Protein AF-0000000080271058 (afdb_homodimer)

Foldseek 3Di:
DAKFWDDKDKDDDAAFDKDDLDFDQWKKKKAWQAAWKWKDFPRDIDIDGHQKIFMHHGPTGMMMTAHNVTGTIMMMITMDHDCVVVLCVLLPDDRVRTMGGHDDCLLVVLSVQLVVLVVDDPCSRVSNVVSVVVNSVRSNVVSPPPPPPDPVVLVVLLVQLVVVLLVCLLEPDDCQNSCVVSPHGSVVNQVSNCVVVVHGSVVVSLVSLLVQLLVVLLPVVDDLCRSCNRRHHNDSVVNQVSNCVVVVHGSVVSSVVVD/DAKFWDDKDKDDDAAFDKDDLDFDQWKKKKAWQAAWKWKDFPRDIDIDGHQKIFMHHGPTGMMMTAHNVTGTIMMMITMDHDCVVVLCVLLPDDRVNTMGGHDDCLLVVLSVQLVVLVVDDPCSRVSNVVSVVVNSVRSNVVSPPPCPPDPVVLVVLLVQLVVVLLVCLLEDDDCQNSQVVSPHGSVVNQVSNCVVVVHGSVVVSLVSLLVQLLVVLLDVVDDLCRSCNRRHHNDSVVNQVSNCVVVVHGSVVSSVVVD

Radius of gyration: 26.8 Å; Cα contacts (8 Å, |Δi|>4): 934; chains: 2; bounding box: 59×80×68 Å

Structure (mmCIF, N/CA/C/O backbone):
data_AF-0000000080271058-model_v1
#
loop_
_entity.id
_entity.type
_entity.pdbx_description
1 polymer 'AraC family transcriptional regulator'
#
loop_
_atom_site.group_PDB
_atom_site.id
_atom_site.type_symbol
_atom_site.label_atom_id
_atom_site.label_alt_id
_atom_site.label_comp_id
_atom_site.label_asym_id
_atom_site.label_entity_id
_atom_site.label_seq_id
_atom_site.pdbx_PDB_ins_code
_atom_site.Cartn_x
_atom_site.Cartn_y
_atom_site.Cartn_z
_atom_site.occupancy
_atom_site.B_iso_or_equiv
_atom_site.auth_seq_id
_atom_site.auth_comp_id
_atom_site.auth_asym_id
_atom_site.auth_atom_id
_atom_site.pdbx_PDB_model_num
ATOM 1 N N . MET A 1 1 ? -0.205 -1.246 12.094 1 48.78 1 MET A N 1
ATOM 2 C CA . MET A 1 1 ? -0.514 -0.918 10.703 1 48.78 1 MET A CA 1
ATOM 3 C C . MET A 1 1 ? 0.72 -0.385 9.984 1 48.78 1 MET A C 1
ATOM 5 O O . MET A 1 1 ? 1.485 0.398 10.555 1 48.78 1 MET A O 1
ATOM 9 N N . ASP A 1 2 ? 0.951 -1.015 8.742 1 67.38 2 ASP A N 1
ATOM 10 C CA . ASP A 1 2 ? 2.291 -0.888 8.18 1 67.38 2 ASP A CA 1
ATOM 11 C C . ASP A 1 2 ? 2.582 0.556 7.773 1 67.38 2 ASP A C 1
ATOM 13 O O . ASP A 1 2 ? 3.584 1.135 8.195 1 67.38 2 ASP A O 1
ATOM 17 N N . LEU A 1 3 ? 1.737 1.17 7.082 1 76.12 3 LEU A N 1
ATOM 18 C CA . LEU A 1 3 ? 1.849 2.561 6.656 1 76.12 3 LEU A CA 1
ATOM 19 C C . LEU A 1 3 ? 0.479 3.23 6.625 1 76.12 3 LEU A C 1
ATOM 21 O O . LEU A 1 3 ? -0.427 2.768 5.93 1 76.12 3 LEU A O 1
ATOM 25 N N . ILE A 1 4 ? 0.227 4.156 7.543 1 76.75 4 ILE A N 1
ATOM 26 C CA . ILE A 1 4 ? -1.055 4.844 7.656 1 76.75 4 ILE A CA 1
ATOM 27 C C . ILE A 1 4 ? -0.888 6.316 7.277 1 76.75 4 ILE A C 1
ATOM 29 O O . ILE A 1 4 ? 0.01 6.992 7.781 1 76.75 4 ILE A O 1
ATOM 33 N N . VAL A 1 5 ? -1.712 6.707 6.324 1 81.62 5 VAL A N 1
ATOM 34 C CA . VAL A 1 5 ? -1.692 8.109 5.93 1 81.62 5 VAL A CA 1
ATOM 35 C C . VAL A 1 5 ? -2.59 8.922 6.859 1 81.62 5 VAL A C 1
ATOM 37 O O . VAL A 1 5 ? -3.732 8.539 7.121 1 81.62 5 VAL A O 1
ATOM 40 N N . TYR A 1 6 ? -2.068 9.977 7.34 1 70.5 6 TYR A N 1
ATOM 41 C CA . TYR A 1 6 ? -2.811 10.828 8.266 1 70.5 6 TYR A CA 1
ATOM 42 C C . TYR A 1 6 ? -3.484 11.977 7.523 1 70.5 6 TYR A C 1
ATOM 44 O O . TYR A 1 6 ? -4.668 12.242 7.73 1 70.5 6 TYR A O 1
ATOM 52 N N . HIS A 1 7 ? -2.727 12.641 6.832 1 76.81 7 HIS A N 1
ATOM 53 C CA . HIS A 1 7 ? -3.238 13.812 6.121 1 76.81 7 HIS A CA 1
ATOM 54 C C . HIS A 1 7 ? -2.346 14.164 4.938 1 76.81 7 HIS A C 1
ATOM 56 O O . HIS A 1 7 ? -1.248 13.625 4.797 1 76.81 7 HIS A O 1
ATOM 62 N N . TYR A 1 8 ? -2.986 14.922 4.082 1 85.06 8 TYR A N 1
ATOM 63 C CA . TYR A 1 8 ? -2.293 15.438 2.908 1 85.06 8 TYR A CA 1
ATOM 64 C C . TYR A 1 8 ? -2.812 16.828 2.537 1 85.06 8 TYR A C 1
ATOM 66 O O . TYR A 1 8 ? -3.865 17.25 3.018 1 85.06 8 TYR A O 1
ATOM 74 N N . GLY A 1 9 ? -2.014 17.547 1.807 1 84 9 GLY A N 1
ATOM 75 C CA . GLY A 1 9 ? -2.482 18.859 1.394 1 84 9 GLY A CA 1
ATOM 76 C C . GLY A 1 9 ? -1.543 19.547 0.421 1 84 9 GLY A C 1
ATOM 77 O O . GLY A 1 9 ? -0.592 18.938 -0.07 1 84 9 GLY A O 1
ATOM 78 N N . MET A 1 10 ? -1.97 20.688 0.083 1 86.88 10 MET A N 1
ATOM 79 C CA . MET A 1 10 ? -1.212 21.578 -0.787 1 86.88 10 MET A CA 1
ATOM 80 C C . MET A 1 10 ? -1.368 23.031 -0.342 1 86.88 10 MET A C 1
ATOM 82 O O . MET A 1 10 ? -2.439 23.438 0.12 1 86.88 10 MET A O 1
ATOM 86 N N . GLU A 1 11 ? -0.308 23.75 -0.387 1 88.12 11 GLU A N 1
ATOM 87 C CA . GLU A 1 11 ? -0.371 25.141 0.025 1 88.12 11 GLU A CA 1
ATOM 88 C C . GLU A 1 11 ? 0.293 26.062 -1.005 1 88.12 11 GLU A C 1
ATOM 90 O O . GLU A 1 11 ? 1.425 25.812 -1.425 1 88.12 11 GLU A O 1
ATOM 95 N N . ASN A 1 12 ? -0.474 26.891 -1.494 1 91.44 12 ASN A N 1
ATOM 96 C CA . ASN A 1 12 ? 0.067 28.016 -2.264 1 91.44 12 ASN A CA 1
ATOM 97 C C . ASN A 1 12 ? 0.474 29.172 -1.36 1 91.44 12 ASN A C 1
ATOM 99 O O . ASN A 1 12 ? -0.333 30.062 -1.083 1 91.44 12 ASN A O 1
ATOM 103 N N . CYS A 1 13 ? 1.727 29.266 -1.029 1 90.25 13 CYS A N 1
ATOM 104 C CA . CYS A 1 13 ? 2.176 30.125 0.056 1 90.25 13 CYS A CA 1
ATOM 105 C C . CYS A 1 13 ? 2.293 31.578 -0.41 1 90.25 13 CYS A C 1
ATOM 107 O O . CYS A 1 13 ? 2.738 31.844 -1.528 1 90.25 13 CYS A O 1
ATOM 109 N N . LYS A 1 14 ? 1.861 32.5 0.436 1 89.06 14 LYS A N 1
ATOM 110 C CA . LYS A 1 14 ? 2.166 33.906 0.25 1 89.06 14 LYS A CA 1
ATOM 111 C C . LYS A 1 14 ? 3.639 34.188 0.53 1 89.06 14 LYS A C 1
ATOM 113 O O . LYS A 1 14 ? 4.324 33.375 1.16 1 89.06 14 LYS A O 1
ATOM 118 N N . PRO A 1 15 ? 4.086 35.312 -0.052 1 94.38 15 PRO A N 1
ATOM 119 C CA . PRO A 1 15 ? 5.48 35.656 0.233 1 94.38 15 PRO A CA 1
ATOM 120 C C . PRO A 1 15 ? 5.793 35.656 1.728 1 94.38 15 PRO A C 1
ATOM 122 O O . PRO A 1 15 ? 5.051 36.25 2.518 1 94.38 15 PRO A O 1
ATOM 125 N N . SER A 1 16 ? 6.773 34.906 2.123 1 93.62 16 SER A N 1
ATOM 126 C CA . SER A 1 16 ? 7.336 34.875 3.469 1 93.62 16 SER A CA 1
ATOM 127 C C . SER A 1 16 ? 6.414 34.156 4.438 1 93.62 16 SER A C 1
ATOM 129 O O . SER A 1 16 ? 6.582 34.25 5.656 1 93.62 16 SER A O 1
ATOM 131 N N . HIS A 1 17 ? 5.48 33.469 3.877 1 91.19 17 HIS A N 1
ATOM 132 C CA . HIS A 1 17 ? 4.68 32.594 4.73 1 91.19 17 HIS A CA 1
ATOM 133 C C . HIS A 1 17 ? 5.543 31.547 5.41 1 91.19 17 HIS A C 1
ATOM 135 O O . HIS A 1 17 ? 6.43 30.969 4.781 1 91.19 17 HIS A O 1
ATOM 141 N N . SER A 1 18 ? 5.352 31.391 6.723 1 90.31 18 SER A N 1
ATOM 142 C CA . SER A 1 18 ? 6.23 30.484 7.453 1 90.31 18 SER A CA 1
ATOM 143 C C . SER A 1 18 ? 5.438 29.578 8.383 1 90.31 18 SER A C 1
ATOM 145 O O . SER A 1 18 ? 4.277 29.859 8.695 1 90.31 18 SER A O 1
ATOM 147 N N . TYR A 1 19 ? 6.004 28.469 8.656 1 86.25 19 TYR A N 1
ATOM 148 C CA . TYR A 1 19 ? 5.48 27.516 9.641 1 86.25 19 TYR A CA 1
ATOM 149 C C . TYR A 1 19 ? 6.57 27.094 10.617 1 86.25 19 TYR A C 1
ATOM 151 O O . TYR A 1 19 ? 7.684 26.75 10.211 1 86.25 19 TYR A O 1
ATOM 159 N N . GLY A 1 20 ? 6.074 27.156 11.961 1 84.81 20 GLY A N 1
ATOM 160 C CA . GLY A 1 20 ? 6.996 26.719 13 1 84.81 20 GLY A CA 1
ATOM 161 C C . GLY A 1 20 ? 7.676 27.875 13.703 1 84.81 20 GLY A C 1
ATOM 162 O O . GLY A 1 20 ? 7.277 29.031 13.547 1 84.81 20 GLY A O 1
ATOM 163 N N . PRO A 1 21 ? 8.594 27.609 14.414 1 86.06 21 PRO A N 1
ATOM 164 C CA . PRO A 1 21 ? 9.094 26.297 14.875 1 86.06 21 PRO A CA 1
ATOM 165 C C . PRO A 1 21 ? 8.008 25.453 15.539 1 86.06 21 PRO A C 1
ATOM 167 O O . PRO A 1 21 ? 7.285 25.938 16.406 1 86.06 21 PRO A O 1
ATOM 170 N N . ALA A 1 22 ? 7.836 24.312 15.008 1 82 22 ALA A N 1
ATOM 171 C CA . ALA A 1 22 ? 6.797 23.422 15.531 1 82 22 ALA A CA 1
ATOM 172 C C . ALA A 1 22 ? 7.207 21.953 15.398 1 82 22 ALA A C 1
ATOM 174 O O . ALA A 1 22 ? 8.039 21.609 14.555 1 82 22 ALA A O 1
ATOM 175 N N . LEU A 1 23 ? 6.652 21.156 16.328 1 82.19 23 LEU A N 1
ATOM 176 C CA . LEU A 1 23 ? 6.863 19.719 16.312 1 82.19 23 LEU A CA 1
ATOM 177 C C . LEU A 1 23 ? 5.672 19 15.68 1 82.19 23 LEU A C 1
ATOM 179 O O . LEU A 1 23 ? 4.531 19.438 15.828 1 82.19 23 LEU A O 1
ATOM 183 N N . ARG A 1 24 ? 6.043 17.953 14.945 1 78.31 24 ARG A N 1
ATOM 184 C CA . ARG A 1 24 ? 5.004 17.062 14.445 1 78.31 24 ARG A CA 1
ATOM 185 C C . ARG A 1 24 ? 5.137 15.672 15.055 1 78.31 24 ARG A C 1
ATOM 187 O O . ARG A 1 24 ? 6.23 15.266 15.453 1 78.31 24 ARG A O 1
ATOM 194 N N . ASP A 1 25 ? 4.012 14.93 15.156 1 76.31 25 ASP A N 1
ATOM 195 C CA . ASP A 1 25 ? 4.039 13.609 15.766 1 76.31 25 ASP A CA 1
ATOM 196 C C . ASP A 1 25 ? 4.016 12.508 14.711 1 76.31 25 ASP A C 1
ATOM 198 O O . ASP A 1 25 ? 3.762 11.344 15.016 1 76.31 25 ASP A O 1
ATOM 202 N N . HIS A 1 26 ? 4.129 12.828 13.555 1 83.06 26 HIS A N 1
ATOM 203 C CA . HIS A 1 26 ? 4.156 11.906 12.422 1 83.06 26 HIS A CA 1
ATOM 204 C C . HIS A 1 26 ? 5.121 12.391 11.344 1 83.06 26 HIS A C 1
ATOM 206 O O . HIS A 1 26 ? 5.629 13.516 11.422 1 83.06 26 HIS A O 1
ATOM 212 N N . PHE A 1 27 ? 5.43 11.555 10.422 1 91.12 27 PHE A N 1
ATOM 213 C CA . PHE A 1 27 ? 6.27 11.945 9.297 1 91.12 27 PHE A CA 1
ATOM 214 C C . PHE A 1 27 ? 5.508 12.852 8.336 1 91.12 27 PHE A C 1
ATOM 216 O O . PHE A 1 27 ? 4.316 12.648 8.094 1 91.12 27 PHE A O 1
ATOM 223 N N . LEU A 1 28 ? 6.184 13.836 7.879 1 92.12 28 LEU A N 1
ATOM 224 C CA . LEU A 1 28 ? 5.645 14.688 6.828 1 92.12 28 LEU A CA 1
ATOM 225 C C . LEU A 1 28 ? 6.609 14.781 5.652 1 92.12 28 LEU A C 1
ATOM 227 O O . LEU A 1 28 ? 7.77 15.164 5.82 1 92.12 28 LEU A O 1
ATOM 231 N N . LEU A 1 29 ? 6.133 14.336 4.516 1 95.12 29 LEU A N 1
ATOM 232 C CA . LEU A 1 29 ? 6.914 14.461 3.291 1 95.12 29 LEU A CA 1
ATOM 233 C C . LEU A 1 29 ? 6.398 15.609 2.426 1 95.12 29 LEU A C 1
ATOM 235 O O . LEU A 1 29 ? 5.258 15.57 1.963 1 95.12 29 LEU A O 1
ATOM 239 N N . HIS A 1 30 ? 7.227 16.625 2.27 1 96.12 30 HIS A N 1
ATOM 240 C CA . HIS A 1 30 ? 6.863 17.781 1.458 1 96.12 30 HIS A CA 1
ATOM 241 C C . HIS A 1 30 ? 7.516 17.719 0.081 1 96.12 30 HIS A C 1
ATOM 243 O O . HIS A 1 30 ? 8.672 17.297 -0.045 1 96.12 30 HIS A O 1
ATOM 249 N N . TYR A 1 31 ? 6.809 18.047 -0.898 1 96.75 31 TYR A N 1
ATOM 250 C CA . TYR A 1 31 ? 7.277 18.172 -2.271 1 96.75 31 TYR A CA 1
ATOM 251 C C . TYR A 1 31 ? 7 19.578 -2.805 1 96.75 31 TYR A C 1
ATOM 253 O O . TYR A 1 31 ? 5.863 20.062 -2.752 1 96.75 31 TYR A O 1
ATOM 261 N N . ILE A 1 32 ? 8.078 20.234 -3.363 1 97.69 32 ILE A N 1
ATOM 262 C CA . ILE A 1 32 ? 7.945 21.594 -3.848 1 97.69 32 ILE A CA 1
ATOM 263 C C . ILE A 1 32 ? 7.598 21.594 -5.332 1 97.69 32 ILE A C 1
ATOM 265 O O . ILE A 1 32 ? 8.422 21.219 -6.168 1 97.69 32 ILE A O 1
ATOM 269 N N . ILE A 1 33 ? 6.43 22.047 -5.633 1 96 33 ILE A N 1
ATOM 270 C CA . ILE A 1 33 ? 5.918 22.047 -7 1 96 33 ILE A CA 1
ATOM 271 C C . ILE A 1 33 ? 6.547 23.203 -7.781 1 96 33 ILE A C 1
ATOM 273 O O . ILE A 1 33 ? 6.984 23.016 -8.922 1 96 33 ILE A O 1
ATOM 277 N N . SER A 1 34 ? 6.594 24.312 -7.199 1 97 34 SER A N 1
ATOM 278 C CA . SER A 1 34 ? 7.188 25.516 -7.781 1 97 34 SER A CA 1
ATOM 279 C C . SER A 1 34 ? 7.688 26.469 -6.699 1 97 34 SER A C 1
ATOM 281 O O . SER A 1 34 ? 7.328 26.328 -5.527 1 97 34 SER A O 1
ATOM 283 N N . GLY A 1 35 ? 8.562 27.391 -7.141 1 97.75 35 GLY A N 1
ATOM 284 C CA . GLY A 1 35 ? 9.07 28.391 -6.219 1 97.75 35 GLY A CA 1
ATOM 285 C C . GLY A 1 35 ? 10.211 27.891 -5.355 1 97.75 35 GLY A C 1
ATOM 286 O O . GLY A 1 35 ? 10.93 26.969 -5.738 1 97.75 35 GLY A O 1
ATOM 287 N N . SER A 1 36 ? 10.445 28.688 -4.289 1 98.12 36 SER A N 1
ATOM 288 C CA . SER A 1 36 ? 11.555 28.344 -3.404 1 98.12 36 SER A CA 1
ATOM 289 C C . SER A 1 36 ? 11.25 28.734 -1.962 1 98.12 36 SER A C 1
ATOM 291 O O . SER A 1 36 ? 10.312 29.5 -1.703 1 98.12 36 SER A O 1
ATOM 293 N N . GLY A 1 37 ? 12.055 28.156 -1.062 1 97.88 37 GLY A N 1
ATOM 294 C CA . GLY A 1 37 ? 11.906 28.453 0.353 1 97.88 37 GLY A CA 1
ATOM 295 C C . GLY A 1 37 ? 13.047 27.922 1.197 1 97.88 37 GLY A C 1
ATOM 296 O O . GLY A 1 37 ? 14.039 27.422 0.664 1 97.88 37 GLY A O 1
ATOM 297 N N . LEU A 1 38 ? 12.828 28.188 2.467 1 97.69 38 LEU A N 1
ATOM 298 C CA . LEU A 1 38 ? 13.836 27.797 3.443 1 97.69 38 LEU A CA 1
ATOM 299 C C . LEU A 1 38 ? 13.281 26.75 4.406 1 97.69 38 LEU A C 1
ATOM 301 O O . LEU A 1 38 ? 12.156 26.875 4.883 1 97.69 38 LEU A O 1
ATOM 305 N N . PHE A 1 39 ? 14.062 25.734 4.656 1 97.44 39 PHE A N 1
ATOM 306 C CA . PHE A 1 39 ? 13.758 24.703 5.637 1 97.44 39 PHE A CA 1
ATOM 307 C C . PHE A 1 39 ? 14.859 24.609 6.684 1 97.44 39 PHE A C 1
ATOM 309 O O . PHE A 1 39 ? 16.047 24.516 6.344 1 97.44 39 PHE A O 1
ATOM 316 N N . GLU A 1 40 ? 14.492 24.672 7.91 1 96.5 40 GLU A N 1
ATOM 317 C CA . GLU A 1 40 ? 15.477 24.656 8.984 1 96.5 40 GLU A CA 1
ATOM 318 C C . GLU A 1 40 ? 15.188 23.547 9.992 1 96.5 40 GLU A C 1
ATOM 320 O O . GLU A 1 40 ? 14.039 23.359 10.398 1 96.5 40 GLU A O 1
ATOM 325 N N . LEU A 1 41 ? 16.203 22.844 10.344 1 93.19 41 LEU A N 1
ATOM 326 C CA . LEU A 1 41 ? 16.125 21.828 11.391 1 93.19 41 LEU A CA 1
ATOM 327 C C . LEU A 1 41 ? 17.484 21.641 12.047 1 93.19 41 LEU A C 1
ATOM 329 O O . LEU A 1 41 ? 18.516 21.578 11.359 1 93.19 41 LEU A O 1
ATOM 333 N N . ASP A 1 42 ? 17.453 21.547 13.383 1 90.06 42 ASP A N 1
ATOM 334 C CA . ASP A 1 42 ? 18.656 21.297 14.172 1 90.06 42 ASP A CA 1
ATOM 335 C C . ASP A 1 42 ? 19.781 22.266 13.797 1 90.06 42 ASP A C 1
ATOM 337 O O . ASP A 1 42 ? 20.906 21.844 13.562 1 90.06 42 ASP A O 1
ATOM 341 N N . GLY A 1 43 ? 19.438 23.453 13.648 1 89.31 43 GLY A N 1
ATOM 342 C CA . GLY A 1 43 ? 20.406 24.5 13.383 1 89.31 43 GLY A CA 1
ATOM 343 C C . GLY A 1 43 ? 20.875 24.516 11.938 1 89.31 43 GLY A C 1
ATOM 344 O O . GLY A 1 43 ? 21.656 25.391 11.547 1 89.31 43 GLY A O 1
ATOM 345 N N . LYS A 1 44 ? 20.516 23.609 11.133 1 94.81 44 LYS A N 1
ATOM 346 C CA . LYS A 1 44 ? 20.859 23.562 9.719 1 94.81 44 LYS A CA 1
ATOM 347 C C . LYS A 1 44 ? 19.766 24.188 8.867 1 94.81 44 LYS A C 1
ATOM 349 O O . LYS A 1 44 ? 18.578 24.016 9.148 1 94.81 44 LYS A O 1
ATOM 354 N N . SER A 1 45 ? 20.25 24.938 7.875 1 96.69 45 SER A N 1
ATOM 355 C CA . SER A 1 45 ? 19.328 25.609 6.973 1 96.69 45 SER A CA 1
ATOM 356 C C . SER A 1 45 ? 19.484 25.109 5.539 1 96.69 45 SER A C 1
ATOM 358 O O . SER A 1 45 ? 20.609 25 5.043 1 96.69 45 SER A O 1
ATOM 360 N N . TYR A 1 46 ? 18.344 24.828 4.855 1 97.44 46 TYR A N 1
ATOM 361 C CA . TYR A 1 46 ? 18.328 24.359 3.477 1 97.44 46 TYR A CA 1
ATOM 362 C C . TYR A 1 46 ? 17.484 25.266 2.598 1 97.44 46 TYR A C 1
ATOM 364 O O . TYR A 1 46 ? 16.297 25.5 2.885 1 97.44 46 TYR A O 1
ATOM 372 N N . THR A 1 47 ? 18.109 25.781 1.621 1 97.75 47 THR A N 1
ATOM 373 C CA . THR A 1 47 ? 17.328 26.469 0.599 1 97.75 47 THR A CA 1
ATOM 374 C C . THR A 1 47 ? 16.859 25.484 -0.475 1 97.75 47 THR A C 1
ATOM 376 O O . THR A 1 47 ? 17.688 24.812 -1.105 1 97.75 47 THR A O 1
ATOM 379 N N . LEU A 1 48 ? 15.57 25.422 -0.662 1 97.94 48 LEU A N 1
ATOM 380 C CA . LEU A 1 48 ? 15.031 24.406 -1.557 1 97.94 48 LEU A CA 1
ATOM 381 C C . LEU A 1 48 ? 14.25 25.031 -2.697 1 97.94 48 LEU A C 1
ATOM 383 O O . LEU A 1 48 ? 13.742 26.156 -2.559 1 97.94 48 LEU A O 1
ATOM 387 N N . TYR A 1 49 ? 14.141 24.281 -3.805 1 97.5 49 TYR A N 1
ATOM 388 C CA . TYR A 1 49 ? 13.523 24.75 -5.039 1 97.5 49 TYR A CA 1
ATOM 389 C C . TYR A 1 49 ? 12.594 23.703 -5.621 1 97.5 49 TYR A C 1
ATOM 391 O O . TYR A 1 49 ? 12.477 22.594 -5.078 1 97.5 49 TYR A O 1
ATOM 399 N N . ALA A 1 50 ? 11.914 24.094 -6.734 1 96.75 50 ALA A N 1
ATOM 400 C CA . ALA A 1 50 ? 11.016 23.188 -7.438 1 96.75 50 ALA A CA 1
ATOM 401 C C . ALA A 1 50 ? 11.695 21.859 -7.719 1 96.75 50 ALA A C 1
ATOM 403 O O . ALA A 1 50 ? 12.875 21.812 -8.07 1 96.75 50 ALA A O 1
ATOM 404 N N . ASN A 1 51 ? 10.938 20.781 -7.551 1 95.62 51 ASN A N 1
ATOM 405 C CA . ASN A 1 51 ? 11.359 19.406 -7.816 1 95.62 51 ASN A CA 1
ATOM 406 C C . ASN A 1 51 ? 12.281 18.875 -6.719 1 95.62 51 ASN A C 1
ATOM 408 O O . ASN A 1 51 ? 12.961 17.875 -6.902 1 95.62 51 ASN A O 1
ATOM 412 N N . GLN A 1 52 ? 12.297 19.609 -5.641 1 96.19 52 GLN A N 1
ATOM 413 C CA . GLN A 1 52 ? 12.922 19.109 -4.418 1 96.19 52 GLN A CA 1
ATOM 414 C C . GLN A 1 52 ? 11.875 18.891 -3.322 1 96.19 52 GLN A C 1
ATOM 416 O O . GLN A 1 52 ? 10.711 19.25 -3.49 1 96.19 52 GLN A O 1
ATOM 421 N N . GLY A 1 53 ? 12.305 18.234 -2.234 1 96.69 53 GLY A N 1
ATOM 422 C CA . GLY A 1 53 ? 11.43 18.016 -1.095 1 96.69 53 GLY A CA 1
ATOM 423 C C . GLY A 1 53 ? 12.188 17.844 0.21 1 96.69 53 GLY A C 1
ATOM 424 O O . GLY A 1 53 ? 13.414 17.859 0.228 1 96.69 53 GLY A O 1
ATOM 425 N N . PHE A 1 54 ? 11.477 17.812 1.229 1 97.19 54 PHE A N 1
ATOM 426 C CA . PHE A 1 54 ? 12.086 17.609 2.535 1 97.19 54 PHE A CA 1
ATOM 427 C C . PHE A 1 54 ? 11.172 16.797 3.439 1 97.19 54 PHE A C 1
ATOM 429 O O . PHE A 1 54 ? 9.953 16.781 3.256 1 97.19 54 PHE A O 1
ATOM 436 N N . LEU A 1 55 ? 11.805 16.094 4.34 1 96.31 55 LEU A N 1
ATOM 437 C CA . LEU A 1 55 ? 11.125 15.227 5.297 1 96.31 55 LEU A CA 1
ATOM 438 C C . LEU A 1 55 ? 11.148 15.844 6.691 1 96.31 55 LEU A C 1
ATOM 440 O O . LEU A 1 55 ? 12.188 16.312 7.16 1 96.31 55 LEU A O 1
ATOM 444 N N . ILE A 1 56 ? 10.008 15.93 7.309 1 94.06 56 ILE A N 1
ATOM 445 C CA . ILE A 1 56 ? 9.906 16.25 8.727 1 94.06 56 ILE A CA 1
ATOM 446 C C . ILE A 1 56 ? 9.664 14.969 9.523 1 94.06 56 ILE A C 1
ATOM 448 O O . ILE A 1 56 ? 8.695 14.25 9.289 1 94.06 56 ILE A O 1
ATOM 452 N N . CYS A 1 57 ? 10.531 14.656 10.445 1 92.19 57 CYS A N 1
ATOM 453 C CA . CYS A 1 57 ? 10.422 13.469 11.289 1 92.19 57 CYS A CA 1
ATOM 454 C C . CYS A 1 57 ? 9.648 13.781 12.562 1 92.19 57 CYS A C 1
ATOM 456 O O . CYS A 1 57 ? 9.602 14.93 13 1 92.19 57 CYS A O 1
ATOM 458 N N . PRO A 1 58 ? 8.984 12.734 13.07 1 86.5 58 PRO A N 1
ATOM 459 C CA . PRO A 1 58 ? 8.258 12.953 14.32 1 86.5 58 PRO A CA 1
ATOM 460 C C . PRO A 1 58 ? 9.164 13.422 15.453 1 86.5 58 PRO A C 1
ATOM 462 O O . PRO A 1 58 ? 10.312 12.977 15.562 1 86.5 58 PRO A O 1
ATOM 465 N N . ASP A 1 59 ? 8.594 14.398 16.156 1 80.75 59 ASP A N 1
ATOM 466 C CA . ASP A 1 59 ? 9.18 14.859 17.406 1 80.75 59 ASP A CA 1
ATOM 467 C C . ASP A 1 59 ? 10.461 15.648 17.156 1 80.75 59 ASP A C 1
ATOM 469 O O . ASP A 1 59 ? 11.398 15.602 17.969 1 80.75 59 ASP A O 1
ATOM 473 N N . VAL A 1 60 ? 10.625 16.203 16.016 1 86.56 60 VAL A N 1
ATOM 474 C CA . VAL A 1 60 ? 11.719 17.094 15.664 1 86.56 60 VAL A CA 1
ATOM 475 C C . VAL A 1 60 ? 11.164 18.5 15.383 1 86.56 60 VAL A C 1
ATOM 477 O O . VAL A 1 60 ? 10.172 18.641 14.664 1 86.56 60 VAL A O 1
ATOM 480 N N . ILE A 1 61 ? 11.75 19.469 16.016 1 87.88 61 ILE A N 1
ATOM 481 C CA . ILE A 1 61 ? 11.32 20.844 15.789 1 87.88 61 ILE A CA 1
ATOM 482 C C . ILE A 1 61 ? 11.836 21.328 14.43 1 87.88 61 ILE A C 1
ATOM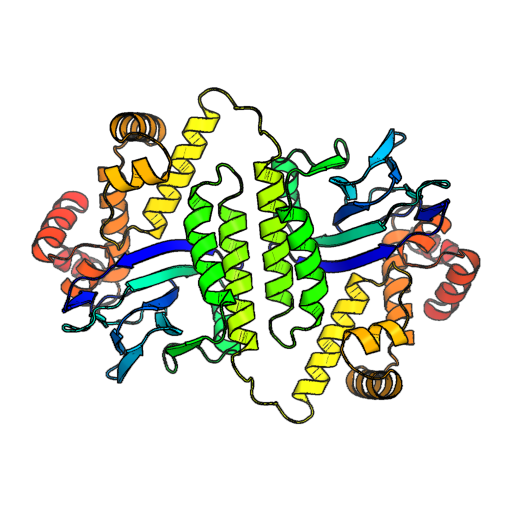 484 O O . ILE A 1 61 ? 13.031 21.25 14.148 1 87.88 61 ILE A O 1
ATOM 488 N N . THR A 1 62 ? 10.984 21.828 13.633 1 92 62 THR A N 1
ATOM 489 C CA . THR A 1 62 ? 11.352 22.312 12.305 1 92 62 THR A CA 1
ATOM 490 C C . THR A 1 62 ? 10.719 23.672 12.023 1 92 62 THR A C 1
ATOM 492 O O . THR A 1 62 ? 9.789 24.078 12.727 1 92 62 THR A O 1
ATOM 495 N N . TYR A 1 63 ? 11.344 24.328 11.156 1 93.5 63 TYR A N 1
ATOM 496 C CA . TYR A 1 63 ? 10.867 25.625 10.656 1 93.5 63 TYR A CA 1
ATOM 497 C C . TYR A 1 63 ? 11.039 25.719 9.148 1 93.5 63 TYR A C 1
ATOM 499 O O . TYR A 1 63 ? 12.055 25.297 8.602 1 93.5 63 TYR A O 1
ATOM 507 N N . TYR A 1 64 ? 10 26.219 8.453 1 94.94 64 TYR A N 1
ATOM 508 C CA . TYR A 1 64 ? 10.172 26.469 7.023 1 94.94 64 TYR A CA 1
ATOM 509 C C . TYR A 1 64 ? 9.375 27.688 6.582 1 94.94 64 TYR A C 1
ATOM 511 O O . TYR A 1 64 ? 8.367 28.031 7.203 1 94.94 64 TYR A O 1
ATOM 519 N N . GLU A 1 65 ? 9.891 28.312 5.594 1 96.62 65 GLU A N 1
ATOM 520 C CA . GLU A 1 65 ? 9.391 29.625 5.176 1 96.62 65 GLU A CA 1
ATOM 521 C C . GLU A 1 65 ? 9.492 29.797 3.662 1 96.62 65 GLU A C 1
ATOM 523 O O . GLU A 1 65 ? 10.523 29.469 3.062 1 96.62 65 GLU A O 1
ATOM 528 N N . ALA A 1 66 ? 8.422 30.391 3.092 1 97 66 ALA A N 1
ATOM 529 C CA . ALA A 1 66 ? 8.406 30.672 1.656 1 97 66 ALA A CA 1
ATOM 530 C C . ALA A 1 66 ? 9.297 31.859 1.314 1 97 66 ALA A C 1
ATOM 532 O O . ALA A 1 66 ? 9.391 32.812 2.088 1 97 66 ALA A O 1
ATOM 533 N N . SER A 1 67 ? 9.898 31.781 0.146 1 97.12 67 SER A N 1
ATOM 534 C CA . SER A 1 67 ? 10.672 32.906 -0.357 1 97.12 67 SER A CA 1
ATOM 535 C C . SER A 1 67 ? 9.812 34.156 -0.471 1 97.12 67 SER A C 1
ATOM 537 O O . SER A 1 67 ? 8.641 34.094 -0.833 1 97.12 67 SER A O 1
ATOM 539 N N . SER A 1 68 ? 10.391 35.281 -0.143 1 96.62 68 SER A N 1
ATOM 540 C CA . SER A 1 68 ? 9.672 36.562 -0.273 1 96.62 68 SER A CA 1
ATOM 541 C C . SER A 1 68 ? 9.484 36.938 -1.738 1 96.62 68 SER A C 1
ATOM 543 O O . SER A 1 68 ? 8.516 37.594 -2.09 1 96.62 68 SER A O 1
ATOM 545 N N . LYS A 1 69 ? 10.32 36.531 -2.6 1 96.5 69 LYS A N 1
ATOM 546 C CA . LYS A 1 69 ? 10.312 36.938 -4.008 1 96.5 69 LYS A CA 1
ATOM 547 C C . LYS A 1 69 ? 9.609 35.875 -4.859 1 96.5 69 LYS A C 1
ATOM 549 O O . LYS A 1 69 ? 8.898 36.219 -5.805 1 96.5 69 LYS A O 1
ATOM 554 N N . ASP A 1 70 ? 9.859 34.656 -4.582 1 97.62 70 ASP A N 1
ATOM 555 C CA . ASP A 1 70 ? 9.297 33.531 -5.336 1 97.62 70 ASP A CA 1
ATOM 556 C C . ASP A 1 70 ? 8.766 32.438 -4.395 1 97.62 70 ASP A C 1
ATOM 558 O O . ASP A 1 70 ? 9.328 31.344 -4.316 1 97.62 70 ASP A O 1
ATOM 562 N N . PRO A 1 71 ? 7.695 32.75 -3.764 1 97.5 71 PRO A N 1
ATOM 563 C CA . PRO A 1 71 ? 7.156 31.828 -2.762 1 97.5 71 PRO A CA 1
ATOM 564 C C . PRO A 1 71 ? 6.785 30.469 -3.352 1 97.5 71 PRO A C 1
ATOM 566 O O . PRO A 1 71 ? 6.266 30.391 -4.469 1 97.5 71 PRO A O 1
ATOM 569 N N . TRP A 1 72 ? 7.023 29.422 -2.553 1 96.75 72 TRP A N 1
ATOM 570 C CA . TRP A 1 72 ? 6.801 28.078 -3.07 1 96.75 72 TRP A CA 1
ATOM 571 C C . TRP A 1 72 ? 5.328 27.688 -2.967 1 96.75 72 TRP A C 1
ATOM 573 O O . TRP A 1 72 ? 4.598 28.219 -2.127 1 96.75 72 TRP A O 1
ATOM 583 N N . ILE A 1 73 ? 4.934 26.891 -3.92 1 96 73 ILE A N 1
ATOM 584 C CA . ILE A 1 73 ? 3.775 26.016 -3.805 1 96 73 ILE A CA 1
ATOM 585 C C . ILE A 1 73 ? 4.234 24.594 -3.48 1 96 73 ILE A C 1
ATOM 587 O O . ILE A 1 73 ? 5.035 24.016 -4.219 1 96 73 ILE A O 1
ATOM 591 N N . TYR A 1 74 ? 3.854 24.109 -2.316 1 95.44 74 TYR A N 1
ATOM 592 C CA . TYR A 1 74 ? 4.266 22.75 -1.971 1 95.44 74 TYR A CA 1
ATOM 593 C C . TYR A 1 74 ? 3.062 21.891 -1.607 1 95.44 74 TYR A C 1
ATOM 595 O O . TYR A 1 74 ? 1.974 22.422 -1.35 1 95.44 74 TYR A O 1
ATOM 603 N N . THR A 1 75 ? 3.191 20.656 -1.775 1 93.62 75 THR A N 1
ATOM 604 C CA . THR A 1 75 ? 2.248 19.641 -1.328 1 93.62 75 THR A CA 1
ATOM 605 C C . THR A 1 75 ? 2.916 18.672 -0.353 1 93.62 75 THR A C 1
ATOM 607 O O . THR A 1 75 ? 4.145 18.594 -0.296 1 93.62 75 THR A O 1
ATOM 610 N N . TRP A 1 76 ? 2.096 18.094 0.545 1 92.94 76 TRP A N 1
ATOM 611 C CA . TRP A 1 76 ? 2.695 17.219 1.546 1 92.94 76 TRP A CA 1
ATOM 612 C C . TRP A 1 76 ? 1.793 16.031 1.834 1 92.94 76 TRP A C 1
ATOM 614 O O . TRP A 1 76 ? 0.62 16.031 1.454 1 92.94 76 TRP A O 1
ATOM 624 N N . ILE A 1 77 ? 2.359 15.008 2.354 1 91.56 77 ILE A N 1
ATOM 625 C CA . ILE A 1 77 ? 1.642 13.844 2.875 1 91.56 77 ILE A CA 1
ATOM 626 C C . ILE A 1 77 ? 2.197 13.469 4.246 1 91.56 77 ILE A C 1
ATOM 628 O O . ILE A 1 77 ? 3.414 13.359 4.418 1 91.56 77 ILE A O 1
ATOM 632 N N . GLY A 1 78 ? 1.33 13.383 5.219 1 90.5 78 GLY A N 1
ATOM 633 C CA . GLY A 1 78 ? 1.672 12.93 6.559 1 90.5 78 GLY A CA 1
ATOM 634 C C . GLY A 1 78 ? 1.336 11.469 6.797 1 90.5 78 GLY A C 1
ATOM 635 O O . GLY A 1 78 ? 0.275 10.992 6.387 1 90.5 78 GLY A O 1
ATOM 636 N N . PHE A 1 79 ? 2.225 10.758 7.395 1 89.12 79 PHE A N 1
ATOM 637 C CA . PHE A 1 79 ? 2.002 9.328 7.578 1 89.12 79 PHE A CA 1
ATOM 638 C C . PHE A 1 79 ? 2.764 8.812 8.797 1 89.12 79 PHE A C 1
ATOM 640 O O . PHE A 1 79 ? 3.598 9.523 9.359 1 89.12 79 PHE A O 1
ATOM 647 N N . ARG A 1 80 ? 2.312 7.602 9.188 1 80.75 80 ARG A N 1
ATOM 648 C CA . ARG A 1 80 ? 2.975 6.887 10.281 1 80.75 80 ARG A CA 1
ATOM 649 C C . ARG A 1 80 ? 2.996 5.387 10.016 1 80.75 80 ARG A C 1
ATOM 651 O O . ARG A 1 80 ? 2.357 4.906 9.078 1 80.75 80 ARG A O 1
ATOM 658 N N . GLY A 1 81 ? 3.791 4.77 10.852 1 76.75 81 GLY A N 1
ATOM 659 C CA . GLY A 1 81 ? 3.844 3.316 10.789 1 76.75 81 GLY A CA 1
ATOM 660 C C . GLY A 1 81 ? 5.23 2.758 11.039 1 76.75 81 GLY A C 1
ATOM 661 O O . GLY A 1 81 ? 6.234 3.439 10.812 1 76.75 81 GLY A O 1
ATOM 662 N N . ILE A 1 82 ? 5.215 1.569 11.391 1 70.19 82 ILE A N 1
ATOM 663 C CA . ILE A 1 82 ? 6.465 0.916 11.758 1 70.19 82 ILE A CA 1
ATOM 664 C C . ILE A 1 82 ? 7.363 0.786 10.531 1 70.19 82 ILE A C 1
ATOM 666 O O . ILE A 1 82 ? 8.578 0.958 10.617 1 70.19 82 ILE A O 1
ATOM 670 N N . LYS A 1 83 ? 6.863 0.598 9.406 1 73.88 83 LYS A N 1
ATOM 671 C CA . LYS A 1 83 ? 7.633 0.381 8.18 1 73.88 83 LYS A CA 1
ATOM 672 C C . LYS A 1 83 ? 8.102 1.705 7.586 1 73.88 83 LYS A C 1
ATOM 674 O O . LYS A 1 83 ? 9.031 1.73 6.773 1 73.88 83 LYS A O 1
ATOM 679 N N . ALA A 1 84 ? 7.477 2.748 8.062 1 78.62 84 ALA A N 1
ATOM 680 C CA . ALA A 1 84 ? 7.828 4.059 7.52 1 78.62 84 ALA A CA 1
ATOM 681 C C . ALA A 1 84 ? 9.297 4.375 7.766 1 78.62 84 ALA A C 1
ATOM 683 O O . ALA A 1 84 ? 10.008 4.805 6.852 1 78.62 84 ALA A O 1
ATOM 684 N N . GLU A 1 85 ? 9.711 4.109 8.945 1 77.5 85 GLU A N 1
ATOM 685 C CA . GLU A 1 85 ? 11.094 4.422 9.297 1 77.5 85 GLU A CA 1
ATOM 686 C C . GLU A 1 85 ? 12.07 3.572 8.492 1 77.5 85 GLU A C 1
ATOM 688 O O . GLU A 1 85 ? 13.109 4.062 8.055 1 77.5 85 GLU A O 1
ATOM 693 N N . THR A 1 86 ? 11.711 2.369 8.352 1 74.5 86 THR A N 1
ATOM 694 C CA . THR A 1 86 ? 12.562 1.438 7.625 1 74.5 86 THR A CA 1
ATOM 695 C C . THR A 1 86 ? 12.742 1.887 6.176 1 74.5 86 THR A C 1
ATOM 697 O O . THR A 1 86 ? 13.859 1.913 5.66 1 74.5 86 THR A O 1
ATOM 700 N N . PHE A 1 87 ? 11.742 2.281 5.59 1 77 87 PHE A N 1
ATOM 701 C CA . PHE A 1 87 ? 11.805 2.674 4.188 1 77 87 PHE A CA 1
ATOM 702 C C . PHE A 1 87 ? 12.562 3.986 4.023 1 77 87 PHE A C 1
ATOM 704 O O . PHE A 1 87 ? 13.352 4.141 3.092 1 77 87 PHE A O 1
ATOM 711 N N . LEU A 1 88 ? 12.312 4.836 4.918 1 86.12 88 LEU A N 1
ATOM 712 C CA . LEU A 1 88 ? 12.977 6.133 4.863 1 86.12 88 LEU A CA 1
ATOM 713 C C . LEU A 1 88 ? 14.484 5.984 5.09 1 86.12 88 LEU A C 1
ATOM 715 O O . LEU A 1 88 ? 15.281 6.66 4.438 1 86.12 88 LEU A O 1
ATOM 719 N N . LYS A 1 89 ? 14.773 5.086 5.949 1 79.38 89 LYS A N 1
ATOM 720 C CA . LYS A 1 89 ? 16.188 4.812 6.203 1 79.38 89 LYS A CA 1
ATOM 721 C C . LYS A 1 89 ? 16.859 4.23 4.969 1 79.38 89 LYS A C 1
ATOM 723 O O . LYS A 1 89 ? 18.016 4.543 4.688 1 79.38 89 LYS A O 1
ATOM 728 N N . ASN A 1 90 ? 16.172 3.438 4.297 1 74.69 90 ASN A N 1
ATOM 729 C CA . ASN A 1 90 ? 16.719 2.801 3.104 1 74.69 90 ASN A CA 1
ATOM 730 C C . ASN A 1 90 ? 17.078 3.828 2.033 1 74.69 90 ASN A C 1
ATOM 732 O O . ASN A 1 90 ? 17.984 3.605 1.232 1 74.69 90 ASN A O 1
ATOM 736 N N . ILE A 1 91 ? 16.422 4.922 2.09 1 79.25 91 ILE A N 1
ATOM 737 C CA . ILE A 1 91 ? 16.703 5.926 1.072 1 79.25 91 ILE A CA 1
ATOM 738 C C . ILE A 1 91 ? 17.516 7.07 1.69 1 79.25 91 ILE A C 1
ATOM 740 O O . ILE A 1 91 ? 17.609 8.148 1.104 1 79.25 91 ILE A O 1
ATOM 744 N N . LYS A 1 92 ? 17.953 6.855 2.926 1 83.31 92 LYS A N 1
ATOM 745 C CA . LYS A 1 92 ? 18.812 7.789 3.641 1 83.31 92 LYS A CA 1
ATOM 746 C C . LYS A 1 92 ? 18.109 9.125 3.879 1 83.31 92 LYS A C 1
ATOM 748 O O . LYS A 1 92 ? 18.719 10.188 3.76 1 83.31 92 LYS A O 1
ATOM 753 N N . LEU A 1 93 ? 16.859 9.031 4.035 1 91 93 LEU A N 1
ATOM 754 C CA . LEU A 1 93 ? 16.062 10.203 4.391 1 91 93 LEU A CA 1
ATOM 755 C C . LEU A 1 93 ? 15.688 10.18 5.871 1 91 93 LEU A C 1
ATOM 757 O O . LEU A 1 93 ? 14.961 9.289 6.312 1 91 93 LEU A O 1
ATOM 761 N N . ASP A 1 94 ? 16.25 11.023 6.535 1 90.88 94 ASP A N 1
ATOM 762 C CA . ASP A 1 94 ? 16.016 11.117 7.973 1 90.88 94 ASP A CA 1
ATOM 763 C C . ASP A 1 94 ? 16.297 12.531 8.484 1 90.88 94 ASP A C 1
ATOM 765 O O . ASP A 1 94 ? 16.391 13.469 7.695 1 90.88 94 ASP A O 1
ATOM 769 N N . LYS A 1 95 ? 16.328 12.711 9.805 1 90.75 95 LYS A N 1
ATOM 770 C CA . LYS A 1 95 ? 16.484 14.031 10.406 1 90.75 95 LYS A CA 1
ATOM 771 C C . LYS A 1 95 ? 17.828 14.656 10.047 1 90.75 95 LYS A C 1
ATOM 773 O O . LYS A 1 95 ? 17.953 15.875 9.992 1 90.75 95 LYS A O 1
ATOM 778 N N . ASP A 1 96 ? 18.812 13.773 9.75 1 91.5 96 ASP A N 1
ATOM 779 C CA . ASP A 1 96 ? 20.156 14.266 9.422 1 91.5 96 ASP A CA 1
ATOM 780 C C . ASP A 1 96 ? 20.281 14.57 7.934 1 91.5 96 ASP A C 1
ATOM 782 O O . ASP A 1 96 ? 21.109 15.391 7.531 1 91.5 96 ASP A O 1
ATOM 786 N N . ASN A 1 97 ? 19.547 13.922 7.141 1 92.94 97 ASN A N 1
ATOM 787 C CA . ASN A 1 97 ? 19.469 14.109 5.695 1 92.94 97 ASN A CA 1
ATOM 788 C C . ASN A 1 97 ? 18.016 14.266 5.227 1 92.94 97 ASN A C 1
ATOM 790 O O . ASN A 1 97 ? 17.484 13.391 4.535 1 92.94 97 ASN A O 1
ATOM 794 N N . PRO A 1 98 ? 17.469 15.43 5.473 1 95.56 98 PRO A N 1
ATOM 795 C CA . PRO A 1 98 ? 16.016 15.547 5.324 1 95.56 98 PRO A CA 1
ATOM 796 C C . PRO A 1 98 ? 15.594 15.977 3.918 1 95.56 98 PRO A C 1
ATOM 798 O O . PRO A 1 98 ? 14.398 15.992 3.604 1 95.56 98 PRO A O 1
ATOM 801 N N . VAL A 1 99 ? 16.562 16.344 3.072 1 96.06 99 VAL A N 1
ATOM 802 C CA . VAL A 1 99 ? 16.203 16.922 1.78 1 96.06 99 VAL A CA 1
ATOM 803 C C . VAL A 1 99 ? 16.438 15.898 0.675 1 96.06 99 VAL A C 1
ATOM 805 O O . VAL A 1 99 ? 17.328 15.047 0.782 1 96.06 99 VAL A O 1
ATOM 808 N N . PHE A 1 100 ? 15.594 15.922 -0.331 1 93.25 100 PHE A N 1
ATOM 809 C CA . PHE A 1 100 ? 15.734 15.023 -1.466 1 93.25 100 PHE A CA 1
ATOM 810 C C . PHE A 1 100 ? 15.414 15.734 -2.771 1 93.25 100 PHE A C 1
ATOM 812 O O . PHE A 1 100 ? 14.781 16.797 -2.766 1 93.25 100 PHE A O 1
ATOM 819 N N . LYS A 1 101 ? 15.914 15.211 -3.801 1 92 101 LYS A N 1
ATOM 820 C CA . LYS A 1 101 ? 15.633 15.703 -5.145 1 92 101 LYS A CA 1
ATOM 821 C C . LYS A 1 101 ? 14.805 14.695 -5.938 1 92 101 LYS A C 1
ATOM 823 O O . LYS A 1 101 ? 14.984 13.484 -5.797 1 92 101 LYS A O 1
ATOM 828 N N . CYS A 1 102 ? 13.922 15.211 -6.672 1 89.56 102 CYS A N 1
ATOM 829 C CA . CYS A 1 102 ? 13.047 14.352 -7.453 1 89.56 102 CYS A CA 1
ATOM 830 C C . CYS A 1 102 ? 13.352 14.477 -8.945 1 89.56 102 CYS A C 1
ATOM 832 O O . CYS A 1 102 ? 13.547 15.578 -9.453 1 89.56 102 CYS A O 1
ATOM 834 N N . LYS A 1 103 ? 13.469 13.328 -9.469 1 87.5 103 LYS A N 1
ATOM 835 C CA . LYS A 1 103 ? 13.625 13.266 -10.922 1 87.5 103 LYS A CA 1
ATOM 836 C C . LYS A 1 103 ? 12.359 12.734 -11.586 1 87.5 103 LYS A C 1
ATOM 838 O O . LYS A 1 103 ? 11.711 11.82 -11.062 1 87.5 103 LYS A O 1
ATOM 843 N N . GLY A 1 104 ? 11.945 13.375 -12.656 1 83.69 104 GLY A N 1
ATOM 844 C CA . GLY A 1 104 ? 10.797 12.883 -13.398 1 83.69 104 GLY A CA 1
ATOM 845 C C . GLY A 1 104 ? 9.477 13.375 -12.836 1 83.69 104 GLY A C 1
ATOM 846 O O . GLY A 1 104 ? 9.453 14.219 -11.945 1 83.69 104 GLY A O 1
ATOM 847 N N . ASP A 1 105 ? 8.352 12.773 -13.352 1 90.81 105 ASP A N 1
ATOM 848 C CA . ASP A 1 105 ? 7.035 13.32 -13.039 1 90.81 105 ASP A CA 1
ATOM 849 C C . ASP A 1 105 ? 6.25 12.375 -12.125 1 90.81 105 ASP A C 1
ATOM 851 O O . ASP A 1 105 ? 5.125 12.68 -11.727 1 90.81 105 ASP A O 1
ATOM 855 N N . ILE A 1 106 ? 6.867 11.32 -11.82 1 89.56 106 ILE A N 1
ATOM 856 C CA . ILE A 1 106 ? 6.117 10.297 -11.109 1 89.56 106 ILE A CA 1
ATOM 857 C C . ILE A 1 106 ? 5.754 10.797 -9.711 1 89.56 106 ILE A C 1
ATOM 859 O O . ILE A 1 106 ? 4.625 10.609 -9.25 1 89.56 106 ILE A O 1
ATOM 863 N N . ILE A 1 107 ? 6.699 11.453 -9.062 1 92.06 107 ILE A N 1
ATOM 864 C CA . ILE A 1 107 ? 6.457 11.961 -7.719 1 92.06 107 ILE A CA 1
ATOM 865 C C . ILE A 1 107 ? 5.363 13.023 -7.762 1 92.06 107 ILE A C 1
ATOM 867 O O . ILE A 1 107 ? 4.422 12.992 -6.961 1 92.06 107 ILE A O 1
ATOM 871 N N . LYS A 1 108 ? 5.52 13.875 -8.703 1 92.56 108 LYS A N 1
ATOM 872 C CA . LYS A 1 108 ? 4.5 14.898 -8.898 1 92.56 108 LYS A CA 1
ATOM 873 C C . LYS A 1 108 ? 3.129 14.273 -9.141 1 92.56 108 LYS A C 1
ATOM 875 O O . LYS A 1 108 ? 2.131 14.711 -8.57 1 92.56 108 LYS A O 1
ATOM 880 N N . LYS A 1 109 ? 3.049 13.312 -9.906 1 93.38 109 LYS A N 1
ATOM 881 C CA . LYS A 1 109 ? 1.803 12.625 -10.234 1 93.38 109 LYS A CA 1
ATOM 882 C C . LYS A 1 109 ? 1.216 11.93 -9.008 1 93.38 109 LYS A C 1
ATOM 884 O O . LYS A 1 109 ? -0.003 11.906 -8.82 1 93.38 109 LYS A O 1
ATOM 889 N N . CYS A 1 110 ? 2.062 11.344 -8.25 1 94.5 110 CYS A N 1
ATOM 890 C CA . CYS A 1 110 ? 1.602 10.695 -7.027 1 94.5 110 CYS A CA 1
ATOM 891 C C . CYS A 1 110 ? 0.89 11.688 -6.113 1 94.5 110 CYS A C 1
ATOM 893 O O . CYS A 1 110 ? -0.206 11.406 -5.625 1 94.5 110 CYS A O 1
ATOM 895 N N . PHE A 1 111 ? 1.456 12.82 -5.949 1 93.12 111 PHE A N 1
ATOM 896 C CA . PHE A 1 111 ? 0.843 13.82 -5.078 1 93.12 111 PHE A CA 1
ATOM 897 C C . PHE A 1 111 ? -0.468 14.32 -5.668 1 93.12 111 PHE A C 1
ATOM 899 O O . PHE A 1 111 ? -1.407 14.633 -4.934 1 93.12 111 PHE A O 1
ATOM 906 N N . GLU A 1 112 ? -0.521 14.445 -6.957 1 92.06 112 GLU A N 1
ATOM 907 C CA . GLU A 1 112 ? -1.767 14.836 -7.613 1 92.06 112 GLU A CA 1
ATOM 908 C C . GLU A 1 112 ? -2.869 13.812 -7.348 1 92.06 112 GLU A C 1
ATOM 910 O O . GLU A 1 112 ? -4.004 14.18 -7.035 1 92.06 112 GLU A O 1
ATOM 915 N N . GLU A 1 113 ? -2.508 12.609 -7.465 1 92.62 113 GLU A N 1
ATOM 916 C CA . GLU A 1 113 ? -3.486 11.547 -7.246 1 92.62 113 GLU A CA 1
ATOM 917 C C . GLU A 1 113 ? -3.902 11.477 -5.777 1 92.62 113 GLU A C 1
ATOM 919 O O . GLU A 1 113 ? -5.051 11.156 -5.469 1 92.62 113 GLU A O 1
ATOM 924 N N . ILE A 1 114 ? -2.949 11.695 -4.922 1 90.62 114 ILE A N 1
ATOM 925 C CA . ILE A 1 114 ? -3.26 11.742 -3.5 1 90.62 114 ILE A CA 1
ATOM 926 C C . ILE A 1 114 ? -4.32 12.805 -3.236 1 90.62 114 ILE A C 1
ATOM 928 O O . ILE A 1 114 ? -5.32 12.547 -2.559 1 90.62 114 ILE A O 1
ATOM 932 N N . ARG A 1 115 ? -4.125 13.922 -3.83 1 82.75 115 ARG A N 1
ATOM 933 C CA . ARG A 1 115 ? -5.074 15.008 -3.637 1 82.75 115 ARG A CA 1
ATOM 934 C C . ARG A 1 115 ? -6.434 14.664 -4.234 1 82.75 115 ARG A C 1
ATOM 936 O O . ARG A 1 115 ? -7.469 15.109 -3.734 1 82.75 115 ARG A O 1
ATOM 943 N N . HIS A 1 116 ? -6.461 13.852 -5.203 1 84.19 116 HIS A N 1
ATOM 944 C CA . HIS A 1 116 ? -7.695 13.461 -5.875 1 84.19 116 HIS A CA 1
ATOM 945 C C . HIS A 1 116 ? -8.398 12.328 -5.137 1 84.19 116 HIS A C 1
ATOM 947 O O . HIS A 1 116 ? -9.57 12.047 -5.387 1 84.19 116 HIS A O 1
ATOM 953 N N . SER A 1 117 ? -7.688 11.711 -4.242 1 81.25 117 SER A N 1
ATOM 954 C CA . SER A 1 117 ? -8.242 10.555 -3.541 1 81.25 117 SER A CA 1
ATOM 955 C C . SER A 1 117 ? -9.453 10.938 -2.703 1 81.25 117 SER A C 1
ATOM 957 O O . SER A 1 117 ? -10.312 10.102 -2.418 1 81.25 117 SER A O 1
ATOM 959 N N . SER A 1 118 ? -9.516 12.219 -2.326 1 68.31 118 SER A N 1
ATOM 960 C CA . SER A 1 118 ? -10.617 12.703 -1.504 1 68.31 118 SER A CA 1
ATOM 961 C C . SER A 1 118 ? -11.953 12.562 -2.227 1 68.31 118 SER A C 1
ATOM 963 O O . SER A 1 118 ? -13.016 12.594 -1.596 1 68.31 118 SER A O 1
ATOM 965 N N . THR A 1 119 ? -11.906 12.359 -3.516 1 69.19 119 THR A N 1
ATOM 966 C CA . THR A 1 119 ? -13.133 12.242 -4.305 1 69.19 119 THR A CA 1
ATOM 967 C C . THR A 1 119 ? -13.688 10.828 -4.23 1 69.19 119 THR A C 1
ATOM 969 O O . THR A 1 119 ? -14.836 10.586 -4.602 1 69.19 119 THR A O 1
ATOM 972 N N . TYR A 1 120 ? -12.883 9.898 -3.729 1 72.69 120 TYR A N 1
ATOM 973 C CA . TYR A 1 120 ? -13.328 8.508 -3.609 1 72.69 120 TYR A CA 1
ATOM 974 C C . TYR A 1 120 ? -14.141 8.305 -2.336 1 72.69 120 TYR A C 1
ATOM 976 O O . TYR A 1 120 ? -13.805 8.852 -1.283 1 72.69 120 TYR A O 1
ATOM 984 N N . LYS A 1 121 ? -15.211 7.625 -2.369 1 67.06 121 LYS A N 1
ATOM 985 C CA . LYS A 1 121 ? -16.141 7.441 -1.254 1 67.06 121 LYS A CA 1
ATOM 986 C C . LYS A 1 121 ? -15.711 6.277 -0.367 1 67.06 121 LYS A C 1
ATOM 988 O O . LYS A 1 121 ? -15.664 6.41 0.858 1 67.06 121 LYS A O 1
ATOM 993 N N . LEU A 1 122 ? -15.375 5.105 -0.825 1 65.44 122 LEU A N 1
ATOM 994 C CA . LEU A 1 122 ? -15.148 3.922 -0.002 1 65.44 122 LEU A CA 1
ATOM 995 C C . LEU A 1 122 ? -13.688 3.477 -0.079 1 65.44 122 LEU A C 1
ATOM 997 O O . LEU A 1 122 ? -13.117 3.025 0.917 1 65.44 122 LEU A O 1
ATOM 1001 N N . GLY A 1 123 ? -12.945 3.652 -1.129 1 75.62 123 GLY A N 1
ATOM 1002 C CA . GLY A 1 123 ? -11.602 3.137 -1.318 1 75.62 123 GLY A CA 1
ATOM 1003 C C . GLY A 1 123 ? -10.523 4.199 -1.168 1 75.62 123 GLY A C 1
ATOM 1004 O O . GLY A 1 123 ? -9.391 4.008 -1.608 1 75.62 123 GLY A O 1
ATOM 1005 N N . TYR A 1 124 ? -10.883 5.223 -0.449 1 79.88 124 TYR A N 1
ATOM 1006 C CA . TYR A 1 124 ? -9.953 6.348 -0.422 1 79.88 124 TYR A CA 1
ATOM 1007 C C . TYR A 1 124 ? -8.742 6.027 0.441 1 79.88 124 TYR A C 1
ATOM 1009 O O . TYR A 1 124 ? -7.617 6.418 0.112 1 79.88 124 TYR A O 1
ATOM 1017 N N . GLU A 1 125 ? -8.898 5.305 1.534 1 80.5 125 GLU A N 1
ATOM 1018 C CA . GLU A 1 125 ? -7.777 4.969 2.402 1 80.5 125 GLU A CA 1
ATOM 1019 C C . GLU A 1 125 ? -6.762 4.09 1.676 1 80.5 125 GLU A C 1
ATOM 1021 O O . GLU A 1 125 ? -5.555 4.312 1.778 1 80.5 125 GLU A O 1
ATOM 1026 N N . LEU A 1 126 ? -7.281 3.15 0.982 1 85 126 LEU A N 1
ATOM 1027 C CA . LEU A 1 126 ? -6.418 2.27 0.2 1 85 126 LEU A CA 1
ATOM 1028 C C . LEU A 1 126 ? -5.664 3.055 -0.868 1 85 126 LEU A C 1
ATOM 1030 O O . LEU A 1 126 ? -4.48 2.803 -1.109 1 85 126 LEU A O 1
ATOM 1034 N N . ARG A 1 127 ? -6.406 3.939 -1.425 1 88.56 127 ARG A N 1
ATOM 1035 C CA . ARG A 1 127 ? -5.812 4.742 -2.488 1 88.56 127 ARG A CA 1
ATOM 1036 C C . ARG A 1 127 ? -4.676 5.605 -1.952 1 88.56 127 ARG A C 1
ATOM 1038 O O . ARG A 1 127 ? -3.6 5.668 -2.553 1 88.56 127 ARG A O 1
ATOM 1045 N N . LEU A 1 128 ? -4.914 6.191 -0.84 1 89.19 128 LEU A N 1
ATOM 1046 C CA . LEU A 1 128 ? -3.896 7.023 -0.207 1 89.19 128 LEU A CA 1
ATOM 1047 C C . LEU A 1 128 ? -2.672 6.195 0.167 1 89.19 128 LEU A C 1
ATOM 1049 O O . LEU A 1 128 ? -1.538 6.605 -0.096 1 89.19 128 LEU A O 1
ATOM 1053 N N . GLN A 1 129 ? -2.93 5.113 0.728 1 88.62 129 GLN A N 1
ATOM 1054 C CA . GLN A 1 129 ? -1.834 4.223 1.093 1 88.62 129 GLN A CA 1
ATOM 1055 C C . GLN A 1 129 ? -1.077 3.748 -0.145 1 88.62 129 GLN A C 1
ATOM 1057 O O . GLN A 1 129 ? 0.148 3.611 -0.115 1 88.62 129 GLN A O 1
ATOM 1062 N N . GLY A 1 130 ? -1.851 3.445 -1.139 1 92.62 130 GLY A N 1
ATOM 1063 C CA . GLY A 1 130 ? -1.234 3.018 -2.385 1 92.62 130 GLY A CA 1
ATOM 1064 C C . GLY A 1 130 ? -0.273 4.043 -2.957 1 92.62 130 GLY A C 1
ATOM 1065 O O . GLY A 1 130 ? 0.876 3.721 -3.266 1 92.62 130 GLY A O 1
ATOM 1066 N N . TYR A 1 131 ? -0.697 5.203 -3.031 1 94 131 TYR A N 1
ATOM 1067 C CA . TYR A 1 131 ? 0.138 6.234 -3.637 1 94 131 TYR A CA 1
ATOM 1068 C C . TYR A 1 131 ? 1.3 6.602 -2.723 1 94 131 TYR A C 1
ATOM 1070 O O . TYR A 1 131 ? 2.387 6.941 -3.195 1 94 131 TYR A O 1
ATOM 1078 N N . LEU A 1 132 ? 1.108 6.516 -1.438 1 93 132 LEU A N 1
ATOM 1079 C CA . LEU A 1 132 ? 2.242 6.684 -0.536 1 93 132 LEU A CA 1
ATOM 1080 C C . LEU A 1 132 ? 3.309 5.629 -0.801 1 93 132 LEU A C 1
ATOM 1082 O O . LEU A 1 132 ? 4.5 5.941 -0.852 1 93 132 LEU A O 1
ATOM 1086 N N . ASN A 1 133 ? 2.906 4.406 -0.93 1 91.69 133 ASN A N 1
ATOM 1087 C CA . ASN A 1 133 ? 3.846 3.332 -1.229 1 91.69 133 ASN A CA 1
ATOM 1088 C C . ASN A 1 133 ? 4.59 3.584 -2.539 1 91.69 133 ASN A C 1
ATOM 1090 O O . ASN A 1 133 ? 5.801 3.383 -2.619 1 91.69 133 ASN A O 1
ATOM 1094 N N . ILE A 1 134 ? 3.885 3.979 -3.533 1 93.06 134 ILE A N 1
ATOM 1095 C CA . ILE A 1 134 ? 4.492 4.238 -4.836 1 93.06 134 ILE A CA 1
ATOM 1096 C C . ILE A 1 134 ? 5.473 5.398 -4.723 1 93.06 134 ILE A C 1
ATOM 1098 O O . ILE A 1 134 ? 6.562 5.359 -5.301 1 93.06 134 ILE A O 1
ATOM 1102 N N . LEU A 1 135 ? 5.074 6.375 -4 1 93.19 135 LEU A N 1
ATOM 1103 C CA . LEU A 1 135 ? 5.93 7.535 -3.768 1 93.19 135 LEU A CA 1
ATOM 1104 C C . LEU A 1 135 ? 7.242 7.117 -3.115 1 93.19 135 LEU A C 1
ATOM 1106 O O . LEU A 1 135 ? 8.32 7.484 -3.588 1 93.19 135 LEU A O 1
ATOM 1110 N N . LEU A 1 136 ? 7.168 6.371 -2.049 1 90.75 136 LEU A N 1
ATOM 1111 C CA . LEU A 1 136 ? 8.352 5.918 -1.327 1 90.75 136 LEU A CA 1
ATOM 1112 C C . LEU A 1 136 ? 9.195 4.98 -2.191 1 90.75 136 LEU A C 1
ATOM 1114 O O . LEU A 1 136 ? 10.422 4.996 -2.115 1 90.75 136 LEU A O 1
ATOM 1118 N N . SER A 1 137 ? 8.508 4.199 -2.982 1 89.31 137 SER A N 1
ATOM 1119 C CA . SER A 1 137 ? 9.203 3.334 -3.928 1 89.31 137 SER A CA 1
ATOM 1120 C C . SER A 1 137 ? 10.039 4.145 -4.91 1 89.31 137 SER A C 1
ATOM 1122 O O . SER A 1 137 ? 11.195 3.816 -5.172 1 89.31 137 SER A O 1
ATOM 1124 N N . GLU A 1 138 ? 9.461 5.152 -5.445 1 90.38 138 GLU A N 1
ATOM 1125 C CA . GLU A 1 138 ? 10.133 5.996 -6.426 1 90.38 138 GLU A CA 1
ATOM 1126 C C . GLU A 1 138 ? 11.328 6.719 -5.809 1 90.38 138 GLU A C 1
ATOM 1128 O O . GLU A 1 138 ? 12.383 6.828 -6.43 1 90.38 138 GLU A O 1
ATOM 1133 N N . LEU A 1 139 ? 11.164 7.207 -4.621 1 90.38 139 LEU A N 1
ATOM 1134 C CA . LEU A 1 139 ? 12.258 7.875 -3.926 1 90.38 139 LEU A CA 1
ATOM 1135 C C . LEU A 1 139 ? 13.406 6.902 -3.66 1 90.38 139 LEU A C 1
ATOM 1137 O O . LEU A 1 139 ? 14.578 7.266 -3.793 1 90.38 139 LEU A O 1
ATOM 1141 N N . THR A 1 140 ? 13.016 5.75 -3.299 1 85.62 140 THR A N 1
ATOM 1142 C CA . THR A 1 140 ? 14.023 4.715 -3.066 1 85.62 140 THR A CA 1
ATOM 1143 C C . THR A 1 140 ? 14.805 4.422 -4.344 1 85.62 140 THR A C 1
ATOM 1145 O O . THR A 1 140 ? 16.031 4.32 -4.316 1 85.62 140 THR A O 1
ATOM 1148 N N . GLU A 1 141 ? 14.078 4.34 -5.359 1 82.94 141 GLU A N 1
ATOM 1149 C CA . GLU A 1 141 ? 14.703 4.023 -6.641 1 82.94 141 GLU A CA 1
ATOM 1150 C C . GLU A 1 141 ? 15.648 5.137 -7.082 1 82.94 141 GLU A C 1
ATOM 1152 O O . GLU A 1 141 ? 16.688 4.875 -7.691 1 82.94 141 GLU A O 1
ATOM 1157 N N . GLN A 1 142 ? 15.297 6.293 -6.801 1 84.38 142 GLN A N 1
ATOM 1158 C CA . GLN A 1 142 ? 16.078 7.445 -7.23 1 84.38 142 GLN A CA 1
ATOM 1159 C C . GLN A 1 142 ? 17.281 7.676 -6.305 1 84.38 142 GLN A C 1
ATOM 1161 O O . GLN A 1 142 ? 18.219 8.367 -6.668 1 84.38 142 GLN A O 1
ATOM 1166 N N . SER A 1 143 ? 17.094 7.324 -5.004 1 78.19 143 SER A N 1
ATOM 1167 C CA . SER A 1 143 ? 18.156 7.539 -4.027 1 78.19 143 SER A CA 1
ATOM 1168 C C . SER A 1 143 ? 19.359 6.645 -4.312 1 78.19 143 SER A C 1
ATOM 1170 O O . SER A 1 143 ? 20.453 6.883 -3.793 1 78.19 143 SER A O 1
ATOM 1172 N N . GLU A 1 144 ? 20.016 6.605 -5.422 1 62.16 144 GLU A N 1
ATOM 1173 C CA . GLU A 1 144 ? 21.203 5.859 -5.793 1 62.16 144 GLU A CA 1
ATOM 1174 C C . GLU A 1 144 ? 21.766 5.078 -4.602 1 62.16 144 GLU A C 1
ATOM 1176 O O . GLU A 1 144 ? 22.453 5.645 -3.748 1 62.16 144 GLU A O 1
ATOM 1181 N N . ALA A 1 145 ? 21.062 4.211 -4.066 1 51.69 145 ALA A N 1
ATOM 1182 C CA . ALA A 1 145 ? 21.828 3.477 -3.061 1 51.69 145 ALA A CA 1
ATOM 1183 C C . ALA A 1 145 ? 23.234 3.166 -3.562 1 51.69 145 ALA A C 1
ATOM 1185 O O . ALA A 1 145 ? 23.422 2.828 -4.734 1 51.69 145 ALA A O 1
ATOM 1186 N N . PRO A 1 146 ? 24.141 3.719 -2.908 1 45.19 146 PRO A N 1
ATOM 1187 C CA . PRO A 1 146 ? 25.484 3.322 -3.336 1 45.19 146 PRO A CA 1
ATOM 1188 C C . PRO A 1 146 ? 25.547 1.87 -3.805 1 45.19 146 PRO A C 1
ATOM 1190 O O . PRO A 1 146 ? 24.844 1.01 -3.262 1 45.19 146 PRO A O 1
ATOM 1193 N N . LYS A 1 147 ? 25.719 1.719 -5.141 1 47.47 147 LYS A N 1
ATOM 1194 C CA . LYS A 1 147 ? 26.172 0.41 -5.613 1 47.47 147 LYS A CA 1
ATOM 1195 C C . LYS A 1 147 ? 26.797 -0.395 -4.48 1 47.47 147 LYS A C 1
ATOM 1197 O O . LYS A 1 147 ? 27.906 -0.098 -4.047 1 47.47 147 LYS A O 1
ATOM 1202 N N . THR A 1 148 ? 26.156 -0.514 -3.402 1 45.78 148 THR A N 1
ATOM 1203 C CA . THR A 1 148 ? 26.984 -1.43 -2.625 1 45.78 148 THR A CA 1
ATOM 1204 C C . THR A 1 148 ? 27.719 -2.398 -3.541 1 45.78 148 THR A C 1
ATOM 1206 O O . THR A 1 148 ? 27.094 -3.176 -4.266 1 45.78 148 THR A O 1
ATOM 1209 N N . LYS A 1 149 ? 28.672 -2.129 -4.008 1 44.47 149 LYS A N 1
ATOM 1210 C CA . LYS A 1 149 ? 29.625 -2.984 -4.711 1 44.47 149 LYS A CA 1
ATOM 1211 C C . LYS A 1 149 ? 29.766 -4.332 -4.016 1 44.47 149 LYS A C 1
ATOM 1213 O O . LYS A 1 149 ? 29.969 -4.391 -2.799 1 44.47 149 LYS A O 1
ATOM 1218 N N . GLY A 1 150 ? 29.344 -5.492 -4.582 1 57.34 150 GLY A N 1
ATOM 1219 C CA . GLY A 1 150 ? 29.688 -6.887 -4.359 1 57.34 150 GLY A CA 1
ATOM 1220 C C . GLY A 1 150 ? 28.547 -7.691 -3.764 1 57.34 150 GLY A C 1
ATOM 1221 O O . GLY A 1 150 ? 27.531 -7.934 -4.43 1 57.34 150 GLY A O 1
ATOM 1222 N N . ASP A 1 151 ? 28.641 -7.848 -2.35 1 60.75 151 ASP A N 1
ATOM 1223 C CA . ASP A 1 151 ? 27.859 -8.828 -1.603 1 60.75 151 ASP A CA 1
ATOM 1224 C C . ASP A 1 151 ? 26.438 -8.336 -1.385 1 60.75 151 ASP A C 1
ATOM 1226 O O . ASP A 1 151 ? 25.484 -9.125 -1.387 1 60.75 151 ASP A O 1
ATOM 1230 N N . GLY A 1 152 ? 26.344 -7.016 -1.365 1 63.06 152 GLY A N 1
ATOM 1231 C CA . GLY A 1 152 ? 25.016 -6.465 -1.114 1 63.06 152 GLY A CA 1
ATOM 1232 C C . GLY A 1 152 ? 24.078 -6.594 -2.301 1 63.06 152 GLY A C 1
ATOM 1233 O O . GLY A 1 152 ? 22.906 -6.93 -2.137 1 63.06 152 GLY A O 1
ATOM 1234 N N . GLN A 1 153 ? 24.625 -6.387 -3.385 1 71.31 153 GLN A N 1
ATOM 1235 C CA . GLN A 1 153 ? 23.859 -6.52 -4.613 1 71.31 153 GLN A CA 1
ATOM 1236 C C . GLN A 1 153 ? 23.438 -7.969 -4.852 1 71.31 153 GLN A C 1
ATOM 1238 O O . GLN A 1 153 ? 22.312 -8.242 -5.254 1 71.31 153 GLN A O 1
ATOM 1243 N N . LYS A 1 154 ? 24.469 -8.859 -4.605 1 76.44 154 LYS A N 1
ATOM 1244 C CA . LYS A 1 154 ? 24.172 -10.281 -4.734 1 76.44 154 LYS A CA 1
ATOM 1245 C C . LYS A 1 154 ? 23.031 -10.695 -3.801 1 76.44 154 LYS A C 1
ATOM 1247 O O . LYS A 1 154 ? 22.125 -11.422 -4.207 1 76.44 154 LYS A O 1
ATOM 1252 N N . LYS A 1 155 ? 23.156 -10.172 -2.66 1 76.31 155 LYS A N 1
ATOM 1253 C CA . LYS A 1 155 ? 22.141 -10.508 -1.667 1 76.31 155 LYS A CA 1
ATOM 1254 C C . LYS A 1 155 ? 20.766 -9.992 -2.088 1 76.31 155 LYS A C 1
ATOM 1256 O O . LYS A 1 155 ? 19.75 -10.656 -1.867 1 76.31 155 LYS A O 1
ATOM 1261 N N . ASN A 1 156 ? 20.797 -8.867 -2.688 1 72.94 156 ASN A N 1
ATOM 1262 C CA . ASN A 1 156 ? 19.531 -8.289 -3.16 1 72.94 156 ASN A CA 1
ATOM 1263 C C . ASN A 1 156 ? 18.922 -9.125 -4.281 1 72.94 156 ASN A C 1
ATOM 1265 O O . ASN A 1 156 ? 17.719 -9.344 -4.312 1 72.94 156 ASN A O 1
ATOM 1269 N N . TYR A 1 157 ? 19.75 -9.609 -5.125 1 77.69 157 TYR A N 1
ATOM 1270 C CA . TYR A 1 157 ? 19.281 -10.469 -6.207 1 77.69 157 TYR A CA 1
ATOM 1271 C C . TYR A 1 157 ? 18.656 -11.742 -5.652 1 77.69 157 TYR A C 1
ATOM 1273 O O . TYR A 1 157 ? 17.594 -12.18 -6.117 1 77.69 157 TYR A O 1
ATOM 1281 N N . ILE A 1 158 ? 19.266 -12.219 -4.664 1 82.69 158 ILE A N 1
ATOM 1282 C CA . ILE A 1 158 ? 18.812 -13.492 -4.121 1 82.69 158 ILE A CA 1
ATOM 1283 C C . ILE A 1 158 ? 17.516 -13.289 -3.357 1 82.69 158 ILE A C 1
ATOM 1285 O O . ILE A 1 158 ? 16.594 -14.109 -3.461 1 82.69 158 ILE A O 1
ATOM 1289 N N . LYS A 1 159 ? 17.5 -12.219 -2.643 1 75.44 159 LYS A N 1
ATOM 1290 C CA . LYS A 1 159 ? 16.25 -11.906 -1.94 1 75.44 159 LYS A CA 1
ATOM 1291 C C . LYS A 1 159 ? 15.078 -11.797 -2.916 1 75.44 159 LYS A C 1
ATOM 1293 O O . LYS A 1 159 ? 14.016 -12.367 -2.676 1 75.44 159 LYS A O 1
ATOM 1298 N N . LYS A 1 160 ? 15.328 -11.172 -3.936 1 74.25 160 LYS A N 1
ATOM 1299 C CA . LYS A 1 160 ? 14.312 -11.016 -4.973 1 74.25 160 LYS A CA 1
ATOM 1300 C C . LYS A 1 160 ? 13.945 -12.367 -5.586 1 74.25 160 LYS A C 1
ATOM 1302 O O . LYS A 1 160 ? 12.773 -12.617 -5.875 1 74.25 160 LYS A O 1
ATOM 1307 N N . SER A 1 161 ? 14.93 -13.148 -5.766 1 83.44 161 SER A N 1
ATOM 1308 C CA . SER A 1 161 ? 14.711 -14.453 -6.383 1 83.44 161 SER A CA 1
ATOM 1309 C C . SER A 1 161 ? 13.883 -15.359 -5.48 1 83.44 161 SER A C 1
ATOM 1311 O O . SER A 1 161 ? 12.984 -16.062 -5.957 1 83.44 161 SER A O 1
ATOM 1313 N N . ILE A 1 162 ? 14.234 -15.312 -4.227 1 82 162 ILE A N 1
ATOM 1314 C CA . ILE A 1 162 ? 13.508 -16.141 -3.264 1 82 162 ILE A CA 1
ATOM 1315 C C . ILE A 1 162 ? 12.047 -15.688 -3.209 1 82 162 ILE A C 1
ATOM 1317 O O . ILE A 1 162 ? 11.141 -16.516 -3.258 1 82 162 ILE A O 1
ATOM 1321 N N . GLN A 1 163 ? 11.922 -14.445 -3.156 1 72.75 163 GLN A N 1
ATOM 1322 C CA . GLN A 1 163 ? 10.57 -13.906 -3.154 1 72.75 163 GLN A CA 1
ATOM 1323 C C . GLN A 1 163 ? 9.805 -14.328 -4.406 1 72.75 163 GLN A C 1
ATOM 1325 O O . GLN A 1 163 ? 8.625 -14.664 -4.336 1 72.75 163 GLN A O 1
ATOM 1330 N N . PHE A 1 164 ? 10.484 -14.273 -5.457 1 75.75 164 PHE A N 1
ATOM 1331 C CA . PHE A 1 164 ? 9.867 -14.656 -6.723 1 75.75 164 PHE A CA 1
ATOM 1332 C C . PHE A 1 164 ? 9.461 -16.125 -6.703 1 75.75 164 PHE A C 1
ATOM 1334 O O . PHE A 1 164 ? 8.359 -16.469 -7.125 1 75.75 164 PHE A O 1
ATOM 1341 N N . ILE A 1 165 ? 10.328 -16.922 -6.266 1 82.56 165 ILE A N 1
ATOM 1342 C CA . ILE A 1 165 ? 10.047 -18.359 -6.199 1 82.56 165 ILE A CA 1
ATOM 1343 C C . ILE A 1 165 ? 8.852 -18.609 -5.281 1 82.56 165 ILE A C 1
ATOM 1345 O O . ILE A 1 165 ? 7.934 -19.344 -5.637 1 82.56 165 ILE A O 1
ATOM 1349 N N . GLU A 1 166 ? 8.867 -17.969 -4.191 1 76 166 GLU A N 1
ATOM 1350 C CA . GLU A 1 166 ? 7.848 -18.203 -3.176 1 76 166 GLU A CA 1
ATOM 1351 C C . GLU A 1 166 ? 6.477 -17.719 -3.648 1 76 166 GLU A C 1
ATOM 1353 O O . GLU A 1 166 ? 5.445 -18.234 -3.215 1 76 166 GLU A O 1
ATOM 1358 N N . THR A 1 167 ? 6.578 -16.828 -4.566 1 67.94 167 THR A N 1
ATOM 1359 C CA . THR A 1 167 ? 5.32 -16.234 -5.004 1 67.94 167 THR A CA 1
ATOM 1360 C C . THR A 1 167 ? 4.859 -16.844 -6.32 1 67.94 167 THR A C 1
ATOM 1362 O O . THR A 1 167 ? 3.686 -16.75 -6.68 1 67.94 167 THR A O 1
ATOM 1365 N N . ASN A 1 168 ? 5.703 -17.578 -7.027 1 72.5 168 ASN A N 1
ATOM 1366 C CA . ASN A 1 168 ? 5.363 -18.062 -8.367 1 72.5 168 ASN A CA 1
ATOM 1367 C C . ASN A 1 168 ? 5.578 -19.578 -8.484 1 72.5 168 ASN A C 1
ATOM 1369 O O . ASN A 1 168 ? 5.488 -20.125 -9.578 1 72.5 168 ASN A O 1
ATOM 1373 N N . TYR A 1 169 ? 5.77 -20.172 -7.43 1 81.38 169 TYR A N 1
ATOM 1374 C CA . TYR A 1 169 ? 6.207 -21.562 -7.441 1 81.38 169 TYR A CA 1
ATOM 1375 C C . TYR A 1 169 ? 5.164 -22.469 -8.094 1 81.38 169 TYR A C 1
ATOM 1377 O O . TYR A 1 169 ? 5.492 -23.531 -8.602 1 81.38 169 TYR A O 1
ATOM 1385 N N . SER A 1 170 ? 3.896 -22.047 -8.016 1 80.19 170 SER A N 1
ATOM 1386 C CA . SER A 1 170 ? 2.826 -22.906 -8.5 1 80.19 170 SER A CA 1
ATOM 1387 C C . SER A 1 170 ? 2.646 -22.781 -10.008 1 80.19 170 SER A C 1
ATOM 1389 O O . SER A 1 170 ? 1.896 -23.547 -10.625 1 80.19 170 SER A O 1
ATOM 1391 N N . GLY A 1 171 ? 3.275 -21.859 -10.594 1 73.62 171 GLY A N 1
ATOM 1392 C CA . GLY A 1 171 ? 3.189 -21.656 -12.031 1 73.62 171 GLY A CA 1
ATOM 1393 C C . GLY A 1 171 ? 4.316 -22.312 -12.797 1 73.62 171 GLY A C 1
ATOM 1394 O O . GLY A 1 171 ? 5.102 -23.078 -12.227 1 73.62 171 GLY A O 1
ATOM 1395 N N . SER A 1 172 ? 4.273 -22.156 -14.219 1 72 172 SER A N 1
ATOM 1396 C CA . SER A 1 172 ? 5.297 -22.734 -15.086 1 72 172 SER A CA 1
ATOM 1397 C C . SER A 1 172 ? 6.566 -21.875 -15.07 1 72 172 SER A C 1
ATOM 1399 O O . SER A 1 172 ? 6.668 -20.891 -15.805 1 72 172 SER A O 1
ATOM 1401 N N . MET A 1 173 ? 7.293 -21.875 -13.992 1 74 173 MET A N 1
ATOM 1402 C CA . MET A 1 173 ? 8.477 -21.016 -13.938 1 74 173 MET A CA 1
ATOM 1403 C C . MET A 1 173 ? 9.742 -21.812 -14.234 1 74 173 MET A C 1
ATOM 1405 O O . MET A 1 173 ? 9.867 -22.969 -13.82 1 74 173 MET A O 1
ATOM 1409 N N . SER A 1 174 ? 10.594 -21.172 -15.109 1 82.31 174 SER A N 1
ATOM 1410 C CA . SER A 1 174 ? 11.938 -21.719 -15.32 1 82.31 174 SER A CA 1
ATOM 1411 C C . SER A 1 174 ? 12.992 -20.844 -14.648 1 82.31 174 SER A C 1
ATOM 1413 O O . SER A 1 174 ? 12.75 -19.656 -14.391 1 82.31 174 SER A O 1
ATOM 1415 N N . ILE A 1 175 ? 14.055 -21.531 -14.273 1 88.38 175 ILE A N 1
ATOM 1416 C CA . ILE A 1 175 ? 15.148 -20.797 -13.648 1 88.38 175 ILE A CA 1
ATOM 1417 C C . ILE A 1 175 ? 15.656 -19.719 -14.602 1 88.38 175 ILE A C 1
ATOM 1419 O O . ILE A 1 175 ? 16.047 -18.625 -14.172 1 88.38 175 ILE A O 1
ATOM 1423 N N . GLU A 1 176 ? 15.516 -20.062 -15.906 1 86.88 176 GLU A N 1
ATOM 1424 C CA . GLU A 1 176 ? 15.914 -19.094 -16.922 1 86.88 176 GLU A CA 1
ATOM 1425 C C . GLU A 1 176 ? 15.023 -17.859 -16.891 1 86.88 176 GLU A C 1
ATOM 1427 O O . GLU A 1 176 ? 15.508 -16.734 -16.953 1 86.88 176 GLU A O 1
ATOM 1432 N N . SER A 1 177 ? 13.789 -18.125 -16.844 1 82.06 177 SER A N 1
ATOM 1433 C CA . SER A 1 177 ? 12.836 -17.016 -16.797 1 82.06 177 SER A CA 1
ATOM 1434 C C . SER A 1 177 ? 12.992 -16.203 -15.523 1 82.06 177 SER A C 1
ATOM 1436 O O . SER A 1 177 ? 12.883 -14.977 -15.539 1 82.06 177 SER A O 1
ATOM 1438 N N . LEU A 1 178 ? 13.258 -16.891 -14.453 1 83.81 178 LEU A N 1
ATOM 1439 C CA . LEU A 1 178 ? 13.492 -16.234 -13.172 1 83.81 178 LEU A CA 1
ATOM 1440 C C . LEU A 1 178 ? 14.742 -15.352 -13.227 1 83.81 178 LEU A C 1
ATOM 1442 O O . LEU A 1 178 ? 14.719 -14.203 -12.773 1 83.81 178 LEU A O 1
ATOM 1446 N N . ALA A 1 179 ? 15.797 -15.898 -13.75 1 86.31 179 ALA A N 1
ATOM 1447 C CA . ALA A 1 179 ? 17.047 -15.148 -13.867 1 86.31 179 ALA A CA 1
ATOM 1448 C C . ALA A 1 179 ? 16.844 -13.883 -14.695 1 86.31 179 ALA A C 1
ATOM 1450 O O . ALA A 1 179 ? 17.312 -12.805 -14.312 1 86.31 179 ALA A O 1
ATOM 1451 N N . SER A 1 180 ? 16.141 -14.062 -15.797 1 81.25 180 SER A N 1
ATOM 1452 C CA . SER A 1 180 ? 15.867 -12.93 -16.672 1 81.25 180 SER A CA 1
ATOM 1453 C C . SER A 1 180 ? 15.031 -11.875 -15.961 1 81.25 180 SER A C 1
ATOM 1455 O O . SER A 1 180 ? 15.258 -10.672 -16.141 1 81.25 180 SER A O 1
ATOM 1457 N N . TYR A 1 181 ? 14.195 -12.336 -15.234 1 71.25 181 TYR A N 1
ATOM 1458 C CA . TYR A 1 181 ? 13.305 -11.453 -14.492 1 71.25 181 TYR A CA 1
ATOM 1459 C C . TYR A 1 181 ? 14.086 -10.555 -13.539 1 71.25 181 TYR A C 1
ATOM 1461 O O . TYR A 1 181 ? 13.75 -9.383 -13.359 1 71.25 181 TYR A O 1
ATOM 1469 N N . ILE A 1 182 ? 15.078 -11.078 -12.922 1 74.75 182 ILE A N 1
ATOM 1470 C CA . ILE A 1 182 ? 15.812 -10.289 -11.938 1 74.75 182 ILE A CA 1
ATOM 1471 C C . ILE A 1 182 ? 17.016 -9.617 -12.609 1 74.75 182 ILE A C 1
ATOM 1473 O O . ILE A 1 182 ? 17.891 -9.07 -11.938 1 74.75 182 ILE A O 1
ATOM 1477 N N . GLY A 1 183 ? 17.125 -9.82 -13.93 1 76 183 GLY A N 1
ATOM 1478 C CA . GLY A 1 183 ? 18.094 -9.102 -14.727 1 76 183 GLY A CA 1
ATOM 1479 C C . GLY A 1 183 ? 19.453 -9.781 -14.758 1 76 183 GLY A C 1
ATOM 1480 O O . GLY A 1 183 ? 20.484 -9.109 -14.891 1 76 183 GLY A O 1
ATOM 1481 N N . LEU A 1 184 ? 19.469 -11.07 -14.547 1 82.38 184 LEU A N 1
ATOM 1482 C CA . LEU A 1 184 ? 20.719 -11.812 -14.555 1 82.38 184 LEU A CA 1
ATOM 1483 C C . LEU A 1 184 ? 20.688 -12.93 -15.586 1 82.38 184 LEU A C 1
ATOM 1485 O O . LEU A 1 184 ? 19.609 -13.328 -16.031 1 82.38 184 LEU A O 1
ATOM 1489 N N . ASN A 1 185 ? 21.828 -13.25 -16.016 1 87.12 185 ASN A N 1
ATOM 1490 C CA . ASN A 1 185 ? 21.875 -14.477 -16.797 1 87.12 185 ASN A CA 1
ATOM 1491 C C . ASN A 1 185 ? 21.781 -15.711 -15.914 1 87.12 185 ASN A C 1
ATOM 1493 O O . ASN A 1 185 ? 22.141 -15.672 -14.734 1 87.12 185 ASN A O 1
ATOM 1497 N N . LYS A 1 186 ? 21.297 -16.75 -16.547 1 90.44 186 LYS A N 1
ATOM 1498 C CA . LYS A 1 186 ? 20.984 -17.969 -15.812 1 90.44 186 LYS A CA 1
ATOM 1499 C C . LYS A 1 186 ? 22.219 -18.5 -15.086 1 90.44 186 LYS A C 1
ATOM 1501 O O . LYS A 1 186 ? 22.125 -18.922 -13.922 1 90.44 186 LYS A O 1
ATOM 1506 N N . ASN A 1 187 ? 23.328 -18.453 -15.742 1 90.62 187 ASN A N 1
ATOM 1507 C CA . ASN A 1 187 ? 24.547 -19.016 -15.172 1 90.62 187 ASN A CA 1
ATOM 1508 C C . ASN A 1 187 ? 25.031 -18.219 -13.953 1 90.62 187 ASN A C 1
ATOM 1510 O O . ASN A 1 187 ? 25.328 -18.812 -12.906 1 90.62 187 ASN A O 1
ATOM 1514 N N . TYR A 1 188 ? 25.109 -16.969 -14.133 1 89.56 188 TYR A N 1
ATOM 1515 C CA . TYR A 1 188 ? 25.531 -16.109 -13.023 1 89.56 188 TYR A CA 1
ATOM 1516 C C . TYR A 1 188 ? 24.547 -16.203 -11.859 1 89.56 188 TYR A C 1
ATOM 1518 O O . TYR A 1 188 ? 24.953 -16.312 -10.703 1 89.56 188 TYR A O 1
ATOM 1526 N N . PHE A 1 189 ? 23.312 -16.203 -12.172 1 92.19 189 PHE A N 1
ATOM 1527 C CA . PHE A 1 189 ? 22.281 -16.328 -11.148 1 92.19 189 PHE A CA 1
ATOM 1528 C C . PHE A 1 189 ? 22.453 -17.625 -10.359 1 92.19 189 PHE A C 1
ATOM 1530 O O . PHE A 1 189 ? 22.438 -17.609 -9.125 1 92.19 189 PHE A O 1
ATOM 1537 N N . SER A 1 190 ? 22.594 -18.703 -11.086 1 92.94 190 SER A N 1
ATOM 1538 C CA . SER A 1 190 ? 22.75 -20 -10.438 1 92.94 190 SER A CA 1
ATOM 1539 C C . SER A 1 190 ? 23.969 -20.031 -9.531 1 92.94 190 SER A C 1
ATOM 1541 O O . SER A 1 190 ? 23.938 -20.594 -8.445 1 92.94 190 SER A O 1
ATOM 1543 N N . THR A 1 191 ? 24.938 -19.344 -9.992 1 91.94 191 THR A N 1
ATOM 1544 C CA . THR A 1 191 ? 26.188 -19.312 -9.242 1 91.94 191 THR A CA 1
ATOM 1545 C C . THR A 1 191 ? 26.016 -18.562 -7.934 1 91.94 191 THR A C 1
ATOM 1547 O O . THR A 1 191 ? 26.344 -19.062 -6.863 1 91.94 191 THR A O 1
ATOM 1550 N N . ILE A 1 192 ? 25.484 -17.422 -8.031 1 90.38 192 ILE A N 1
ATOM 1551 C CA . ILE A 1 192 ? 25.391 -16.594 -6.832 1 90.38 192 ILE A CA 1
ATOM 1552 C C . ILE A 1 192 ? 24.328 -17.172 -5.891 1 90.38 192 ILE A C 1
ATOM 1554 O O . ILE A 1 192 ? 24.453 -17.062 -4.668 1 90.38 192 ILE A O 1
ATOM 1558 N N . PHE A 1 193 ? 23.328 -17.703 -6.402 1 93.06 193 PHE A N 1
ATOM 1559 C CA . PHE A 1 193 ? 22.297 -18.344 -5.59 1 93.06 193 PHE A CA 1
ATOM 1560 C C . PHE A 1 193 ? 22.875 -19.484 -4.766 1 93.06 193 PHE A C 1
ATOM 1562 O O . PHE A 1 193 ? 22.672 -19.547 -3.555 1 93.06 193 PHE A O 1
ATOM 1569 N N . SER A 1 194 ? 23.625 -20.312 -5.453 1 92.88 194 SER A N 1
ATOM 1570 C CA . SER A 1 194 ? 24.25 -21.453 -4.789 1 92.88 194 SER A CA 1
ATOM 1571 C C . SER A 1 194 ? 25.281 -21 -3.771 1 92.88 194 SER A C 1
ATOM 1573 O O . SER A 1 194 ? 25.422 -21.594 -2.705 1 92.88 194 SER A O 1
ATOM 1575 N N . GLU A 1 195 ? 25.922 -20.031 -4.137 1 90.19 195 GLU A N 1
ATOM 1576 C CA . GLU A 1 195 ? 26.938 -19.484 -3.24 1 90.19 195 GLU A CA 1
ATOM 1577 C C . GLU A 1 195 ? 26.312 -18.969 -1.941 1 90.19 195 GLU A C 1
ATOM 1579 O O . GLU A 1 195 ? 26.844 -19.234 -0.856 1 90.19 195 GLU A O 1
ATOM 1584 N N . LEU A 1 196 ? 25.266 -18.391 -2.066 1 87.44 196 LEU A N 1
ATOM 1585 C CA . LEU A 1 196 ? 24.672 -17.719 -0.917 1 87.44 196 LEU A CA 1
ATOM 1586 C C . LEU A 1 196 ? 23.75 -18.656 -0.145 1 87.44 196 LEU A C 1
ATOM 1588 O O . LEU A 1 196 ? 23.672 -18.578 1.083 1 87.44 196 LEU A O 1
ATOM 1592 N N . LEU A 1 197 ? 23.031 -19.594 -0.889 1 91.44 197 LEU A N 1
ATOM 1593 C CA . LEU A 1 197 ? 22.031 -20.406 -0.22 1 91.44 197 LEU A CA 1
ATOM 1594 C C . LEU A 1 197 ? 22.516 -21.844 -0.056 1 91.44 197 LEU A C 1
ATOM 1596 O O . LEU A 1 197 ? 21.906 -22.641 0.666 1 91.44 197 LEU A O 1
ATOM 1600 N N . GLY A 1 198 ? 23.547 -22.203 -0.772 1 91.31 198 GLY A N 1
ATOM 1601 C CA . GLY A 1 198 ? 24.141 -23.516 -0.626 1 91.31 198 GLY A CA 1
ATOM 1602 C C . GLY A 1 198 ? 23.531 -24.562 -1.546 1 91.31 198 GLY A C 1
ATOM 1603 O O . GLY A 1 198 ? 23.984 -25.703 -1.592 1 91.31 198 GLY A O 1
ATOM 1604 N N . ILE A 1 199 ? 22.484 -24.219 -2.223 1 92.12 199 ILE A N 1
ATOM 1605 C CA . ILE A 1 199 ? 21.859 -25.125 -3.17 1 92.12 199 ILE A CA 1
ATOM 1606 C C . ILE A 1 199 ? 21.5 -24.375 -4.453 1 92.12 199 ILE A C 1
ATOM 1608 O O . ILE A 1 199 ? 21.297 -23.156 -4.43 1 92.12 199 ILE A O 1
ATOM 1612 N N . PRO A 1 200 ? 21.391 -25.094 -5.555 1 93.75 200 PRO A N 1
ATOM 1613 C CA . PRO A 1 200 ? 20.984 -24.438 -6.805 1 93.75 200 PRO A CA 1
ATOM 1614 C C . PRO A 1 200 ? 19.547 -23.938 -6.789 1 93.75 200 PRO A C 1
ATOM 1616 O O . PRO A 1 200 ? 18.719 -24.484 -6.059 1 93.75 200 PRO A O 1
ATOM 1619 N N . PRO A 1 201 ? 19.219 -22.969 -7.613 1 93.62 201 PRO A N 1
ATOM 1620 C CA . PRO A 1 201 ? 17.875 -22.422 -7.641 1 93.62 201 PRO A CA 1
ATOM 1621 C C . PRO A 1 201 ? 16.812 -23.469 -7.984 1 93.62 201 PRO A C 1
ATOM 1623 O O . PRO A 1 201 ? 15.719 -23.453 -7.414 1 93.62 201 PRO A O 1
ATOM 1626 N N . GLN A 1 202 ? 17.188 -24.375 -8.852 1 93.31 202 GLN A N 1
ATOM 1627 C CA . GLN A 1 202 ? 16.234 -25.422 -9.234 1 93.31 202 GLN A CA 1
ATOM 1628 C C . GLN A 1 202 ? 15.898 -26.328 -8.055 1 93.31 202 GLN A C 1
ATOM 1630 O O . GLN A 1 202 ? 14.742 -26.703 -7.867 1 93.31 202 GLN A O 1
ATOM 1635 N N . GLU A 1 203 ? 16.891 -26.656 -7.367 1 93.56 203 GLU A N 1
ATOM 1636 C CA . GLU A 1 203 ? 16.688 -27.484 -6.188 1 93.56 203 GLU A CA 1
ATOM 1637 C C . GLU A 1 203 ? 15.852 -26.75 -5.133 1 93.56 203 GLU A C 1
ATOM 1639 O O . GLU A 1 203 ? 15 -27.359 -4.484 1 93.56 203 GLU A O 1
ATOM 1644 N N . TYR A 1 204 ? 16.141 -25.484 -4.973 1 94.19 204 TYR A N 1
ATOM 1645 C CA . TYR A 1 204 ? 15.367 -24.688 -4.043 1 94.19 204 TYR A CA 1
ATOM 1646 C C . TYR A 1 204 ? 13.891 -24.688 -4.414 1 94.19 204 TYR A C 1
ATOM 1648 O O . TYR A 1 204 ? 13.031 -24.859 -3.551 1 94.19 204 TYR A O 1
ATOM 1656 N N . LEU A 1 205 ? 13.648 -24.516 -5.66 1 92.88 205 LEU A N 1
ATOM 1657 C CA . LEU A 1 205 ? 12.281 -24.484 -6.164 1 92.88 205 LEU A CA 1
ATOM 1658 C C . LEU A 1 205 ? 11.578 -25.812 -5.891 1 92.88 205 LEU A C 1
ATOM 1660 O O . LEU A 1 205 ? 10.445 -25.844 -5.406 1 92.88 205 LEU A O 1
ATOM 1664 N N . ILE A 1 206 ? 12.234 -26.859 -6.168 1 93.94 206 ILE A N 1
ATOM 1665 C CA . ILE A 1 206 ? 11.68 -28.203 -5.988 1 93.94 206 ILE A CA 1
ATOM 1666 C C . ILE A 1 206 ? 11.344 -28.422 -4.516 1 93.94 206 ILE A C 1
ATOM 1668 O O . ILE A 1 206 ? 10.242 -28.875 -4.184 1 93.94 206 ILE A O 1
ATOM 1672 N N . LYS A 1 207 ? 12.266 -28.109 -3.697 1 93.56 207 LYS A N 1
ATOM 1673 C CA . LYS A 1 207 ? 12.062 -28.297 -2.264 1 93.56 207 LYS A CA 1
ATOM 1674 C C . LYS A 1 207 ? 10.891 -27.438 -1.767 1 93.56 207 LYS A C 1
ATOM 1676 O O . LYS A 1 207 ? 10.102 -27.891 -0.936 1 93.56 207 LYS A O 1
ATOM 1681 N N . TYR A 1 208 ? 10.859 -26.234 -2.256 1 91.38 208 TYR A N 1
ATOM 1682 C CA . TYR A 1 208 ? 9.766 -25.344 -1.878 1 91.38 208 TYR A CA 1
ATOM 1683 C C . TYR A 1 208 ? 8.422 -25.938 -2.277 1 91.38 208 TYR A C 1
ATOM 1685 O O . TYR A 1 208 ? 7.488 -25.969 -1.474 1 91.38 208 TYR A O 1
ATOM 1693 N N . ARG A 1 209 ? 8.32 -26.406 -3.465 1 93 209 ARG A N 1
ATOM 1694 C CA . ARG A 1 209 ? 7.09 -27.016 -3.977 1 93 209 ARG A CA 1
ATOM 1695 C C . ARG A 1 209 ? 6.703 -28.234 -3.158 1 93 209 ARG A C 1
ATOM 1697 O O . ARG A 1 209 ? 5.535 -28.406 -2.799 1 93 209 ARG A O 1
ATOM 1704 N N . VAL A 1 210 ? 7.645 -29 -2.891 1 94.25 210 VAL A N 1
ATOM 1705 C CA . VAL A 1 210 ? 7.387 -30.234 -2.143 1 94.25 210 VAL A CA 1
ATOM 1706 C C . VAL A 1 210 ? 6.914 -29.891 -0.732 1 94.25 210 VAL A C 1
ATOM 1708 O O . VAL A 1 210 ? 5.988 -30.516 -0.211 1 94.25 210 VAL A O 1
ATOM 1711 N N . ASN A 1 211 ? 7.535 -28.953 -0.139 1 92.06 211 ASN A N 1
ATOM 1712 C CA . ASN A 1 211 ? 7.117 -28.531 1.192 1 92.06 211 ASN A CA 1
ATOM 1713 C C . ASN A 1 211 ? 5.68 -28.016 1.192 1 92.06 211 ASN A C 1
ATOM 1715 O O . ASN A 1 211 ? 4.922 -28.281 2.125 1 92.06 211 ASN A O 1
ATOM 1719 N N . LYS A 1 212 ? 5.402 -27.297 0.22 1 90.81 212 LYS A N 1
ATOM 1720 C CA . LYS A 1 212 ? 4.031 -26.828 0.079 1 90.81 212 LYS A CA 1
ATOM 1721 C C . LYS A 1 212 ? 3.059 -27.984 -0.1 1 90.81 212 LYS A C 1
ATOM 1723 O O . LYS A 1 212 ? 1.953 -27.969 0.443 1 90.81 212 LYS A O 1
ATOM 1728 N N . ALA A 1 213 ? 3.447 -28.891 -0.846 1 93 213 ALA A N 1
ATOM 1729 C CA . ALA A 1 213 ? 2.631 -30.094 -1.038 1 93 213 ALA A CA 1
ATOM 1730 C C . ALA A 1 213 ? 2.383 -30.797 0.287 1 93 213 ALA A C 1
ATOM 1732 O O . ALA A 1 213 ? 1.271 -31.266 0.554 1 93 213 ALA A O 1
ATOM 1733 N N . CYS A 1 214 ? 3.404 -30.844 1.074 1 91.75 214 CYS A N 1
ATOM 1734 C CA . CYS A 1 214 ? 3.279 -31.484 2.381 1 91.75 214 CYS A CA 1
ATOM 1735 C C . CYS A 1 214 ? 2.176 -30.828 3.203 1 91.75 214 CYS A C 1
ATOM 1737 O O . CYS A 1 214 ? 1.398 -31.516 3.867 1 91.75 214 CYS A O 1
ATOM 1739 N N . LYS A 1 215 ? 2.111 -29.625 3.156 1 87.25 215 LYS A N 1
ATOM 1740 C CA . LYS A 1 215 ? 1.092 -28.891 3.898 1 87.25 215 LYS A CA 1
ATOM 1741 C C . LYS A 1 215 ? -0.306 -29.203 3.375 1 87.25 215 LYS A C 1
ATOM 1743 O O . LYS A 1 215 ? -1.248 -29.359 4.156 1 87.25 215 LYS A O 1
ATOM 1748 N N . LEU A 1 216 ? -0.397 -29.359 2.086 1 88.81 216 LEU A N 1
ATOM 1749 C CA . LEU A 1 216 ? -1.685 -29.625 1.45 1 88.81 216 LEU A CA 1
ATOM 1750 C C . LEU A 1 216 ? -2.137 -31.062 1.705 1 88.81 216 LEU A C 1
ATOM 1752 O O . LEU A 1 216 ? -3.336 -31.344 1.732 1 88.81 216 LEU A O 1
ATOM 1756 N N . LEU A 1 217 ? -1.18 -31.875 1.889 1 91.75 217 LEU A N 1
ATOM 1757 C CA . LEU A 1 217 ? -1.464 -33.281 2.064 1 91.75 217 LEU A CA 1
ATOM 1758 C C . LEU A 1 217 ? -2.189 -33.531 3.383 1 91.75 217 LEU A C 1
ATOM 1760 O O . LEU A 1 217 ? -2.799 -34.594 3.57 1 91.75 217 LEU A O 1
ATOM 1764 N N . SER A 1 218 ? -2.119 -32.562 4.25 1 85.56 218 SER A N 1
ATOM 1765 C CA . SER A 1 218 ? -2.854 -32.688 5.508 1 85.56 218 SER A CA 1
ATOM 1766 C C . SER A 1 218 ? -4.359 -32.594 5.281 1 85.56 218 SER A C 1
ATOM 1768 O O . SER A 1 218 ? -5.148 -33 6.125 1 85.56 218 SER A O 1
ATOM 1770 N N . ASN A 1 219 ? -4.734 -32.031 4.277 1 83.75 219 ASN A N 1
ATOM 1771 C CA . ASN A 1 219 ? -6.137 -31.938 3.891 1 83.75 219 ASN A CA 1
ATOM 1772 C C . ASN A 1 219 ? -6.594 -33.188 3.143 1 83.75 219 ASN A C 1
ATOM 1774 O O . ASN A 1 219 ? -6.277 -33.375 1.966 1 83.75 219 ASN A O 1
ATOM 1778 N N . LYS A 1 220 ? -7.43 -33.906 3.688 1 85.38 220 LYS A N 1
ATOM 1779 C CA . LYS A 1 220 ? -7.824 -35.219 3.168 1 85.38 220 LYS A CA 1
ATOM 1780 C C . LYS A 1 220 ? -8.805 -35.062 2.006 1 85.38 220 LYS A C 1
ATOM 1782 O O . LYS A 1 220 ? -9.031 -36.031 1.258 1 85.38 220 LYS A O 1
ATOM 1787 N N . ASP A 1 221 ? -9.305 -33.969 1.865 1 85.31 221 ASP A N 1
ATOM 1788 C CA . ASP A 1 221 ? -10.305 -33.75 0.822 1 85.31 221 ASP A CA 1
ATOM 1789 C C . ASP A 1 221 ? -9.641 -33.5 -0.529 1 85.31 221 ASP A C 1
ATOM 1791 O O . ASP A 1 221 ? -10.297 -33.531 -1.569 1 85.31 221 ASP A O 1
ATOM 1795 N N . LEU A 1 222 ? -8.359 -33.406 -0.529 1 88.94 222 LEU A N 1
ATOM 1796 C CA . LEU A 1 222 ? -7.652 -33.125 -1.77 1 88.94 222 LEU A CA 1
ATOM 1797 C C . LEU A 1 222 ? -7.059 -34.375 -2.371 1 88.94 222 LEU A C 1
ATOM 1799 O O . LEU A 1 222 ? -6.488 -35.219 -1.655 1 88.94 222 LEU A O 1
ATOM 1803 N N . THR A 1 223 ? -7.234 -34.438 -3.707 1 91.81 223 THR A N 1
ATOM 1804 C CA . THR A 1 223 ? -6.586 -35.562 -4.387 1 91.81 223 THR A CA 1
ATOM 1805 C C . THR A 1 223 ? -5.113 -35.25 -4.645 1 91.81 223 THR A C 1
ATOM 1807 O O . THR A 1 223 ? -4.695 -34.094 -4.602 1 91.81 223 THR A O 1
ATOM 1810 N N . ILE A 1 224 ? -4.355 -36.281 -4.883 1 92.44 224 ILE A N 1
ATOM 1811 C CA . ILE A 1 224 ? -2.938 -36.125 -5.18 1 92.44 224 ILE A CA 1
ATOM 1812 C C . ILE A 1 224 ? -2.773 -35.312 -6.457 1 92.44 224 ILE A C 1
ATOM 1814 O O . ILE A 1 224 ? -1.85 -34.5 -6.566 1 92.44 224 ILE A O 1
ATOM 1818 N N . SER A 1 225 ? -3.703 -35.531 -7.379 1 92.25 225 SER A N 1
ATOM 1819 C CA . SER A 1 225 ? -3.662 -34.781 -8.633 1 92.25 225 SER A CA 1
ATOM 1820 C C . SER A 1 225 ? -3.902 -33.281 -8.391 1 92.25 225 SER A C 1
ATOM 1822 O O . SER A 1 225 ? -3.221 -32.438 -8.977 1 92.25 225 SER A O 1
ATOM 1824 N N . GLU A 1 226 ? -4.805 -33.031 -7.547 1 88.5 226 GLU A N 1
ATOM 1825 C CA . GLU A 1 226 ? -5.094 -31.641 -7.203 1 88.5 226 GLU A CA 1
ATOM 1826 C C . GLU A 1 226 ? -3.908 -30.984 -6.496 1 88.5 226 GLU A C 1
ATOM 1828 O O . GLU A 1 226 ? -3.578 -29.828 -6.762 1 88.5 226 GLU A O 1
ATOM 1833 N N . ILE A 1 227 ? -3.289 -31.703 -5.621 1 91.75 227 ILE A N 1
ATOM 1834 C CA . ILE A 1 227 ? -2.135 -31.203 -4.887 1 91.75 227 ILE A CA 1
ATOM 1835 C C . ILE A 1 227 ? -0.968 -30.969 -5.844 1 91.75 227 ILE A C 1
ATOM 1837 O O . ILE A 1 227 ? -0.31 -29.938 -5.797 1 91.75 227 ILE A O 1
ATOM 1841 N N . SER A 1 228 ? -0.786 -31.938 -6.742 1 92.62 228 SER A N 1
ATOM 1842 C CA . SER A 1 228 ? 0.278 -31.844 -7.738 1 92.62 228 SER A CA 1
ATOM 1843 C C . SER A 1 228 ? 0.151 -30.562 -8.555 1 92.62 228 SER A C 1
ATOM 1845 O O . SER A 1 228 ? 1.106 -29.781 -8.664 1 92.62 228 SER A O 1
ATOM 1847 N N . ARG A 1 229 ? -0.994 -30.25 -9.008 1 87.75 229 ARG A N 1
ATOM 1848 C CA . ARG A 1 229 ? -1.247 -29.078 -9.82 1 87.75 229 ARG A CA 1
ATOM 1849 C C . ARG A 1 229 ? -1.13 -27.797 -8.992 1 87.75 229 ARG A C 1
ATOM 1851 O O . ARG A 1 229 ? -0.67 -26.766 -9.492 1 87.75 229 ARG A O 1
ATOM 1858 N N . SER A 1 230 ? -1.468 -27.906 -7.746 1 87 230 SER A N 1
ATOM 1859 C CA . SER A 1 230 ? -1.474 -26.75 -6.855 1 87 230 SER A CA 1
ATOM 1860 C C . SER A 1 230 ? -0.056 -26.281 -6.555 1 87 230 SER A C 1
ATOM 1862 O O . SER A 1 230 ? 0.154 -25.125 -6.195 1 87 230 SER A O 1
ATOM 1864 N N . VAL A 1 231 ? 0.837 -27.203 -6.695 1 88.94 231 VAL A N 1
ATOM 1865 C CA . VAL A 1 231 ? 2.195 -26.812 -6.328 1 88.94 231 VAL A CA 1
ATOM 1866 C C . VAL A 1 231 ? 3.055 -26.688 -7.582 1 88.94 231 VAL A C 1
ATOM 1868 O O . VAL A 1 231 ? 4.27 -26.5 -7.492 1 88.94 231 VAL A O 1
ATOM 1871 N N . GLY A 1 232 ? 2.434 -26.891 -8.766 1 87.88 232 GLY A N 1
ATOM 1872 C CA . GLY A 1 232 ? 3.127 -26.484 -9.977 1 87.88 232 GLY A CA 1
ATOM 1873 C C . GLY A 1 232 ? 3.508 -27.656 -10.867 1 87.88 232 GLY A C 1
ATOM 1874 O O . GLY A 1 232 ? 4.336 -27.516 -11.773 1 87.88 232 GLY A O 1
ATOM 1875 N N . TYR A 1 233 ? 2.986 -28.859 -10.617 1 89.81 233 TYR A N 1
ATOM 1876 C CA . TYR A 1 233 ? 3.26 -30.031 -11.445 1 89.81 233 TYR A CA 1
ATOM 1877 C C . TYR A 1 233 ? 1.996 -30.5 -12.148 1 89.81 233 TYR A C 1
ATOM 1879 O O . TYR A 1 233 ? 1.064 -31 -11.508 1 89.81 233 TYR A O 1
ATOM 1887 N N . ASP A 1 234 ? 2.082 -30.469 -13.422 1 86.88 234 ASP A N 1
ATOM 1888 C CA . ASP A 1 234 ? 0.919 -30.875 -14.203 1 86.88 234 ASP A CA 1
ATOM 1889 C C . ASP A 1 234 ? 0.767 -32.375 -14.219 1 86.88 234 ASP A C 1
ATOM 1891 O O . ASP A 1 234 ? -0.344 -32.906 -14.359 1 86.88 234 ASP A O 1
ATOM 1895 N N . ASP A 1 235 ? 1.877 -33.031 -14.078 1 90.88 235 ASP A N 1
ATOM 1896 C CA . ASP A 1 235 ? 1.884 -34.5 -14.117 1 90.88 235 ASP A CA 1
ATOM 1897 C C . ASP A 1 235 ? 1.98 -35.094 -12.711 1 90.88 235 ASP A C 1
ATOM 1899 O O . ASP A 1 235 ? 3.041 -35.031 -12.078 1 90.88 235 ASP A O 1
ATOM 1903 N N . PRO A 1 236 ? 0.866 -35.688 -12.242 1 93.19 236 PRO A N 1
ATOM 1904 C CA . PRO A 1 236 ? 0.88 -36.25 -10.883 1 93.19 236 PRO A CA 1
ATOM 1905 C C . PRO A 1 236 ? 1.924 -37.344 -10.703 1 93.19 236 PRO A C 1
ATOM 1907 O O . PRO A 1 236 ? 2.475 -37.5 -9.609 1 93.19 236 PRO A O 1
ATOM 1910 N N . LEU A 1 237 ? 2.117 -38.062 -11.789 1 93.88 237 LEU A N 1
ATOM 1911 C CA . LEU A 1 237 ? 3.115 -39.125 -11.695 1 93.88 237 LEU A CA 1
ATOM 1912 C C . LEU A 1 237 ? 4.512 -38.531 -11.508 1 93.88 237 LEU A C 1
ATOM 1914 O O . LEU A 1 237 ? 5.281 -39 -10.68 1 93.88 237 LEU A O 1
ATOM 1918 N N . GLY A 1 238 ? 4.816 -37.562 -12.375 1 94.88 238 GLY A N 1
ATOM 1919 C CA . GLY A 1 238 ? 6.082 -36.875 -12.195 1 94.88 238 GLY A CA 1
ATOM 1920 C C . GLY A 1 238 ? 6.238 -36.25 -10.828 1 94.88 238 GLY A C 1
ATOM 1921 O O . GLY A 1 238 ? 7.309 -36.344 -10.219 1 94.88 238 GLY A O 1
ATOM 1922 N N . PHE A 1 239 ? 5.207 -35.688 -10.352 1 95.69 239 PHE A N 1
ATOM 1923 C CA . PHE A 1 239 ? 5.188 -35.094 -9.023 1 95.69 239 PHE A CA 1
ATOM 1924 C C . PHE A 1 239 ? 5.48 -36.156 -7.953 1 95.69 239 PHE A C 1
ATOM 1926 O O . PHE A 1 239 ? 6.293 -35.906 -7.055 1 95.69 239 PHE A O 1
ATOM 1933 N N . SER A 1 240 ? 4.84 -37.219 -8.016 1 95.69 240 SER A N 1
ATOM 1934 C CA . SER A 1 240 ? 4.996 -38.281 -7.02 1 95.69 240 SER A CA 1
ATOM 1935 C C . SER A 1 240 ? 6.438 -38.781 -6.957 1 95.69 240 SER A C 1
ATOM 1937 O O . SER A 1 240 ? 6.961 -39.062 -5.875 1 95.69 240 SER A O 1
ATOM 1939 N N . LYS A 1 241 ? 7.027 -38.844 -8.148 1 96.38 241 LYS A N 1
ATOM 1940 C CA . LYS A 1 241 ? 8.422 -39.281 -8.211 1 96.38 241 LYS A CA 1
ATOM 1941 C C . LYS A 1 241 ? 9.336 -38.281 -7.516 1 96.38 241 LYS A C 1
ATOM 1943 O O . LYS A 1 241 ? 10.203 -38.656 -6.73 1 96.38 241 LYS A O 1
ATOM 1948 N N . ILE A 1 242 ? 9.148 -37.094 -7.836 1 95.88 242 ILE A N 1
ATOM 1949 C CA . ILE A 1 242 ? 9.961 -36.031 -7.262 1 95.88 242 ILE A CA 1
ATOM 1950 C C . ILE A 1 242 ? 9.742 -35.969 -5.75 1 95.88 242 ILE A C 1
ATOM 1952 O O . ILE A 1 242 ? 10.703 -35.812 -4.984 1 95.88 242 ILE A O 1
ATOM 1956 N N . PHE A 1 243 ? 8.531 -36.062 -5.34 1 97 243 PHE A N 1
ATOM 1957 C CA . PHE A 1 243 ? 8.172 -36.031 -3.928 1 97 243 PHE A CA 1
ATOM 1958 C C . PHE A 1 243 ? 8.875 -37.125 -3.164 1 97 243 PHE A C 1
ATOM 1960 O O . PHE A 1 243 ? 9.461 -36.906 -2.105 1 97 243 PHE A O 1
ATOM 1967 N N . LYS A 1 244 ? 8.836 -38.25 -3.756 1 96 244 LYS A N 1
ATOM 1968 C CA . LYS A 1 244 ? 9.477 -39.406 -3.131 1 96 244 LYS A CA 1
ATOM 1969 C C . LYS A 1 244 ? 10.984 -39.188 -3.027 1 96 244 LYS A C 1
ATOM 1971 O O . LYS A 1 244 ? 11.609 -39.562 -2.033 1 96 244 LYS A O 1
ATOM 1976 N N . GLN A 1 245 ? 11.539 -38.656 -4.039 1 95.81 245 GLN A N 1
ATOM 1977 C CA . GLN A 1 245 ? 12.977 -38.406 -4.035 1 95.81 245 GLN A CA 1
ATOM 1978 C C . GLN A 1 245 ? 13.352 -37.438 -2.9 1 95.81 245 GLN A C 1
ATOM 1980 O O . GLN A 1 245 ? 14.398 -37.625 -2.271 1 95.81 245 GLN A O 1
ATOM 1985 N N . ILE A 1 246 ? 12.508 -36.562 -2.639 1 94.75 246 ILE A N 1
ATOM 1986 C CA . ILE A 1 246 ? 12.82 -35.5 -1.676 1 94.75 246 ILE A CA 1
ATOM 1987 C C . ILE A 1 246 ? 12.445 -35.969 -0.269 1 94.75 246 ILE A C 1
ATOM 1989 O O . ILE A 1 246 ? 13.195 -35.75 0.684 1 94.75 246 ILE A O 1
ATOM 1993 N N . LYS A 1 247 ? 11.328 -36.656 -0.095 1 94.62 247 LYS A N 1
ATOM 1994 C CA . LYS A 1 247 ? 10.781 -36.938 1.229 1 94.62 247 LYS A CA 1
ATOM 1995 C C . LYS A 1 247 ? 11.047 -38.406 1.621 1 94.62 247 LYS A C 1
ATOM 1997 O O . LYS A 1 247 ? 10.867 -38.781 2.781 1 94.62 247 LYS A O 1
ATOM 2002 N N . GLY A 1 248 ? 11.398 -39.156 0.668 1 94.56 248 GLY A N 1
ATOM 2003 C CA . GLY A 1 248 ? 11.719 -40.562 0.943 1 94.56 248 GLY A CA 1
ATOM 2004 C C . GLY A 1 248 ? 10.516 -41.469 0.852 1 94.56 248 GLY A C 1
ATOM 2005 O O . GLY A 1 248 ? 10.664 -42.688 0.841 1 94.56 248 GLY A O 1
ATOM 2006 N N . VAL A 1 249 ? 9.344 -40.875 0.795 1 94.69 249 VAL A N 1
ATOM 2007 C CA . VAL A 1 249 ? 8.109 -41.656 0.684 1 94.69 249 VAL A CA 1
ATOM 2008 C C . VAL A 1 249 ? 7.188 -41 -0.349 1 94.69 249 VAL A C 1
ATOM 2010 O O . VAL A 1 249 ? 7.371 -39.844 -0.712 1 94.69 249 VAL A O 1
ATOM 2013 N N . SER A 1 250 ? 6.223 -41.781 -0.836 1 95.12 250 SER A N 1
ATOM 2014 C CA . SER A 1 250 ? 5.262 -41.25 -1.794 1 95.12 250 SER A CA 1
ATOM 2015 C C . SER A 1 250 ? 4.305 -40.281 -1.126 1 95.12 250 SER A C 1
ATOM 2017 O O . SER A 1 250 ? 4.148 -40.281 0.097 1 95.12 250 SER A O 1
ATOM 2019 N N . PRO A 1 251 ? 3.701 -39.406 -1.925 1 95.5 251 PRO A N 1
ATOM 2020 C CA . PRO A 1 251 ? 2.707 -38.5 -1.351 1 95.5 251 PRO A CA 1
ATOM 2021 C C . PRO A 1 251 ? 1.6 -39.219 -0.599 1 95.5 251 PRO A C 1
ATOM 2023 O O . PRO A 1 251 ? 1.188 -38.812 0.481 1 95.5 251 PRO A O 1
ATOM 2026 N N . LYS A 1 252 ? 1.09 -40.312 -1.167 1 93.81 252 LYS A N 1
ATOM 2027 C CA . LYS A 1 252 ? 0.039 -41.125 -0.537 1 93.81 252 LYS A CA 1
ATOM 2028 C C . LYS A 1 252 ? 0.484 -41.625 0.827 1 93.81 252 LYS A C 1
ATOM 2030 O O . LYS A 1 252 ? -0.254 -41.531 1.809 1 93.81 252 LYS A O 1
ATOM 2035 N N . SER A 1 253 ? 1.657 -42.188 0.835 1 93.5 253 SER A N 1
ATOM 2036 C CA . SER A 1 253 ? 2.205 -42.719 2.082 1 93.5 253 SER A CA 1
ATOM 2037 C C . SER A 1 253 ? 2.42 -41.625 3.104 1 93.5 253 SER A C 1
ATOM 2039 O O . SER A 1 253 ? 2.184 -41.812 4.297 1 93.5 253 SER A O 1
ATOM 2041 N N . TYR A 1 254 ? 2.949 -40.5 2.613 1 93.81 254 TYR A N 1
ATOM 2042 C CA . TYR A 1 254 ? 3.168 -39.375 3.484 1 93.81 254 TYR A CA 1
ATOM 2043 C C . TYR A 1 254 ? 1.869 -38.938 4.16 1 93.81 254 TYR A C 1
ATOM 2045 O O . TYR A 1 254 ? 1.847 -38.688 5.367 1 93.81 254 TYR A O 1
ATOM 2053 N N . ARG A 1 255 ? 0.842 -38.844 3.369 1 92.44 255 ARG A N 1
ATOM 2054 C CA . ARG A 1 255 ? -0.48 -38.469 3.865 1 92.44 255 ARG A CA 1
ATOM 2055 C C . ARG A 1 255 ? -0.96 -39.469 4.926 1 92.44 255 ARG A C 1
ATOM 2057 O O . ARG A 1 255 ? -1.52 -39.062 5.949 1 92.44 255 ARG A O 1
ATOM 2064 N N . GLN A 1 256 ? -0.768 -40.688 4.672 1 90.12 256 GLN A N 1
ATOM 2065 C CA . GLN A 1 256 ? -1.191 -41.719 5.602 1 90.12 256 GLN A CA 1
ATOM 2066 C C . GLN A 1 256 ? -0.434 -41.625 6.922 1 90.12 256 GLN A C 1
ATOM 2068 O O . GLN A 1 256 ? -0.987 -41.906 7.984 1 90.12 256 GLN A O 1
ATOM 2073 N N . ALA A 1 257 ? 0.774 -41.188 6.812 1 84.12 257 ALA A N 1
ATOM 2074 C CA . ALA A 1 257 ? 1.607 -41.062 8.008 1 84.12 257 ALA A CA 1
ATOM 2075 C C . ALA A 1 257 ? 1.194 -39.875 8.844 1 84.12 257 ALA A C 1
ATOM 2077 O O . ALA A 1 257 ? 1.476 -39.812 10.047 1 84.12 257 ALA A O 1
ATOM 2078 N N . LEU A 1 258 ? 0.769 -38.844 8.18 1 78.19 258 LEU A N 1
ATOM 2079 C CA . LEU A 1 258 ? 0.306 -37.656 8.906 1 78.19 258 LEU A CA 1
ATOM 2080 C C . LEU A 1 258 ? -0.943 -37.969 9.719 1 78.19 258 LEU A C 1
ATOM 2082 O O . LEU A 1 258 ? -1.246 -37.281 10.695 1 78.19 258 LEU A O 1
ATOM 2086 N N . LEU A 1 259 ? -1.684 -38.969 9.258 1 61.16 259 LEU A N 1
ATOM 2087 C CA . LEU A 1 259 ? -2.852 -39.438 9.992 1 61.16 259 LEU A CA 1
ATOM 2088 C C . LEU A 1 259 ? -2.436 -40.25 11.227 1 61.16 259 LEU A C 1
ATOM 2090 O O . LEU A 1 259 ? -1.441 -40.969 11.18 1 61.16 259 LEU A O 1
ATOM 2094 N N . MET B 1 1 ? 1.513 -8.445 8.461 1 48.91 1 MET B N 1
ATOM 2095 C CA . MET B 1 1 ? 1.701 -7.547 7.32 1 48.91 1 MET B CA 1
ATOM 2096 C C . MET B 1 1 ? 0.398 -7.363 6.551 1 48.91 1 MET B C 1
ATOM 2098 O O . MET B 1 1 ? -0.349 -8.32 6.352 1 48.91 1 MET B O 1
ATOM 2102 N N . ASP B 1 2 ? 0.077 -6.004 6.293 1 67.69 2 ASP B N 1
ATOM 2103 C CA . ASP B 1 2 ? -1.312 -5.707 5.961 1 67.69 2 ASP B CA 1
ATOM 2104 C C . ASP B 1 2 ? -1.69 -6.301 4.605 1 67.69 2 ASP B C 1
ATOM 2106 O O . ASP B 1 2 ? -2.662 -7.055 4.5 1 67.69 2 ASP B O 1
ATOM 2110 N N . LEU B 1 3 ? -0.951 -6.094 3.621 1 76.69 3 LEU B N 1
ATOM 2111 C CA . LEU B 1 3 ? -1.158 -6.633 2.283 1 76.69 3 LEU B CA 1
ATOM 2112 C C . LEU B 1 3 ? 0.174 -6.961 1.617 1 76.69 3 LEU B C 1
ATOM 2114 O O . LEU B 1 3 ? 1.025 -6.086 1.455 1 76.69 3 LEU B O 1
ATOM 2118 N N . ILE B 1 4 ? 0.473 -8.258 1.441 1 77.06 4 ILE B N 1
ATOM 2119 C CA . ILE B 1 4 ? 1.729 -8.711 0.856 1 77.06 4 ILE B CA 1
ATOM 2120 C C . ILE B 1 4 ? 1.464 -9.328 -0.518 1 77.06 4 ILE B C 1
ATOM 2122 O O . ILE B 1 4 ? 0.579 -10.172 -0.666 1 77.06 4 ILE B O 1
ATOM 2126 N N . VAL B 1 5 ? 2.191 -8.781 -1.474 1 81.88 5 VAL B N 1
ATOM 2127 C CA . VAL B 1 5 ? 2.074 -9.336 -2.818 1 81.88 5 VAL B CA 1
ATOM 2128 C C . VAL B 1 5 ? 3.014 -10.531 -2.973 1 81.88 5 VAL B C 1
ATOM 2130 O O . VAL B 1 5 ? 4.191 -10.453 -2.613 1 81.88 5 VAL B O 1
ATOM 2133 N N . TYR B 1 6 ? 2.49 -11.57 -3.459 1 71 6 TYR B N 1
ATOM 2134 C CA . TYR B 1 6 ? 3.271 -12.789 -3.637 1 71 6 TYR B CA 1
ATOM 2135 C C . TYR B 1 6 ? 3.828 -12.883 -5.051 1 71 6 TYR B C 1
ATOM 2137 O O . TYR B 1 6 ? 5.016 -13.148 -5.242 1 71 6 TYR B O 1
ATOM 2145 N N . HIS B 1 7 ? 2.996 -12.789 -5.938 1 77.12 7 HIS B N 1
ATOM 2146 C CA . HIS B 1 7 ? 3.391 -12.914 -7.336 1 77.12 7 HIS B CA 1
ATOM 2147 C C . HIS B 1 7 ? 2.375 -12.25 -8.258 1 77.12 7 HIS B C 1
ATOM 2149 O O . HIS B 1 7 ? 1.286 -11.867 -7.816 1 77.12 7 HIS B O 1
ATOM 2155 N N . TYR B 1 8 ? 2.906 -12.016 -9.422 1 85.12 8 TYR B N 1
ATOM 2156 C CA . TYR B 1 8 ? 2.086 -11.438 -10.484 1 85.12 8 TYR B CA 1
ATOM 2157 C C . TYR B 1 8 ? 2.51 -11.969 -11.852 1 85.12 8 TYR B C 1
ATOM 2159 O O . TYR B 1 8 ? 3.588 -12.555 -11.984 1 85.12 8 TYR B O 1
ATOM 2167 N N . GLY B 1 9 ? 1.612 -11.867 -12.797 1 84.12 9 GLY B N 1
ATOM 2168 C CA . GLY B 1 9 ? 1.984 -12.328 -14.125 1 84.12 9 GLY B CA 1
ATOM 2169 C C . GLY B 1 9 ? 0.932 -12.031 -15.172 1 84.12 9 GLY B C 1
ATOM 2170 O O . GLY B 1 9 ? -0.03 -11.305 -14.914 1 84.12 9 GLY B O 1
ATOM 2171 N N . MET B 1 10 ? 1.274 -12.453 -16.312 1 87 10 MET B N 1
ATOM 2172 C CA . MET B 1 10 ? 0.403 -12.359 -17.484 1 87 10 MET B CA 1
ATOM 2173 C C . MET B 1 10 ? 0.54 -13.594 -18.359 1 87 10 MET B C 1
ATOM 2175 O O . MET B 1 10 ? 1.63 -14.148 -18.5 1 87 10 MET B O 1
ATOM 2179 N N . GLU B 1 11 ? -0.549 -14.047 -18.859 1 88.19 11 GLU B N 1
ATOM 2180 C CA . GLU B 1 11 ? -0.508 -15.234 -19.703 1 88.19 11 GLU B CA 1
ATOM 2181 C C . GLU B 1 11 ? -1.302 -15.016 -21 1 88.19 11 GLU B C 1
ATOM 2183 O O . GLU B 1 11 ? -2.455 -14.586 -20.953 1 88.19 11 GLU B O 1
ATOM 2188 N N . ASN B 1 12 ? -0.618 -15.109 -22.031 1 91.25 12 ASN B N 1
ATOM 2189 C CA . ASN B 1 12 ? -1.275 -15.219 -23.328 1 91.25 12 ASN B CA 1
ATOM 2190 C C . ASN B 1 12 ? -1.647 -16.656 -23.656 1 91.25 12 ASN B C 1
ATOM 2192 O O . ASN B 1 12 ? -0.851 -17.391 -24.234 1 91.25 12 ASN B O 1
ATOM 2196 N N . CYS B 1 13 ? -2.875 -17.031 -23.422 1 90.12 13 CYS B N 1
ATOM 2197 C CA . CYS B 1 13 ? -3.262 -18.438 -23.391 1 90.12 13 CYS B CA 1
ATOM 2198 C C . CYS B 1 13 ? -3.482 -18.969 -24.812 1 90.12 13 CYS B C 1
ATOM 2200 O O . CYS B 1 13 ? -4.039 -18.266 -25.656 1 90.12 13 CYS B O 1
ATOM 2202 N N . LYS B 1 14 ? -3.014 -20.156 -25.047 1 89 14 LYS B N 1
ATOM 2203 C CA . LYS B 1 14 ? -3.396 -20.906 -26.25 1 89 14 LYS B CA 1
ATOM 2204 C C . LYS B 1 14 ? -4.848 -21.359 -26.172 1 89 14 LYS B C 1
ATOM 2206 O O . LYS B 1 14 ? -5.434 -21.406 -25.094 1 89 14 LYS B O 1
ATOM 2211 N N . PRO B 1 15 ? -5.391 -21.625 -27.375 1 94.38 15 PRO B N 1
ATOM 2212 C CA . PRO B 1 15 ? -6.766 -22.125 -27.344 1 94.38 15 PRO B CA 1
ATOM 2213 C C . PRO B 1 15 ? -6.941 -23.312 -26.406 1 94.38 15 PRO B C 1
ATOM 2215 O O . PRO B 1 15 ? -6.152 -24.266 -26.453 1 94.38 15 PRO B O 1
ATOM 2218 N N . SER B 1 16 ? -7.848 -23.219 -25.484 1 93.62 16 SER B N 1
ATOM 2219 C CA . SER B 1 16 ? -8.289 -24.281 -24.594 1 93.62 16 SER B CA 1
ATOM 2220 C C . SER B 1 16 ? -7.25 -24.547 -23.5 1 93.62 16 SER B C 1
ATOM 2222 O O . SER B 1 16 ? -7.312 -25.578 -22.812 1 93.62 16 SER B O 1
ATOM 2224 N N . HIS B 1 17 ? -6.34 -23.656 -23.391 1 91.25 17 HIS B N 1
ATOM 2225 C CA . HIS B 1 17 ? -5.426 -23.75 -22.266 1 91.25 17 HIS B CA 1
ATOM 2226 C C . HIS B 1 17 ? -6.18 -23.672 -20.938 1 91.25 17 HIS B C 1
ATOM 2228 O O . HIS B 1 17 ? -7.09 -22.859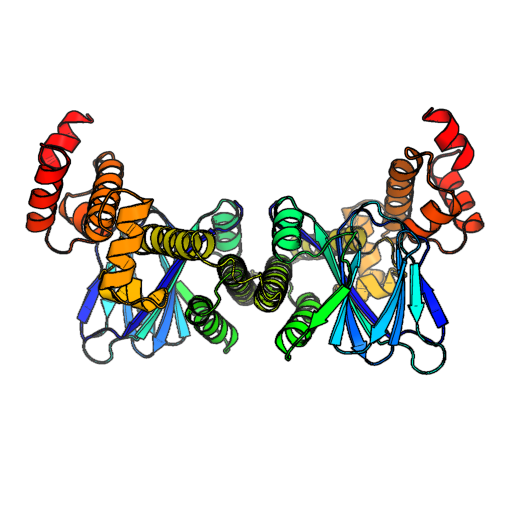 -20.781 1 91.25 17 HIS B O 1
ATOM 2234 N N . SER B 1 18 ? -5.863 -24.609 -20.047 1 90.31 18 SER B N 1
ATOM 2235 C CA . SER B 1 18 ? -6.633 -24.672 -18.797 1 90.31 18 SER B CA 1
ATOM 2236 C C . SER B 1 18 ? -5.715 -24.812 -17.594 1 90.31 18 SER B C 1
ATOM 2238 O O . SER B 1 18 ? -4.543 -25.156 -17.734 1 90.31 18 SER B O 1
ATOM 2240 N N . TYR B 1 19 ? -6.211 -24.375 -16.5 1 86.12 19 TYR B N 1
ATOM 2241 C CA . TYR B 1 19 ? -5.559 -24.531 -15.203 1 86.12 19 TYR B CA 1
ATOM 2242 C C . TYR B 1 19 ? -6.531 -25.094 -14.172 1 86.12 19 TYR B C 1
ATOM 2244 O O . TYR B 1 19 ? -7.656 -24.609 -14.039 1 86.12 19 TYR B O 1
ATOM 2252 N N . GLY B 1 20 ? -5.93 -26.156 -13.438 1 84.62 20 GLY B N 1
ATOM 2253 C CA . GLY B 1 20 ? -6.734 -26.75 -12.383 1 84.62 20 GLY B CA 1
ATOM 2254 C C . GLY B 1 20 ? -7.398 -28.047 -12.797 1 84.62 20 GLY B C 1
ATOM 2255 O O . GLY B 1 20 ? -7.062 -28.625 -13.836 1 84.62 20 GLY B O 1
ATOM 2256 N N . PRO B 1 21 ? -8.234 -28.469 -12.062 1 86 21 PRO B N 1
ATOM 2257 C CA . PRO B 1 21 ? -8.633 -28.047 -10.719 1 86 21 PRO B CA 1
ATOM 2258 C C . PRO B 1 21 ? -7.461 -28 -9.742 1 86 21 PRO B C 1
ATOM 2260 O O . PRO B 1 21 ? -6.688 -28.953 -9.648 1 86 21 PRO B O 1
ATOM 2263 N N . ALA B 1 22 ? -7.281 -26.875 -9.172 1 81.88 22 ALA B N 1
ATOM 2264 C CA . ALA B 1 22 ? -6.164 -26.703 -8.25 1 81.88 22 ALA B CA 1
ATOM 2265 C C . ALA B 1 22 ? -6.52 -25.703 -7.145 1 81.88 22 ALA B C 1
ATOM 2267 O O . ALA B 1 22 ? -7.41 -24.859 -7.32 1 81.88 22 ALA B O 1
ATOM 2268 N N . LEU B 1 23 ? -5.859 -25.922 -6.004 1 81.94 23 LEU B N 1
ATOM 2269 C CA . LEU B 1 23 ? -6.008 -25.031 -4.855 1 81.94 23 LEU B CA 1
ATOM 2270 C C . LEU B 1 23 ? -4.852 -24.031 -4.785 1 81.94 23 LEU B C 1
ATOM 2272 O O . LEU B 1 23 ? -3.719 -24.375 -5.137 1 81.94 23 LEU B O 1
ATOM 2276 N N . ARG B 1 24 ? -5.242 -22.828 -4.387 1 78.19 24 ARG B N 1
ATOM 2277 C CA . ARG B 1 24 ? -4.215 -21.844 -4.082 1 78.19 24 ARG B CA 1
ATOM 2278 C C . ARG B 1 24 ? -4.23 -21.469 -2.602 1 78.19 24 ARG B C 1
ATOM 2280 O O . ARG B 1 24 ? -5.27 -21.578 -1.942 1 78.19 24 ARG B O 1
ATOM 2287 N N . ASP B 1 25 ? -3.08 -21.047 -2.047 1 76.25 25 ASP B N 1
ATOM 2288 C CA . ASP B 1 25 ? -2.996 -20.719 -0.626 1 76.25 25 ASP B CA 1
ATOM 2289 C C . ASP B 1 25 ? -3.021 -19.203 -0.407 1 76.25 25 ASP B C 1
ATOM 2291 O O . ASP B 1 25 ? -2.701 -18.719 0.682 1 76.25 25 ASP B O 1
ATOM 2295 N N . HIS B 1 26 ? -3.238 -18.5 -1.353 1 83.06 26 HIS B N 1
ATOM 2296 C CA . HIS B 1 26 ? -3.33 -17.047 -1.312 1 83.06 26 HIS B CA 1
ATOM 2297 C C . HIS B 1 26 ? -4.402 -16.531 -2.27 1 83.06 26 HIS B C 1
ATOM 2299 O O . HIS B 1 26 ? -4.949 -17.297 -3.064 1 83.06 26 HIS B O 1
ATOM 2305 N N . PHE B 1 27 ? -4.766 -15.305 -2.143 1 91.25 27 PHE B N 1
ATOM 2306 C CA . PHE B 1 27 ? -5.719 -14.695 -3.062 1 91.25 27 PHE B CA 1
ATOM 2307 C C . PHE B 1 27 ? -5.082 -14.461 -4.43 1 91.25 27 PHE B C 1
ATOM 2309 O O . PHE B 1 27 ? -3.91 -14.094 -4.52 1 91.25 27 PHE B O 1
ATOM 2316 N N . LEU B 1 28 ? -5.84 -14.727 -5.426 1 92.19 28 LEU B N 1
ATOM 2317 C CA . LEU B 1 28 ? -5.434 -14.391 -6.785 1 92.19 28 LEU B CA 1
ATOM 2318 C C . LEU B 1 28 ? -6.504 -13.562 -7.488 1 92.19 28 LEU B C 1
ATOM 2320 O O . LEU B 1 28 ? -7.66 -13.984 -7.574 1 92.19 28 LEU B O 1
ATOM 2324 N N . LEU B 1 29 ? -6.113 -12.391 -7.879 1 95.12 29 LEU B N 1
ATOM 2325 C CA . LEU B 1 29 ? -7.008 -11.531 -8.656 1 95.12 29 LEU B CA 1
ATOM 2326 C C . LEU B 1 29 ? -6.617 -11.539 -10.133 1 95.12 29 LEU B C 1
ATOM 2328 O O . LEU B 1 29 ? -5.523 -11.102 -10.492 1 95.12 29 LEU B O 1
ATOM 2332 N N . HIS B 1 30 ? -7.492 -12.094 -10.953 1 96.19 30 HIS B N 1
ATOM 2333 C CA . HIS B 1 30 ? -7.254 -12.148 -12.391 1 96.19 30 HIS B CA 1
ATOM 2334 C C . HIS B 1 30 ? -8.023 -11.055 -13.117 1 96.19 30 HIS B C 1
ATOM 2336 O O . HIS B 1 30 ? -9.172 -10.758 -12.766 1 96.19 30 HIS B O 1
ATOM 2342 N N . TYR B 1 31 ? -7.43 -10.453 -14.031 1 96.81 31 TYR B N 1
ATOM 2343 C CA . TYR B 1 31 ? -8.031 -9.484 -14.938 1 96.81 31 TYR B CA 1
ATOM 2344 C C . TYR B 1 31 ? -7.863 -9.914 -16.391 1 96.81 31 TYR B C 1
ATOM 2346 O O . TYR B 1 31 ? -6.75 -10.203 -16.828 1 96.81 31 TYR B O 1
ATOM 2354 N N . ILE B 1 32 ? -9.016 -9.914 -17.156 1 97.69 32 ILE B N 1
ATOM 2355 C CA . ILE B 1 32 ? -8.984 -10.375 -18.531 1 97.69 32 ILE B CA 1
ATOM 2356 C C . ILE B 1 32 ? -8.773 -9.18 -19.469 1 97.69 32 ILE B C 1
ATOM 2358 O O . ILE B 1 32 ? -9.648 -8.328 -19.609 1 97.69 32 ILE B O 1
ATOM 2362 N N . ILE B 1 33 ? -7.652 -9.172 -20.109 1 96 33 ILE B N 1
ATOM 2363 C CA . ILE B 1 33 ? -7.27 -8.078 -21 1 96 33 ILE B CA 1
ATOM 2364 C C . ILE B 1 33 ? -8.008 -8.203 -22.328 1 96 33 ILE B C 1
ATOM 2366 O O . ILE B 1 33 ? -8.539 -7.215 -22.844 1 96 33 ILE B O 1
ATOM 2370 N N . SER B 1 34 ? -8.062 -9.352 -22.844 1 97 34 SER B N 1
ATOM 2371 C CA . SER B 1 34 ? -8.758 -9.656 -24.094 1 97 34 SER B CA 1
ATOM 2372 C C . SER B 1 34 ? -9.195 -11.117 -24.141 1 97 34 SER B C 1
ATOM 2374 O O . SER B 1 34 ? -8.727 -11.938 -23.344 1 97 34 SER B O 1
ATOM 2376 N N . GLY B 1 35 ? -10.156 -11.367 -25.047 1 97.75 35 GLY B N 1
ATOM 2377 C CA . GLY B 1 35 ? -10.617 -12.734 -25.234 1 97.75 35 GLY B CA 1
ATOM 2378 C C . GLY B 1 35 ? -11.648 -13.156 -24.219 1 97.75 35 GLY B C 1
ATOM 2379 O O . GLY B 1 35 ? -12.367 -12.32 -23.656 1 97.75 35 GLY B O 1
ATOM 2380 N N . SER B 1 36 ? -11.812 -14.508 -24.156 1 98.12 36 SER B N 1
ATOM 2381 C CA . SER B 1 36 ? -12.828 -15.047 -23.266 1 98.12 36 SER B CA 1
ATOM 2382 C C . SER B 1 36 ? -12.406 -16.406 -22.719 1 98.12 36 SER B C 1
ATOM 2384 O O . SER B 1 36 ? -11.484 -17.031 -23.234 1 98.12 36 SER B O 1
ATOM 2386 N N . GLY B 1 37 ? -13.102 -16.797 -21.641 1 97.88 37 GLY B N 1
ATOM 2387 C CA . GLY B 1 37 ? -12.836 -18.078 -21.031 1 97.88 37 GLY B CA 1
ATOM 2388 C C . GLY B 1 37 ? -13.867 -18.469 -19.984 1 97.88 37 GLY B C 1
ATOM 2389 O O . GLY B 1 37 ? -14.875 -17.781 -19.828 1 97.88 37 GLY B O 1
ATOM 2390 N N . LEU B 1 38 ? -13.555 -19.625 -19.453 1 97.69 38 LEU B N 1
ATOM 2391 C CA . LEU B 1 38 ? -14.453 -20.203 -18.453 1 97.69 38 LEU B CA 1
ATOM 2392 C C . LEU B 1 38 ? -13.766 -20.281 -17.094 1 97.69 38 LEU B C 1
ATOM 2394 O O . LEU B 1 38 ? -12.602 -20.672 -17 1 97.69 38 LEU B O 1
ATOM 2398 N N . PHE B 1 39 ? -14.469 -19.906 -16.062 1 97.5 39 PHE B N 1
ATOM 2399 C CA . PHE B 1 39 ? -14.039 -20.016 -14.68 1 97.5 39 PHE B CA 1
ATOM 2400 C C . PHE B 1 39 ? -15.039 -20.828 -13.867 1 97.5 39 PHE B C 1
ATOM 2402 O O . PHE B 1 39 ? -16.234 -20.562 -13.898 1 97.5 39 PHE B O 1
ATOM 2409 N N . GLU B 1 40 ? -14.562 -21.812 -13.203 1 96.56 40 GLU B N 1
ATOM 2410 C CA . GLU B 1 40 ? -15.453 -22.703 -12.445 1 96.56 40 GLU B CA 1
ATOM 2411 C C . GLU B 1 40 ? -15.023 -22.797 -10.984 1 96.56 40 GLU B C 1
ATOM 2413 O O . GLU B 1 40 ? -13.836 -22.953 -10.688 1 96.56 40 GLU B O 1
ATOM 2418 N N . LEU B 1 41 ? -15.961 -22.688 -10.133 1 93.19 41 LEU B N 1
ATOM 2419 C CA . LEU B 1 41 ? -15.75 -22.875 -8.703 1 93.19 41 LEU B CA 1
ATOM 2420 C C . LEU B 1 41 ? -17.031 -23.328 -8.023 1 93.19 41 LEU B C 1
ATOM 2422 O O . LEU B 1 41 ? -18.109 -22.812 -8.305 1 93.19 41 LEU B O 1
ATOM 2426 N N . ASP B 1 42 ? -16.875 -24.328 -7.137 1 90 42 ASP B N 1
ATOM 2427 C CA . ASP B 1 42 ? -17.984 -24.844 -6.348 1 90 42 ASP B CA 1
ATOM 2428 C C . ASP B 1 42 ? -19.172 -25.203 -7.238 1 90 42 ASP B C 1
ATOM 2430 O O . ASP B 1 42 ? -20.297 -24.812 -6.949 1 90 42 ASP B O 1
ATOM 2434 N N . GLY B 1 43 ? -18.891 -25.797 -8.305 1 89.25 43 GLY B N 1
ATOM 2435 C CA . GLY B 1 43 ? -19.938 -26.266 -9.195 1 89.25 43 GLY B CA 1
ATOM 2436 C C . GLY B 1 43 ? -20.531 -25.172 -10.055 1 89.25 43 GLY B C 1
ATOM 2437 O O . GLY B 1 43 ? -21.391 -25.438 -10.906 1 89.25 43 GLY B O 1
ATOM 2438 N N . LYS B 1 44 ? -20.203 -23.969 -9.844 1 94.75 44 LYS B N 1
ATOM 2439 C CA . LYS B 1 44 ? -20.672 -22.828 -10.648 1 94.75 44 LYS B CA 1
ATOM 2440 C C . LYS B 1 44 ? -19.688 -22.5 -11.766 1 94.75 44 LYS B C 1
ATOM 2442 O O . LYS B 1 44 ? -18.469 -22.562 -11.562 1 94.75 44 LYS B O 1
ATOM 2447 N N . SER B 1 45 ? -20.312 -22.219 -12.906 1 96.69 45 SER B N 1
ATOM 2448 C CA . SER B 1 45 ? -19.5 -21.875 -14.07 1 96.69 45 SER B CA 1
ATOM 2449 C C . SER B 1 45 ? -19.766 -20.453 -14.539 1 96.69 45 SER B C 1
ATOM 2451 O O . SER B 1 45 ? -20.922 -20.031 -14.648 1 96.69 45 SER B O 1
ATOM 2453 N N . TYR B 1 46 ? -18.688 -19.688 -14.836 1 97.44 46 TYR B N 1
ATOM 2454 C CA . TYR B 1 46 ? -18.766 -18.312 -15.312 1 97.44 46 TYR B CA 1
ATOM 2455 C C . TYR B 1 46 ? -18.047 -18.141 -16.641 1 97.44 46 TYR B C 1
ATOM 2457 O O . TYR B 1 46 ? -16.875 -18.469 -16.766 1 97.44 46 TYR B O 1
ATOM 2465 N N . THR B 1 47 ? -18.781 -17.719 -17.594 1 97.75 47 THR B N 1
ATOM 2466 C CA . THR B 1 47 ? -18.125 -17.297 -18.812 1 97.75 47 THR B CA 1
ATOM 2467 C C . THR B 1 47 ? -17.719 -15.836 -18.75 1 97.75 47 THR B C 1
ATOM 2469 O O . THR B 1 47 ? -18.578 -14.961 -18.547 1 97.75 47 THR B O 1
ATOM 2472 N N . LEU B 1 48 ? -16.453 -15.594 -18.922 1 97.88 48 LEU B N 1
ATOM 2473 C CA . LEU B 1 48 ? -15.961 -14.234 -18.719 1 97.88 48 LEU B CA 1
ATOM 2474 C C . LEU B 1 48 ? -15.312 -13.695 -19.984 1 97.88 48 LEU B C 1
ATOM 2476 O O . LEU B 1 48 ? -14.828 -14.461 -20.812 1 97.88 48 LEU B O 1
ATOM 2480 N N . TYR B 1 49 ? -15.273 -12.352 -20.078 1 97.5 49 TYR B N 1
ATOM 2481 C CA . TYR B 1 49 ? -14.789 -11.641 -21.25 1 97.5 49 TYR B CA 1
ATOM 2482 C C . TYR B 1 49 ? -13.867 -10.5 -20.859 1 97.5 49 TYR B C 1
ATOM 2484 O O . TYR B 1 49 ? -13.656 -10.234 -19.672 1 97.5 49 TYR B O 1
ATOM 2492 N N . ALA B 1 50 ? -13.297 -9.836 -21.906 1 96.75 50 ALA B N 1
ATOM 2493 C CA . ALA B 1 50 ? -12.422 -8.688 -21.703 1 96.75 50 ALA B CA 1
ATOM 2494 C C . ALA B 1 50 ? -13.07 -7.668 -20.766 1 96.75 50 ALA B C 1
ATOM 2496 O O . ALA B 1 50 ? -14.273 -7.414 -20.844 1 96.75 50 ALA B O 1
ATOM 2497 N N . ASN B 1 51 ? -12.25 -7.098 -19.891 1 95.62 51 ASN B N 1
ATOM 2498 C CA . ASN B 1 51 ? -12.633 -6.062 -18.938 1 95.62 51 ASN B CA 1
ATOM 2499 C C . ASN B 1 51 ? -13.43 -6.645 -17.766 1 95.62 51 ASN B C 1
ATOM 2501 O O . ASN B 1 51 ? -14.094 -5.906 -17.031 1 95.62 51 ASN B O 1
ATOM 2505 N N . GLN B 1 52 ? -13.383 -7.938 -17.688 1 96.19 52 GLN B N 1
ATOM 2506 C CA . GLN B 1 52 ? -13.875 -8.617 -16.484 1 96.19 52 GLN B CA 1
ATOM 2507 C C . GLN B 1 52 ? -12.727 -9.305 -15.742 1 96.19 52 GLN B C 1
ATOM 2509 O O . GLN B 1 52 ? -11.594 -9.336 -16.219 1 96.19 52 GLN B O 1
ATOM 2514 N N . GLY B 1 53 ? -13.031 -9.773 -14.523 1 96.75 53 GLY B N 1
ATOM 2515 C CA . GLY B 1 53 ? -12.047 -10.492 -13.734 1 96.75 53 GLY B CA 1
ATOM 2516 C C . GLY B 1 53 ? -12.672 -11.445 -12.734 1 96.75 53 GLY B C 1
ATOM 2517 O O . GLY B 1 53 ? -13.898 -11.531 -12.625 1 96.75 53 GLY B O 1
ATOM 2518 N N . PHE B 1 54 ? -11.867 -12.195 -12.148 1 97.19 54 PHE B N 1
ATOM 2519 C CA . PHE B 1 54 ? -12.352 -13.133 -11.133 1 97.19 54 PHE B CA 1
ATOM 2520 C C . PHE B 1 54 ? -11.328 -13.297 -10.023 1 97.19 54 PHE B C 1
ATOM 2522 O O . PHE B 1 54 ? -10.133 -13.102 -10.234 1 97.19 54 PHE B O 1
ATOM 2529 N N . LEU B 1 55 ? -11.836 -13.594 -8.875 1 96.38 55 LEU B N 1
ATOM 2530 C CA . LEU B 1 55 ? -11.047 -13.781 -7.664 1 96.38 55 LEU B CA 1
ATOM 2531 C C . LEU B 1 55 ? -10.961 -15.258 -7.297 1 96.38 55 LEU B C 1
ATOM 2533 O O . LEU B 1 55 ? -11.969 -15.961 -7.289 1 96.38 55 LEU B O 1
ATOM 2537 N N . ILE B 1 56 ? -9.781 -15.742 -7.082 1 94.12 56 ILE B N 1
ATOM 2538 C CA . ILE B 1 56 ? -9.562 -17.047 -6.477 1 94.12 56 ILE B CA 1
ATOM 2539 C C . ILE B 1 56 ? -9.203 -16.875 -5 1 94.12 56 ILE B C 1
ATOM 2541 O O . ILE B 1 56 ? -8.227 -16.203 -4.668 1 94.12 56 ILE B O 1
ATOM 2545 N N . CYS B 1 57 ? -9.953 -17.453 -4.117 1 92.31 57 CYS B N 1
ATOM 2546 C CA . CYS B 1 57 ? -9.727 -17.391 -2.678 1 92.31 57 CYS B CA 1
ATOM 2547 C C . CYS B 1 57 ? -8.852 -18.547 -2.213 1 92.31 57 CYS B C 1
ATOM 2549 O O . CYS B 1 57 ? -8.812 -19.594 -2.854 1 92.31 57 CYS B O 1
ATOM 2551 N N . PRO B 1 58 ? -8.094 -18.266 -1.137 1 86.5 58 PRO B N 1
ATOM 2552 C CA . PRO B 1 58 ? -7.27 -19.344 -0.604 1 86.5 58 PRO B CA 1
ATOM 2553 C C . PRO B 1 58 ? -8.094 -20.578 -0.211 1 86.5 58 PRO B C 1
ATOM 2555 O O . PRO B 1 58 ? -9.203 -20.438 0.31 1 86.5 58 PRO B O 1
ATOM 2558 N N . ASP B 1 59 ? -7.504 -21.703 -0.608 1 80.94 59 ASP B N 1
ATOM 2559 C CA . ASP B 1 59 ? -7.996 -23 -0.154 1 80.94 59 ASP B CA 1
ATOM 2560 C C . ASP B 1 59 ? -9.328 -23.344 -0.817 1 80.94 59 ASP B C 1
ATOM 2562 O O . ASP B 1 59 ? -10.18 -23.984 -0.205 1 80.94 59 ASP B O 1
ATOM 2566 N N . VAL B 1 60 ? -9.617 -22.797 -1.932 1 86.69 60 VAL B N 1
ATOM 2567 C CA . VAL B 1 60 ? -10.773 -23.125 -2.76 1 86.69 60 VAL B CA 1
ATOM 2568 C C . VAL B 1 60 ? -10.305 -23.734 -4.078 1 86.69 60 VAL B C 1
ATOM 2570 O O . VAL B 1 60 ? -9.383 -23.219 -4.719 1 86.69 60 VAL B O 1
ATOM 2573 N N . ILE B 1 61 ? -10.875 -24.859 -4.406 1 87.88 61 ILE B N 1
ATOM 2574 C CA . ILE B 1 61 ? -10.531 -25.516 -5.668 1 87.88 61 ILE B CA 1
ATOM 2575 C C . ILE B 1 61 ? -11.18 -24.766 -6.828 1 87.88 61 ILE B C 1
ATOM 2577 O O . ILE B 1 61 ? -12.398 -24.547 -6.828 1 87.88 61 ILE B O 1
ATOM 2581 N N . THR B 1 62 ? -10.445 -24.406 -7.789 1 92.12 62 THR B N 1
ATOM 2582 C CA . THR B 1 62 ? -10.953 -23.672 -8.945 1 92.12 62 THR B CA 1
ATOM 2583 C C . THR B 1 62 ? -10.406 -24.266 -10.242 1 92.12 62 THR B C 1
ATOM 2585 O O . THR B 1 62 ? -9.43 -25.031 -10.219 1 92.12 62 THR B O 1
ATOM 2588 N N . TYR B 1 63 ? -11.117 -24.016 -11.234 1 93.5 63 TYR B N 1
ATOM 2589 C CA . TYR B 1 63 ? -10.75 -24.391 -12.594 1 93.5 63 TYR B CA 1
ATOM 2590 C C . TYR B 1 63 ? -11.062 -23.266 -13.578 1 93.5 63 TYR B C 1
ATOM 2592 O O . TYR B 1 63 ? -12.109 -22.625 -13.477 1 93.5 63 TYR B O 1
ATOM 2600 N N . TYR B 1 64 ? -10.117 -22.984 -14.484 1 94.94 64 TYR B N 1
ATOM 2601 C CA . TYR B 1 64 ? -10.422 -22.031 -15.539 1 94.94 64 TYR B CA 1
ATOM 2602 C C . TYR B 1 64 ? -9.727 -22.391 -16.844 1 94.94 64 TYR B C 1
ATOM 2604 O O . TYR B 1 64 ? -8.68 -23.047 -16.828 1 94.94 64 TYR B O 1
ATOM 2612 N N . GLU B 1 65 ? -10.352 -22.031 -17.906 1 96.62 65 GLU B N 1
ATOM 2613 C CA . GLU B 1 65 ? -9.945 -22.469 -19.234 1 96.62 65 GLU B CA 1
ATOM 2614 C C . GLU B 1 65 ? -10.195 -21.391 -20.281 1 96.62 65 GLU B C 1
ATOM 2616 O O . GLU B 1 65 ? -11.258 -20.766 -20.297 1 96.62 65 GLU B O 1
ATOM 2621 N N . ALA B 1 66 ? -9.211 -21.281 -21.188 1 97 66 ALA B N 1
ATOM 2622 C CA . ALA B 1 66 ? -9.336 -20.312 -22.281 1 97 66 ALA B CA 1
ATOM 2623 C C . ALA B 1 66 ? -10.305 -20.812 -23.344 1 97 66 ALA B C 1
ATOM 2625 O O . ALA B 1 66 ? -10.375 -22.016 -23.609 1 97 66 ALA B O 1
ATOM 2626 N N . SER B 1 67 ? -11 -19.875 -23.953 1 97.06 67 SER B N 1
ATOM 2627 C CA . SER B 1 67 ? -11.867 -20.203 -25.078 1 97.06 67 SER B CA 1
ATOM 2628 C C . SER B 1 67 ? -11.086 -20.844 -26.203 1 97.06 67 SER B C 1
ATOM 2630 O O . SER B 1 67 ? -9.938 -20.469 -26.469 1 97.06 67 SER B O 1
ATOM 2632 N N . SER B 1 68 ? -11.672 -21.828 -26.844 1 96.62 68 SER B N 1
ATOM 2633 C CA . SER B 1 68 ? -11.023 -22.469 -27.984 1 96.62 68 SER B CA 1
ATOM 2634 C C . SER B 1 68 ? -10.977 -21.547 -29.188 1 96.62 68 SER B C 1
ATOM 2636 O O . SER B 1 68 ? -10.078 -21.641 -30.031 1 96.62 68 SER B O 1
ATOM 2638 N N . LYS B 1 69 ? -11.875 -20.656 -29.344 1 96.5 69 LYS B N 1
ATOM 2639 C CA . LYS B 1 69 ? -12.016 -19.781 -30.5 1 96.5 69 LYS B CA 1
ATOM 2640 C C . LYS B 1 69 ? -11.344 -18.438 -30.266 1 96.5 69 LYS B C 1
ATOM 2642 O O . LYS B 1 69 ? -10.719 -17.875 -31.156 1 96.5 69 LYS B O 1
ATOM 2647 N N . ASP B 1 70 ? -11.508 -17.906 -29.109 1 97.62 70 ASP B N 1
ATOM 2648 C CA . ASP B 1 70 ? -10.977 -16.609 -28.734 1 97.62 70 ASP B CA 1
ATOM 2649 C C . ASP B 1 70 ? -10.312 -16.656 -27.359 1 97.62 70 ASP B C 1
ATOM 2651 O O . ASP B 1 70 ? -10.82 -16.078 -26.391 1 97.62 70 ASP B O 1
ATOM 2655 N N . PRO B 1 71 ? -9.211 -17.281 -27.297 1 97.5 71 PRO B N 1
ATOM 2656 C CA . PRO B 1 71 ? -8.547 -17.484 -26 1 97.5 71 PRO B CA 1
ATOM 2657 C C . PRO B 1 71 ? -8.164 -16.172 -25.328 1 97.5 71 PRO B C 1
ATOM 2659 O O . PRO B 1 71 ? -7.75 -15.219 -26 1 97.5 71 PRO B O 1
ATOM 2662 N N . TRP B 1 72 ? -8.281 -16.172 -24 1 96.75 72 TRP B N 1
ATOM 2663 C CA . TRP B 1 72 ? -8.047 -14.922 -23.281 1 96.75 72 TRP B CA 1
ATOM 2664 C C . TRP B 1 72 ? -6.555 -14.695 -23.047 1 96.75 72 TRP B C 1
ATOM 2666 O O . TRP B 1 72 ? -5.777 -15.656 -23.016 1 96.75 72 TRP B O 1
ATOM 2676 N N . ILE B 1 73 ? -6.219 -13.438 -23.031 1 95.94 73 ILE B N 1
ATOM 2677 C CA . ILE B 1 73 ? -5.02 -12.938 -22.359 1 95.94 73 ILE B CA 1
ATOM 2678 C C . ILE B 1 73 ? -5.387 -12.336 -21 1 95.94 73 ILE B C 1
ATOM 2680 O O . ILE B 1 73 ? -6.227 -11.438 -20.922 1 95.94 73 ILE B O 1
ATOM 2684 N N . TYR B 1 74 ? -4.879 -12.938 -19.953 1 95.38 74 TYR B N 1
ATOM 2685 C CA . TYR B 1 74 ? -5.199 -12.398 -18.641 1 95.38 74 TYR B CA 1
ATOM 2686 C C . TYR B 1 74 ? -3.934 -12.102 -17.844 1 95.38 74 TYR B C 1
ATOM 2688 O O . TYR B 1 74 ? -2.848 -12.57 -18.188 1 95.38 74 TYR B O 1
ATOM 2696 N N . THR B 1 75 ? -4.02 -11.219 -16.953 1 93.56 75 THR B N 1
ATOM 2697 C CA . THR B 1 75 ? -2.998 -10.898 -15.969 1 93.56 75 THR B CA 1
ATOM 2698 C C . THR B 1 75 ? -3.531 -11.102 -14.555 1 93.56 75 THR B C 1
ATOM 2700 O O . THR B 1 75 ? -4.746 -11.148 -14.344 1 93.56 75 THR B O 1
ATOM 2703 N N . TRP B 1 76 ? -2.609 -11.414 -13.625 1 92.88 76 TRP B N 1
ATOM 2704 C CA . TRP B 1 76 ? -3.078 -11.688 -12.266 1 92.88 76 TRP B CA 1
ATOM 2705 C C . TRP B 1 76 ? -2.104 -11.133 -11.234 1 92.88 76 TRP B C 1
ATOM 2707 O O . TRP B 1 76 ? -0.97 -10.781 -11.562 1 92.88 76 TRP B O 1
ATOM 2717 N N . ILE B 1 77 ? -2.574 -10.938 -10.062 1 91.5 77 ILE B N 1
ATOM 2718 C CA . ILE B 1 77 ? -1.763 -10.602 -8.898 1 91.5 77 ILE B CA 1
ATOM 2719 C C . ILE B 1 77 ? -2.178 -11.469 -7.711 1 91.5 77 ILE B C 1
ATOM 2721 O O . ILE B 1 77 ? -3.365 -11.586 -7.402 1 91.5 77 ILE B O 1
ATOM 2725 N N . GLY B 1 78 ? -1.226 -12.141 -7.121 1 90.5 78 GLY B N 1
ATOM 2726 C CA . GLY B 1 78 ? -1.425 -12.93 -5.918 1 90.5 78 GLY B CA 1
ATOM 2727 C C . GLY B 1 78 ? -1.006 -12.203 -4.652 1 90.5 78 GLY B C 1
ATOM 2728 O O . GLY B 1 78 ? 0.029 -11.539 -4.629 1 90.5 78 GLY B O 1
ATOM 2729 N N . PHE B 1 79 ? -1.804 -12.289 -3.654 1 89.19 79 PHE B N 1
ATOM 2730 C CA . PHE B 1 79 ? -1.502 -11.539 -2.439 1 89.19 79 PHE B CA 1
ATOM 2731 C C . PHE B 1 79 ? -2.129 -12.211 -1.223 1 89.19 79 PHE B C 1
ATOM 2733 O O . PHE B 1 79 ? -2.936 -13.133 -1.363 1 89.19 79 PHE B O 1
ATOM 2740 N N . ARG B 1 80 ? -1.603 -11.758 -0.07 1 80.75 80 ARG B N 1
ATOM 2741 C CA . ARG B 1 80 ? -2.133 -12.195 1.215 1 80.75 80 ARG B CA 1
ATOM 2742 C C . ARG B 1 80 ? -2.105 -11.07 2.238 1 80.75 80 ARG B C 1
ATOM 2744 O O . ARG B 1 80 ? -1.523 -10.008 1.987 1 80.75 80 ARG B O 1
ATOM 2751 N N . GLY B 1 81 ? -2.791 -11.383 3.316 1 76.88 81 GLY B N 1
ATOM 2752 C CA . GLY B 1 81 ? -2.785 -10.438 4.422 1 76.88 81 GLY B CA 1
ATOM 2753 C C . GLY B 1 81 ? -4.117 -10.359 5.148 1 76.88 81 GLY B C 1
ATOM 2754 O O . GLY B 1 81 ? -5.164 -10.656 4.566 1 76.88 81 GLY B O 1
ATOM 2755 N N . ILE B 1 82 ? -4.016 -9.891 6.293 1 70.88 82 ILE B N 1
ATOM 2756 C CA . ILE B 1 82 ? -5.195 -9.836 7.148 1 70.88 82 ILE B CA 1
ATOM 2757 C C . ILE B 1 82 ? -6.199 -8.836 6.578 1 70.88 82 ILE B C 1
ATOM 2759 O O . ILE B 1 82 ? -7.41 -9.07 6.609 1 70.88 82 ILE B O 1
ATOM 2763 N N . LYS B 1 83 ? -5.805 -7.805 5.984 1 73.88 83 LYS B N 1
ATOM 2764 C CA . LYS B 1 83 ? -6.676 -6.75 5.477 1 73.88 83 LYS B CA 1
ATOM 2765 C C . LYS B 1 83 ? -7.258 -7.121 4.117 1 73.88 83 LYS B C 1
ATOM 2767 O O . LYS B 1 83 ? -8.258 -6.543 3.682 1 73.88 83 LYS B O 1
ATOM 2772 N N . ALA B 1 84 ? -6.637 -8.109 3.531 1 78.81 84 ALA B N 1
ATOM 2773 C CA . ALA B 1 84 ? -7.094 -8.508 2.201 1 78.81 84 ALA B CA 1
ATOM 2774 C C . ALA B 1 84 ? -8.547 -8.961 2.232 1 78.81 84 ALA B C 1
ATOM 2776 O O . ALA B 1 84 ? -9.352 -8.539 1.401 1 78.81 84 ALA B O 1
ATOM 2777 N N . GLU B 1 85 ? -8.836 -9.742 3.199 1 77.75 85 GLU B N 1
ATOM 2778 C CA . GLU B 1 85 ? -10.195 -10.266 3.287 1 77.75 85 GLU B CA 1
ATOM 2779 C C . GLU B 1 85 ? -11.203 -9.156 3.551 1 77.75 85 GLU B C 1
ATOM 2781 O O . GLU B 1 85 ? -12.305 -9.156 2.994 1 77.75 85 GLU B O 1
ATOM 2786 N N . THR B 1 86 ? -10.812 -8.289 4.391 1 74.5 86 THR B N 1
ATOM 2787 C CA . THR B 1 86 ? -11.695 -7.184 4.754 1 74.5 86 THR B CA 1
ATOM 2788 C C . THR B 1 86 ? -12.016 -6.328 3.531 1 74.5 86 THR B C 1
ATOM 2790 O O . THR B 1 86 ? -13.18 -5.988 3.297 1 74.5 86 THR B O 1
ATOM 2793 N N . PHE B 1 87 ? -11.094 -6.07 2.77 1 77.06 87 PHE B N 1
ATOM 2794 C CA . PHE B 1 87 ? -11.297 -5.211 1.608 1 77.06 87 PHE B CA 1
ATOM 2795 C C . PHE B 1 87 ? -12.117 -5.926 0.542 1 77.06 87 PHE B C 1
ATOM 2797 O O . PHE B 1 87 ? -13 -5.32 -0.078 1 77.06 87 PHE B O 1
ATOM 2804 N N . LEU B 1 88 ? -11.836 -7.137 0.398 1 86.25 88 LEU B N 1
ATOM 2805 C CA . LEU B 1 88 ? -12.562 -7.922 -0.595 1 86.25 88 LEU B CA 1
ATOM 2806 C C . LEU B 1 88 ? -14.031 -8.07 -0.204 1 86.25 88 LEU B C 1
ATOM 2808 O O . LEU B 1 88 ? -14.914 -8.016 -1.062 1 86.25 88 LEU B O 1
ATOM 2812 N N . LYS B 1 89 ? -14.195 -8.211 1.055 1 79.62 89 LYS B N 1
ATOM 2813 C CA . LYS B 1 89 ? -15.562 -8.305 1.554 1 79.62 89 LYS B CA 1
ATOM 2814 C C . LYS B 1 89 ? -16.328 -7.004 1.312 1 79.62 89 LYS B C 1
ATOM 2816 O O . LYS B 1 89 ? -17.516 -7.027 0.992 1 79.62 89 LYS B O 1
ATOM 2821 N N . ASN B 1 90 ? -15.672 -5.949 1.46 1 74.81 90 ASN B N 1
ATOM 2822 C CA . ASN B 1 90 ? -16.297 -4.645 1.276 1 74.81 90 ASN B CA 1
ATOM 2823 C C . ASN B 1 90 ? -16.797 -4.457 -0.155 1 74.81 90 ASN B C 1
ATOM 2825 O O . ASN B 1 90 ? -17.766 -3.734 -0.39 1 74.81 90 ASN B O 1
ATOM 2829 N N . ILE B 1 91 ? -16.188 -5.16 -1.038 1 79.31 91 ILE B N 1
ATOM 2830 C CA . ILE B 1 91 ? -16.594 -4.996 -2.426 1 79.31 91 ILE B CA 1
ATOM 2831 C C . ILE B 1 91 ? -17.391 -6.223 -2.875 1 79.31 91 ILE B C 1
ATOM 2833 O O . ILE B 1 91 ? -17.594 -6.434 -4.074 1 79.31 91 ILE B O 1
ATOM 2837 N N . LYS B 1 92 ? -17.703 -7.078 -1.904 1 83.44 92 LYS B N 1
ATOM 2838 C CA . LYS B 1 92 ? -18.531 -8.258 -2.123 1 83.44 92 LYS B CA 1
ATOM 2839 C C . LYS B 1 92 ? -17.875 -9.234 -3.09 1 83.44 92 LYS B C 1
ATOM 2841 O O . LYS B 1 92 ? -18.531 -9.82 -3.943 1 83.44 92 LYS B O 1
ATOM 2846 N N . LEU B 1 93 ? -16.609 -9.242 -3.043 1 91.06 93 LEU B N 1
ATOM 2847 C CA . LEU B 1 93 ? -15.836 -10.211 -3.818 1 91.06 93 LEU B CA 1
ATOM 2848 C C . LEU B 1 93 ? -15.328 -11.336 -2.93 1 91.06 93 LEU B C 1
ATOM 2850 O O . LEU B 1 93 ? -14.523 -11.109 -2.025 1 91.06 93 LEU B O 1
ATOM 2854 N N . ASP B 1 94 ? -15.852 -12.406 -3.137 1 90.94 94 ASP B N 1
ATOM 2855 C CA . ASP B 1 94 ? -15.5 -13.586 -2.348 1 90.94 94 ASP B CA 1
ATOM 2856 C C . ASP B 1 94 ? -15.781 -14.867 -3.127 1 90.94 94 ASP B C 1
ATOM 2858 O O . ASP B 1 94 ? -15.992 -14.836 -4.34 1 90.94 94 ASP B O 1
ATOM 2862 N N . LYS B 1 95 ? -15.703 -16.031 -2.463 1 90.75 95 LYS B N 1
ATOM 2863 C CA . LYS B 1 95 ? -15.852 -17.328 -3.123 1 90.75 95 LYS B CA 1
ATOM 2864 C C . LYS B 1 95 ? -17.25 -17.484 -3.713 1 90.75 95 LYS B C 1
ATOM 2866 O O . LYS B 1 95 ? -17.438 -18.203 -4.699 1 90.75 95 LYS B O 1
ATOM 2871 N N . ASP B 1 96 ? -18.219 -16.75 -3.113 1 91.5 96 ASP B N 1
ATOM 2872 C CA . ASP B 1 96 ? -19.594 -16.844 -3.574 1 91.5 96 ASP B CA 1
ATOM 2873 C C . ASP B 1 96 ? -19.875 -15.875 -4.715 1 91.5 96 ASP B C 1
ATOM 2875 O O . ASP B 1 96 ? -20.766 -16.109 -5.535 1 91.5 96 ASP B O 1
ATOM 2879 N N . ASN B 1 97 ? -19.188 -14.812 -4.75 1 92.94 97 ASN B N 1
ATOM 2880 C CA . ASN B 1 97 ? -19.25 -13.789 -5.785 1 92.94 97 ASN B CA 1
ATOM 2881 C C . ASN B 1 97 ? -17.875 -13.445 -6.324 1 92.94 97 ASN B C 1
ATOM 2883 O O . ASN B 1 97 ? -17.359 -12.344 -6.098 1 92.94 97 ASN B O 1
ATOM 2887 N N . PRO B 1 98 ? -17.344 -14.336 -7.148 1 95.56 98 PRO B N 1
ATOM 2888 C CA . PRO B 1 98 ? -15.914 -14.227 -7.465 1 95.56 98 PRO B CA 1
ATOM 2889 C C . PRO B 1 98 ? -15.648 -13.359 -8.695 1 95.56 98 PRO B C 1
ATOM 2891 O O . PRO B 1 98 ? -14.492 -13.062 -9.008 1 95.56 98 PRO B O 1
ATOM 2894 N N . VAL B 1 99 ? -16.703 -12.977 -9.422 1 96.06 99 VAL B N 1
ATOM 2895 C CA . VAL B 1 99 ? -16.5 -12.297 -10.695 1 96.06 99 VAL B CA 1
ATOM 2896 C C . VAL B 1 99 ? -16.781 -10.805 -10.531 1 96.06 99 VAL B C 1
ATOM 2898 O O . VAL B 1 99 ? -17.609 -10.406 -9.727 1 96.06 99 VAL B O 1
ATOM 2901 N N . PHE B 1 100 ? -16.031 -9.992 -11.234 1 93.31 100 PHE B N 1
ATOM 2902 C CA . PHE B 1 100 ? -16.234 -8.547 -11.203 1 93.31 100 PHE B CA 1
ATOM 2903 C C . PHE B 1 100 ? -16.062 -7.945 -12.594 1 93.31 100 PHE B C 1
ATOM 2905 O O . PHE B 1 100 ? -15.484 -8.57 -13.477 1 93.31 100 PHE B O 1
ATOM 2912 N N . LYS B 1 101 ? -16.641 -6.828 -12.766 1 92.06 101 LYS B N 1
ATOM 2913 C CA . LYS B 1 101 ? -16.5 -6.062 -14.008 1 92.06 101 LYS B CA 1
ATOM 2914 C C . LYS B 1 101 ? -15.703 -4.781 -13.773 1 92.06 101 LYS B C 1
ATOM 2916 O O . LYS B 1 101 ? -15.812 -4.156 -12.719 1 92.06 101 LYS B O 1
ATOM 2921 N N . CYS B 1 102 ? -14.914 -4.492 -14.695 1 89.75 102 CYS B N 1
ATOM 2922 C CA . CYS B 1 102 ? -14.07 -3.307 -14.578 1 89.75 102 CYS B CA 1
ATOM 2923 C C . CYS B 1 102 ? -14.508 -2.225 -15.555 1 89.75 102 CYS B C 1
ATOM 2925 O O . CYS B 1 102 ? -14.789 -2.512 -16.719 1 89.75 102 CYS B O 1
ATOM 2927 N N . LYS B 1 103 ? -14.633 -1.104 -14.969 1 87.69 103 LYS B N 1
ATOM 2928 C CA . LYS B 1 103 ? -14.914 0.068 -15.789 1 87.69 103 LYS B CA 1
ATOM 2929 C C . LYS B 1 103 ? -13.695 0.974 -15.898 1 87.69 103 LYS B C 1
ATOM 2931 O O . LYS B 1 103 ? -12.969 1.164 -14.914 1 87.69 103 LYS B O 1
ATOM 2936 N N . GLY B 1 104 ? -13.406 1.429 -17.094 1 83.69 104 GLY B N 1
ATOM 2937 C CA . GLY B 1 104 ? -12.312 2.363 -17.266 1 83.69 104 GLY B CA 1
ATOM 2938 C C . GLY B 1 104 ? -10.969 1.679 -17.422 1 83.69 104 GLY B C 1
ATOM 2939 O O . GLY B 1 104 ? -10.898 0.452 -17.531 1 8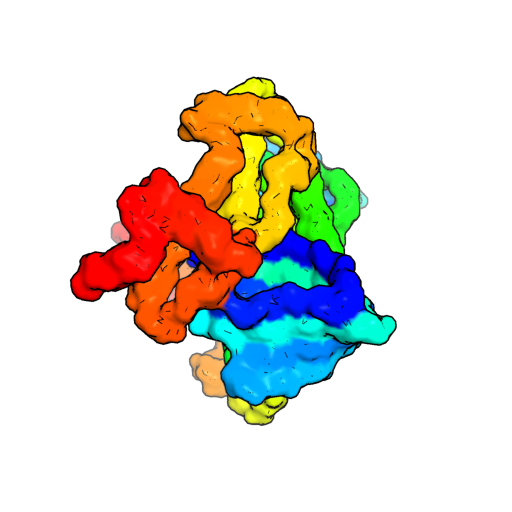3.69 104 GLY B O 1
ATOM 2940 N N . ASP B 1 105 ? -9.867 2.508 -17.359 1 90.81 105 ASP B N 1
ATOM 2941 C CA . ASP B 1 105 ? -8.555 1.979 -17.719 1 90.81 105 ASP B CA 1
ATOM 2942 C C . ASP B 1 105 ? -7.652 1.885 -16.484 1 90.81 105 ASP B C 1
ATOM 2944 O O . ASP B 1 105 ? -6.508 1.43 -16.578 1 90.81 105 ASP B O 1
ATOM 2948 N N . ILE B 1 106 ? -8.195 2.27 -15.422 1 89.62 106 ILE B N 1
ATOM 2949 C CA . ILE B 1 106 ? -7.34 2.377 -14.242 1 89.62 106 ILE B CA 1
ATOM 2950 C C . ILE B 1 106 ? -6.871 0.988 -13.812 1 89.62 106 ILE B C 1
ATOM 2952 O O . ILE B 1 106 ? -5.699 0.796 -13.484 1 89.62 106 ILE B O 1
ATOM 2956 N N . ILE B 1 107 ? -7.781 0.035 -13.852 1 92.19 107 ILE B N 1
ATOM 2957 C CA . ILE B 1 107 ? -7.438 -1.325 -13.445 1 92.19 107 ILE B CA 1
ATOM 2958 C C . ILE B 1 107 ? -6.398 -1.9 -14.406 1 92.19 107 ILE B C 1
ATOM 2960 O O . ILE B 1 107 ? -5.391 -2.465 -13.969 1 92.19 107 ILE B O 1
ATOM 2964 N N . LYS B 1 108 ? -6.68 -1.691 -15.633 1 92.62 108 LYS B N 1
ATOM 2965 C CA . LYS B 1 108 ? -5.723 -2.129 -16.641 1 92.62 108 LYS B CA 1
ATOM 2966 C C . LYS B 1 108 ? -4.355 -1.49 -16.422 1 92.62 108 LYS B C 1
ATOM 2968 O O . LYS B 1 108 ? -3.328 -2.166 -16.516 1 92.62 108 LYS B O 1
ATOM 2973 N N . LYS B 1 109 ? -4.297 -0.285 -16.141 1 93.44 109 LYS B N 1
ATOM 2974 C CA . LYS B 1 109 ? -3.059 0.452 -15.914 1 93.44 109 LYS B CA 1
ATOM 2975 C C . LYS B 1 109 ? -2.334 -0.06 -14.68 1 93.44 109 LYS B C 1
ATOM 2977 O O . LYS B 1 109 ? -1.104 -0.135 -14.656 1 93.44 109 LYS B O 1
ATOM 2982 N N . CYS B 1 110 ? -3.086 -0.332 -13.672 1 94.56 110 CYS B N 1
ATOM 2983 C CA . CYS B 1 110 ? -2.484 -0.865 -12.461 1 94.56 110 CYS B CA 1
ATOM 2984 C C . CYS B 1 110 ? -1.737 -2.162 -12.742 1 94.56 110 CYS B C 1
ATOM 2986 O O . CYS B 1 110 ? -0.59 -2.328 -12.32 1 94.56 110 CYS B O 1
ATOM 2988 N N . PHE B 1 111 ? -2.332 -3.02 -13.492 1 93.12 111 PHE B N 1
ATOM 2989 C CA . PHE B 1 111 ? -1.687 -4.289 -13.797 1 93.12 111 PHE B CA 1
ATOM 299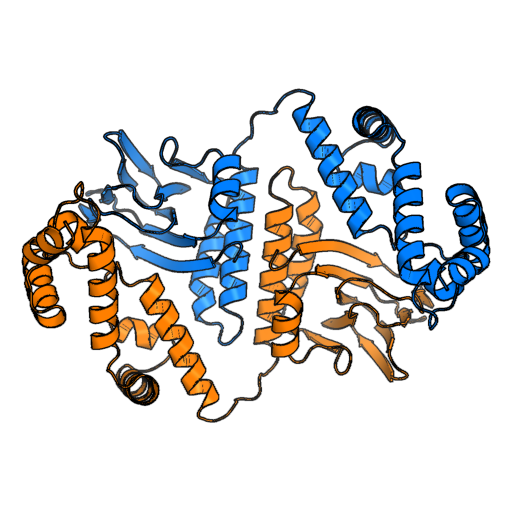0 C C . PHE B 1 111 ? -0.456 -4.074 -14.672 1 93.12 111 PHE B C 1
ATOM 2992 O O . PHE B 1 111 ? 0.532 -4.801 -14.555 1 93.12 111 PHE B O 1
ATOM 2999 N N . GLU B 1 112 ? -0.528 -3.141 -15.562 1 92.06 112 GLU B N 1
ATOM 3000 C CA . GLU B 1 112 ? 0.636 -2.805 -16.375 1 92.06 112 GLU B CA 1
ATOM 3001 C C . GLU B 1 112 ? 1.799 -2.332 -15.508 1 92.06 112 GLU B C 1
ATOM 3003 O O . GLU B 1 112 ? 2.941 -2.75 -15.711 1 92.06 112 GLU B O 1
ATOM 3008 N N . GLU B 1 113 ? 1.477 -1.508 -14.602 1 92.69 113 GLU B N 1
ATOM 3009 C CA . GLU B 1 113 ? 2.516 -0.982 -13.719 1 92.69 113 GLU B CA 1
ATOM 3010 C C . GLU B 1 113 ? 3.068 -2.072 -12.805 1 92.69 113 GLU B C 1
ATOM 3012 O O . GLU B 1 113 ? 4.254 -2.062 -12.469 1 92.69 113 GLU B O 1
ATOM 3017 N N . ILE B 1 114 ? 2.191 -2.932 -12.367 1 90.69 114 ILE B N 1
ATOM 3018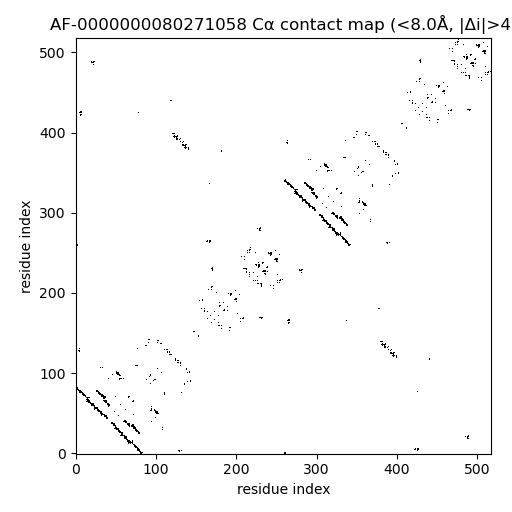 C CA . ILE B 1 114 ? 2.631 -4.062 -11.562 1 90.69 114 ILE B CA 1
ATOM 3019 C C . ILE B 1 114 ? 3.666 -4.879 -12.336 1 90.69 114 ILE B C 1
ATOM 3021 O O . ILE B 1 114 ? 4.73 -5.203 -11.805 1 90.69 114 ILE B O 1
ATOM 3025 N N . ARG B 1 115 ? 3.371 -5.098 -13.555 1 82.69 115 ARG B N 1
ATOM 3026 C CA . ARG B 1 115 ? 4.285 -5.883 -14.383 1 82.69 115 ARG B CA 1
ATOM 3027 C C . ARG B 1 115 ? 5.602 -5.141 -14.602 1 82.69 115 ARG B C 1
ATOM 3029 O O . ARG B 1 115 ? 6.656 -5.762 -14.742 1 82.69 115 ARG B O 1
ATOM 3036 N N . HIS B 1 116 ? 5.57 -3.873 -14.555 1 84.31 116 HIS B N 1
ATOM 3037 C CA . HIS B 1 116 ? 6.758 -3.053 -14.766 1 84.31 116 HIS B CA 1
ATOM 3038 C C . HIS B 1 116 ? 7.566 -2.904 -13.484 1 84.31 116 HIS B C 1
ATOM 3040 O O . HIS B 1 116 ? 8.719 -2.467 -13.516 1 84.31 116 HIS B O 1
ATOM 3046 N N . SER B 1 117 ? 6.969 -3.264 -12.383 1 81.25 117 SER B N 1
ATOM 3047 C CA . SER B 1 117 ? 7.629 -3.082 -11.094 1 81.25 117 SER B CA 1
ATOM 3048 C C . SER B 1 117 ? 8.898 -3.924 -11 1 81.25 117 SER B C 1
ATOM 3050 O O . SER B 1 117 ? 9.812 -3.588 -10.25 1 81.25 117 SER B O 1
ATOM 3052 N N . SER B 1 118 ? 8.945 -4.992 -11.789 1 68.19 118 SER B N 1
ATOM 3053 C CA . SER B 1 118 ? 10.094 -5.887 -11.773 1 68.19 118 SER B CA 1
ATOM 3054 C C . SER B 1 118 ? 11.367 -5.168 -12.219 1 68.19 118 SER B C 1
ATOM 3056 O O . SER B 1 118 ? 12.477 -5.637 -11.961 1 68.19 118 SER B O 1
ATOM 3058 N N . THR B 1 119 ? 11.219 -4.043 -12.844 1 69.5 119 THR B N 1
ATOM 3059 C CA . THR B 1 119 ? 12.367 -3.291 -13.336 1 69.5 119 THR B CA 1
ATOM 3060 C C . THR B 1 119 ? 12.992 -2.457 -12.227 1 69.5 119 THR B C 1
ATOM 3062 O O . THR B 1 119 ? 14.109 -1.964 -12.367 1 69.5 119 THR B O 1
ATOM 3065 N N . TYR B 1 120 ? 12.266 -2.318 -11.117 1 73 120 TYR B N 1
ATOM 3066 C CA . TYR B 1 120 ? 12.781 -1.543 -9.992 1 73 120 TYR B CA 1
ATOM 3067 C C . TYR B 1 120 ? 13.727 -2.383 -9.141 1 73 120 TYR B C 1
ATOM 3069 O O . TYR B 1 120 ? 13.461 -3.562 -8.891 1 73 120 TYR B O 1
ATOM 3077 N N . LYS B 1 121 ? 14.836 -1.891 -8.727 1 66.94 121 LYS B N 1
ATOM 3078 C CA . LYS B 1 121 ? 15.867 -2.607 -7.988 1 66.94 121 LYS B CA 1
ATOM 3079 C C . LYS B 1 121 ? 15.57 -2.613 -6.492 1 66.94 121 LYS B C 1
ATOM 3081 O O . LYS B 1 121 ? 15.648 -3.66 -5.844 1 66.94 121 LYS B O 1
ATOM 3086 N N . LEU B 1 122 ? 15.25 -1.559 -5.785 1 65.12 122 LEU B N 1
ATOM 3087 C CA . LEU B 1 122 ? 15.148 -1.505 -4.332 1 65.12 122 LEU B CA 1
ATOM 3088 C C . LEU B 1 122 ? 13.711 -1.239 -3.896 1 65.12 122 LEU B C 1
ATOM 3090 O O . LEU B 1 122 ? 13.25 -1.776 -2.883 1 65.12 122 LEU B O 1
ATOM 3094 N N . GLY B 1 123 ? 12.82 -0.586 -4.586 1 75.94 123 GLY B N 1
ATOM 3095 C CA . GLY B 1 123 ? 11.484 -0.165 -4.195 1 75.94 123 GLY B CA 1
ATOM 3096 C C . GLY B 1 123 ? 10.391 -0.978 -4.855 1 75.94 123 GLY B C 1
ATOM 3097 O O . GLY B 1 123 ? 9.227 -0.562 -4.875 1 75.94 123 GLY B O 1
ATOM 3098 N N . TYR B 1 124 ? 10.75 -2.135 -5.254 1 80.06 124 TYR B N 1
ATOM 3099 C CA . TYR B 1 124 ? 9.773 -2.883 -6.043 1 80.06 124 TYR B CA 1
ATOM 3100 C C . TYR B 1 124 ? 8.656 -3.422 -5.16 1 80.06 124 TYR B C 1
ATOM 3102 O O . TYR B 1 124 ? 7.492 -3.449 -5.566 1 80.06 124 TYR B O 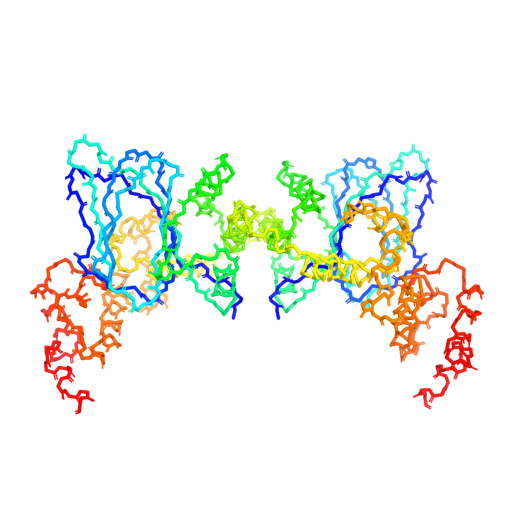1
ATOM 3110 N N . GLU B 1 125 ? 8.953 -3.828 -3.936 1 80.75 125 GLU B N 1
ATOM 3111 C CA . GLU B 1 125 ? 7.922 -4.359 -3.045 1 80.75 125 GLU B CA 1
ATOM 3112 C C . GLU B 1 125 ? 6.887 -3.291 -2.703 1 80.75 125 GLU B C 1
ATOM 3114 O O . GLU B 1 125 ? 5.684 -3.561 -2.711 1 80.75 125 GLU B O 1
ATOM 3119 N N . LEU B 1 126 ? 7.391 -2.145 -2.42 1 85.06 126 LEU B N 1
ATOM 3120 C CA . LEU B 1 126 ? 6.504 -1.024 -2.127 1 85.06 126 LEU B CA 1
ATOM 3121 C C . LEU B 1 126 ? 5.621 -0.698 -3.328 1 85.06 126 LEU B C 1
ATOM 3123 O O . LEU B 1 126 ? 4.434 -0.407 -3.174 1 85.06 126 LEU B O 1
ATOM 3127 N N . ARG B 1 127 ? 6.277 -0.771 -4.434 1 88.75 127 ARG B N 1
ATOM 3128 C CA . ARG B 1 127 ? 5.555 -0.45 -5.66 1 88.75 127 ARG B CA 1
ATOM 3129 C C . ARG B 1 127 ? 4.438 -1.453 -5.914 1 88.75 127 ARG B C 1
ATOM 3131 O O . ARG B 1 127 ? 3.309 -1.066 -6.23 1 88.75 127 ARG B O 1
ATOM 3138 N N . LEU B 1 128 ? 4.75 -2.678 -5.723 1 89.12 128 LEU B N 1
ATOM 3139 C CA . LEU B 1 128 ? 3.76 -3.732 -5.902 1 89.12 128 LEU B CA 1
ATOM 3140 C C . LEU B 1 128 ? 2.609 -3.572 -4.914 1 89.12 128 LEU B C 1
ATOM 3142 O O . LEU B 1 128 ? 1.44 -3.662 -5.297 1 89.12 128 LEU B O 1
ATOM 3146 N N . GLN B 1 129 ? 2.949 -3.348 -3.738 1 88.75 129 GLN B N 1
ATOM 3147 C CA . GLN B 1 129 ? 1.929 -3.137 -2.717 1 88.75 129 GLN B CA 1
ATOM 3148 C C . GLN B 1 129 ? 1.085 -1.904 -3.027 1 88.75 129 GLN B C 1
ATOM 3150 O O . GLN B 1 129 ? -0.124 -1.896 -2.787 1 88.75 129 GLN B O 1
ATOM 3155 N N . GLY B 1 130 ? 1.787 -0.894 -3.457 1 92.69 130 GLY B N 1
ATOM 3156 C CA . GLY B 1 130 ? 1.08 0.322 -3.826 1 92.69 130 GLY B CA 1
ATOM 3157 C C . GLY B 1 130 ? 0.028 0.099 -4.898 1 92.69 130 GLY B C 1
ATOM 3158 O O . GLY B 1 130 ? -1.129 0.49 -4.727 1 92.69 130 GLY B O 1
ATOM 3159 N N . TYR B 1 131 ? 0.399 -0.533 -5.895 1 94.06 131 TYR B N 1
ATOM 3160 C CA . TYR B 1 131 ? -0.532 -0.728 -7 1 94.06 131 TYR B CA 1
ATOM 3161 C C . TYR B 1 131 ? -1.622 -1.725 -6.629 1 94.06 131 TYR B C 1
ATOM 3163 O O . TYR B 1 131 ? -2.762 -1.608 -7.086 1 94.06 131 TYR B O 1
ATOM 3171 N N . LEU B 1 132 ? -1.315 -2.674 -5.797 1 93.06 132 LEU B N 1
ATOM 3172 C CA . LEU B 1 132 ? -2.369 -3.537 -5.277 1 93.06 132 LEU B CA 1
ATOM 3173 C C . LEU B 1 132 ? -3.412 -2.727 -4.512 1 93.06 132 LEU B C 1
ATOM 3175 O O . LEU B 1 132 ? -4.613 -2.934 -4.688 1 93.06 132 LEU B O 1
ATOM 3179 N N . ASN B 1 133 ? -2.973 -1.858 -3.67 1 91.75 133 ASN B N 1
ATOM 3180 C CA . ASN B 1 133 ? -3.887 -1.003 -2.922 1 91.75 133 ASN B CA 1
ATOM 3181 C C . ASN B 1 133 ? -4.754 -0.159 -3.854 1 91.75 133 ASN B C 1
ATOM 3183 O O . ASN B 1 133 ? -5.961 -0.027 -3.637 1 91.75 133 ASN B O 1
ATOM 3187 N N . ILE B 1 134 ? -4.152 0.414 -4.836 1 93 134 ILE B N 1
ATOM 3188 C CA . ILE B 1 134 ? -4.883 1.254 -5.777 1 93 134 ILE B CA 1
ATOM 3189 C C . ILE B 1 134 ? -5.902 0.408 -6.539 1 93 134 ILE B C 1
ATOM 3191 O O . ILE B 1 134 ? -7.035 0.841 -6.762 1 93 134 ILE B O 1
ATOM 3195 N N . LEU B 1 135 ? -5.484 -0.752 -6.902 1 93.25 135 LEU B N 1
ATOM 3196 C CA . LEU B 1 135 ? -6.363 -1.684 -7.598 1 93.25 135 LEU B CA 1
ATOM 3197 C C . LEU B 1 135 ? -7.598 -2 -6.758 1 93.25 135 LEU B C 1
ATOM 3199 O O . LEU B 1 135 ? -8.727 -1.903 -7.238 1 93.25 135 LEU B O 1
ATOM 3203 N N . LEU B 1 136 ? -7.391 -2.377 -5.523 1 90.81 136 LEU B N 1
ATOM 3204 C CA . LEU B 1 136 ? -8.484 -2.719 -4.625 1 90.81 136 LEU B CA 1
ATOM 3205 C C . LEU B 1 136 ? -9.359 -1.5 -4.34 1 90.81 136 LEU B C 1
ATOM 3207 O O . LEU B 1 136 ? -10.578 -1.623 -4.199 1 90.81 136 LEU B O 1
ATOM 3211 N N . SER B 1 137 ? -8.719 -0.363 -4.262 1 89.25 137 SER B N 1
ATOM 3212 C CA . SER B 1 137 ? -9.461 0.883 -4.094 1 89.25 137 SER B CA 1
ATOM 3213 C C . SER B 1 137 ? -10.406 1.123 -5.262 1 89.25 137 SER B C 1
ATOM 3215 O O . SER B 1 137 ? -11.57 1.476 -5.059 1 89.25 137 SER B O 1
ATOM 3217 N N . GLU B 1 138 ? -9.93 0.953 -6.426 1 90.38 138 GLU B N 1
ATOM 3218 C CA . GLU B 1 138 ? -10.719 1.176 -7.633 1 90.38 138 GLU B CA 1
ATOM 3219 C C . GLU B 1 138 ? -11.883 0.191 -7.719 1 90.38 138 GLU B C 1
ATOM 3221 O O . GLU B 1 138 ? -12.992 0.568 -8.094 1 90.38 138 GLU B O 1
ATOM 3226 N N . LEU B 1 139 ? -11.641 -1.039 -7.402 1 90.31 139 LEU B N 1
ATOM 3227 C CA . LEU B 1 139 ? -12.695 -2.045 -7.406 1 90.31 139 LEU B CA 1
ATOM 3228 C C . LEU B 1 139 ? -13.773 -1.705 -6.379 1 90.31 139 LEU B C 1
ATOM 3230 O O . LEU B 1 139 ? -14.969 -1.873 -6.645 1 90.31 139 LEU B O 1
ATOM 3234 N N . THR B 1 140 ? -13.305 -1.265 -5.277 1 85.5 140 THR B N 1
ATOM 3235 C CA . THR B 1 140 ? -14.234 -0.854 -4.234 1 85.5 140 THR B CA 1
ATOM 3236 C C . THR B 1 140 ? -15.109 0.299 -4.711 1 85.5 140 THR B C 1
ATOM 3238 O O . THR B 1 140 ? -16.328 0.287 -4.508 1 85.5 140 THR B O 1
ATOM 3241 N N . GLU B 1 141 ? -14.477 1.184 -5.324 1 83 141 GLU B N 1
ATOM 3242 C CA . GLU B 1 141 ? -15.195 2.361 -5.801 1 83 141 GLU B CA 1
ATOM 3243 C C . GLU B 1 141 ? -16.219 1.985 -6.867 1 83 141 GLU B C 1
ATOM 3245 O O . GLU B 1 141 ? -17.297 2.586 -6.941 1 83 141 GLU B O 1
ATOM 3250 N N . GLN B 1 142 ? -15.875 1.067 -7.633 1 84.56 142 GLN B N 1
ATOM 3251 C CA . GLN B 1 142 ? -16.75 0.668 -8.734 1 84.56 142 GLN B CA 1
ATOM 3252 C C . GLN B 1 142 ? -17.859 -0.258 -8.25 1 84.56 142 GLN B C 1
ATOM 3254 O O . GLN B 1 142 ? -18.859 -0.442 -8.938 1 84.56 142 GLN B O 1
ATOM 3259 N N . SER B 1 143 ? -17.516 -1.012 -7.176 1 78.5 143 SER B N 1
ATOM 3260 C CA . SER B 1 143 ? -18.484 -1.955 -6.648 1 78.5 143 SER B CA 1
ATOM 3261 C C . SER B 1 143 ? -19.672 -1.229 -6.008 1 78.5 143 SER B C 1
ATOM 3263 O O . SER B 1 143 ? -19.5 -0.174 -5.395 1 78.5 143 SER B O 1
ATOM 3265 N N . GLU B 1 144 ? -20.609 -0.566 -6.707 1 62.38 144 GLU B N 1
ATOM 3266 C CA . GLU B 1 144 ? -21.812 0.114 -6.242 1 62.38 144 GLU B CA 1
ATOM 3267 C C . GLU B 1 144 ? -22.141 -0.26 -4.801 1 62.38 144 GLU B C 1
ATOM 3269 O O . GLU B 1 144 ? -22.781 -1.276 -4.547 1 62.38 144 GLU B O 1
ATOM 3274 N N . ALA B 1 145 ? -21.297 -0.023 -3.934 1 52.19 145 ALA B N 1
ATOM 3275 C CA . ALA B 1 145 ? -21.828 -0.331 -2.609 1 52.19 145 ALA B CA 1
ATOM 3276 C C . ALA B 1 145 ? -23.266 0.135 -2.477 1 52.19 145 ALA B C 1
ATOM 3278 O O . ALA B 1 145 ? -23.625 1.224 -2.936 1 52.19 145 ALA B O 1
ATOM 3279 N N . PRO B 1 146 ? -24.078 -0.797 -2.322 1 45.59 146 PRO B N 1
ATOM 3280 C CA . PRO B 1 146 ? -25.453 -0.323 -2.1 1 45.59 146 PRO B CA 1
ATOM 3281 C C . PRO B 1 146 ? -25.5 0.973 -1.292 1 45.59 146 PRO B C 1
ATOM 3283 O O . PRO B 1 146 ? -24.703 1.167 -0.377 1 45.59 146 PRO B O 1
ATOM 3286 N N . LYS B 1 147 ? -25.859 2.074 -2.01 1 47.62 147 LYS B N 1
ATOM 3287 C CA . LYS B 1 147 ? -26.297 3.246 -1.258 1 47.62 147 LYS B CA 1
ATOM 3288 C C . LYS B 1 147 ? -26.734 2.861 0.153 1 47.62 147 LYS B C 1
ATOM 3290 O O . LYS B 1 147 ? -27.797 2.275 0.339 1 47.62 147 LYS B O 1
ATOM 3295 N N . THR B 1 148 ? -25.969 2.182 0.824 1 46.25 148 THR B N 1
ATOM 3296 C CA . THR B 1 148 ? -26.641 2.113 2.115 1 46.25 148 THR B CA 1
ATOM 3297 C C . THR B 1 148 ? -27.438 3.391 2.379 1 46.25 148 THR B C 1
ATOM 3299 O O . THR B 1 148 ? -26.859 4.477 2.475 1 46.25 148 THR B O 1
ATOM 3302 N N . LYS B 1 149 ? -28.438 3.525 1.926 1 45.47 149 LYS B N 1
ATOM 3303 C CA . LYS B 1 149 ? -29.406 4.566 2.252 1 45.47 149 LYS B CA 1
ATOM 3304 C C . LYS B 1 149 ? -29.453 4.828 3.754 1 45.47 149 LYS B C 1
ATOM 3306 O O . LYS B 1 149 ? -29.531 3.895 4.551 1 45.47 149 LYS B O 1
ATOM 3311 N N . GLY B 1 150 ? -29.094 5.984 4.27 1 57.53 150 GLY B N 1
ATOM 3312 C CA . GLY B 1 150 ? -29.359 6.617 5.551 1 57.53 150 GLY B CA 1
ATOM 3313 C C . GLY B 1 150 ? -28.141 6.703 6.445 1 57.53 150 GLY B C 1
ATOM 3314 O O . GLY B 1 150 ? -27.172 7.395 6.121 1 57.53 150 GLY B O 1
ATOM 3315 N N . ASP B 1 151 ? -28.109 5.691 7.453 1 60.94 151 ASP B N 1
ATOM 3316 C CA . ASP B 1 151 ? -27.234 5.738 8.609 1 60.94 151 ASP B CA 1
ATOM 3317 C C . ASP B 1 151 ? -25.812 5.328 8.227 1 60.94 151 ASP B C 1
ATOM 3319 O O . ASP B 1 151 ? -24.828 5.867 8.766 1 60.94 151 ASP B O 1
ATOM 3323 N N . GLY B 1 152 ? -25.766 4.512 7.18 1 63.75 152 GLY B N 1
ATOM 3324 C CA . GLY B 1 152 ? -24.453 4.035 6.781 1 63.75 152 GLY B CA 1
ATOM 3325 C C . GLY B 1 152 ? -23.625 5.09 6.074 1 63.75 152 GLY B C 1
ATOM 3326 O O . GLY B 1 152 ? -22.422 5.223 6.328 1 63.75 152 GLY B O 1
ATOM 3327 N N . GLN B 1 153 ? -24.281 5.797 5.301 1 71.69 153 GLN B N 1
ATOM 3328 C CA . GLN B 1 153 ? -23.625 6.879 4.586 1 71.69 153 GLN B CA 1
ATOM 3329 C C . GLN B 1 153 ? -23.172 7.977 5.547 1 71.69 153 GLN B C 1
ATOM 3331 O O . GLN B 1 153 ? -22.062 8.516 5.41 1 71.69 153 GLN B O 1
ATOM 3336 N N . LYS B 1 154 ? -24.125 8.289 6.492 1 76.75 154 LYS B N 1
ATOM 3337 C CA . LYS B 1 154 ? -23.781 9.273 7.508 1 76.75 154 LYS B CA 1
ATOM 3338 C C . LYS B 1 154 ? -22.547 8.844 8.297 1 76.75 154 LYS B C 1
ATOM 3340 O O . LYS B 1 154 ? -21.641 9.648 8.539 1 76.75 154 LYS B O 1
ATOM 3345 N N . LYS B 1 155 ? -22.578 7.621 8.578 1 76.62 155 LYS B N 1
ATOM 3346 C CA . LYS B 1 155 ? -21.469 7.094 9.352 1 76.62 155 LYS B CA 1
ATOM 3347 C C . LYS B 1 155 ? -20.156 7.168 8.562 1 76.62 155 LYS B C 1
ATOM 3349 O O . LYS B 1 155 ? -19.094 7.449 9.133 1 76.62 155 LYS B O 1
ATOM 3354 N N . ASN B 1 156 ? -20.297 6.953 7.324 1 73.38 156 ASN B N 1
ATOM 3355 C CA . ASN B 1 156 ? -19.125 7.031 6.469 1 73.38 156 ASN B CA 1
ATOM 3356 C C . ASN B 1 156 ? -18.578 8.453 6.387 1 73.38 156 ASN B C 1
ATOM 3358 O O . ASN B 1 156 ? -17.359 8.672 6.43 1 73.38 156 ASN B O 1
ATOM 3362 N N . TYR B 1 157 ? -19.453 9.375 6.324 1 77.94 157 TYR B N 1
ATOM 3363 C CA . TYR B 1 157 ? -19.047 10.781 6.301 1 77.94 157 TYR B CA 1
ATOM 3364 C C . TYR B 1 157 ? -18.312 11.156 7.586 1 77.94 157 TYR B C 1
ATOM 3366 O O . TYR B 1 157 ? -17.297 11.836 7.547 1 77.94 157 TYR B O 1
ATOM 3374 N N . ILE B 1 158 ? -18.828 10.641 8.609 1 83.31 158 ILE B N 1
ATOM 3375 C CA . ILE B 1 158 ? -18.266 11.016 9.898 1 83.31 158 ILE B CA 1
ATOM 3376 C C . ILE B 1 158 ? -16.906 10.352 10.094 1 83.31 158 ILE B C 1
ATOM 3378 O O . ILE B 1 158 ? -15.977 10.977 10.594 1 83.31 158 ILE B O 1
ATOM 3382 N N . LYS B 1 159 ? -16.875 9.125 9.672 1 75.88 159 LYS B N 1
ATOM 3383 C CA . LYS B 1 159 ? -15.578 8.445 9.742 1 75.88 159 LYS B CA 1
ATOM 3384 C C . LYS B 1 159 ? -14.516 9.195 8.961 1 75.88 159 LYS B C 1
ATOM 3386 O O . LYS B 1 159 ? -13.398 9.398 9.453 1 75.88 159 LYS B O 1
ATOM 3391 N N . LYS B 1 160 ? -14.891 9.609 7.863 1 74.56 160 LYS B N 1
ATOM 3392 C CA . LYS B 1 160 ? -13.977 10.375 7.016 1 74.56 160 LYS B CA 1
ATOM 3393 C C . LYS B 1 160 ? -13.609 11.703 7.672 1 74.56 160 LYS B C 1
ATOM 3395 O O . LYS B 1 160 ? -12.461 12.141 7.586 1 74.56 160 LYS B O 1
ATOM 3400 N N . SER B 1 161 ? -14.562 12.281 8.273 1 83.75 161 SER B N 1
ATOM 3401 C CA . SER B 1 161 ? -14.352 13.578 8.906 1 83.75 161 SER B CA 1
ATOM 3402 C C . SER B 1 161 ? -13.398 13.461 10.094 1 83.75 161 SER B C 1
ATOM 3404 O O . SER B 1 161 ? -12.523 14.312 10.273 1 83.75 161 SER B O 1
ATOM 3406 N N . ILE B 1 162 ? -13.633 12.422 10.852 1 82.25 162 ILE B N 1
ATOM 3407 C CA . ILE B 1 162 ? -12.789 12.203 12.016 1 82.25 162 ILE B CA 1
ATOM 3408 C C . ILE B 1 162 ? -11.352 11.953 11.57 1 82.25 162 ILE B C 1
ATOM 3410 O O . ILE B 1 162 ? -10.406 12.539 12.109 1 82.25 162 ILE B O 1
ATOM 3414 N N . GLN B 1 163 ? -11.281 11.156 10.602 1 72.88 163 GLN B N 1
ATOM 3415 C CA . GLN B 1 163 ? -9.953 10.883 10.055 1 72.88 163 GLN B CA 1
ATOM 3416 C C . GLN B 1 163 ? -9.289 12.164 9.555 1 72.88 163 GLN B C 1
ATOM 3418 O O . GLN B 1 163 ? -8.094 12.367 9.758 1 72.88 163 GLN B O 1
ATOM 3423 N N . PHE B 1 164 ? -10.062 12.93 8.93 1 75.81 164 PHE B N 1
ATOM 3424 C CA . PHE B 1 164 ? -9.555 14.195 8.406 1 75.81 164 PHE B CA 1
ATOM 3425 C C . PHE B 1 164 ? -9.078 15.094 9.547 1 75.81 164 PHE B C 1
ATOM 3427 O O . PHE B 1 164 ? -8 15.688 9.461 1 75.81 164 PHE B O 1
ATOM 3434 N N . ILE B 1 165 ? -9.859 15.203 10.523 1 82.75 165 ILE B N 1
ATOM 3435 C CA . ILE B 1 165 ? -9.508 16.031 11.672 1 82.75 165 ILE B CA 1
ATOM 3436 C C . ILE B 1 165 ? -8.227 15.516 12.312 1 82.75 165 ILE B C 1
ATOM 3438 O O . ILE B 1 165 ? -7.309 16.297 12.594 1 82.75 165 ILE B O 1
ATOM 3442 N N . GLU B 1 166 ? -8.188 14.273 12.469 1 75.88 166 GLU B N 1
ATOM 3443 C CA . GLU B 1 166 ? -7.062 13.656 13.18 1 75.88 166 GLU B CA 1
ATOM 3444 C C . GLU B 1 166 ? -5.77 13.805 12.383 1 75.88 166 GLU B C 1
ATOM 3446 O O . GLU B 1 166 ? -4.68 13.828 12.961 1 75.88 166 GLU B O 1
ATOM 3451 N N . THR B 1 167 ? -5.996 13.984 11.141 1 67.81 167 THR B N 1
ATOM 3452 C CA . THR B 1 167 ? -4.809 14.016 10.289 1 67.81 167 THR B CA 1
ATOM 3453 C C . THR B 1 167 ? -4.441 15.453 9.938 1 67.81 167 THR B C 1
ATOM 3455 O O . THR B 1 167 ? -3.311 15.734 9.539 1 67.81 167 THR B O 1
ATOM 3458 N N . ASN B 1 168 ? -5.305 16.422 10.148 1 72.5 168 ASN B N 1
ATOM 3459 C CA . ASN B 1 168 ? -5.066 17.797 9.688 1 72.5 168 ASN B CA 1
ATOM 3460 C C . ASN B 1 168 ? -5.227 18.797 10.82 1 72.5 168 ASN B C 1
ATOM 3462 O O . ASN B 1 168 ? -5.199 20.016 10.594 1 72.5 168 ASN B O 1
ATOM 3466 N N . TYR B 1 169 ? -5.289 18.312 11.961 1 81.56 169 TYR B N 1
ATOM 3467 C CA . TYR B 1 169 ? -5.664 19.156 13.086 1 81.56 169 TYR B CA 1
ATOM 3468 C C . TYR B 1 169 ? -4.645 20.266 13.305 1 81.56 169 TYR B C 1
ATOM 3470 O O . TYR B 1 169 ? -4.965 21.312 13.867 1 81.56 169 TYR B O 1
ATOM 3478 N N . SER B 1 170 ? -3.391 20 12.922 1 80.12 170 SER B N 1
ATOM 3479 C CA . SER B 1 170 ? -2.326 20.969 13.211 1 80.12 170 SER B CA 1
ATOM 3480 C C . SER B 1 170 ? -2.287 22.078 12.172 1 80.12 170 SER B C 1
ATOM 3482 O O . SER B 1 170 ? -1.561 23.062 12.336 1 80.12 170 SER B O 1
ATOM 3484 N N . GLY B 1 171 ? -3.01 21.938 11.141 1 73.75 171 GLY B N 1
ATOM 3485 C CA . GLY B 1 171 ? -3.061 22.953 10.102 1 73.75 171 GLY B CA 1
ATOM 3486 C C . GLY B 1 171 ? -4.223 23.922 10.258 1 73.75 171 GLY B C 1
ATOM 3487 O O . GLY B 1 171 ? -4.922 23.891 11.273 1 73.75 171 GLY B O 1
ATOM 3488 N N . SER B 1 172 ? -4.301 24.938 9.266 1 72.12 172 SER B N 1
ATOM 3489 C CA . SER B 1 172 ? -5.375 25.922 9.281 1 72.12 172 SER B CA 1
ATOM 3490 C C . SER B 1 172 ? -6.672 25.344 8.734 1 72.12 172 SER B C 1
ATOM 3492 O O . SER B 1 172 ? -6.871 25.281 7.52 1 72.12 172 SER B O 1
ATOM 3494 N N . MET B 1 173 ? -7.312 24.469 9.445 1 74.19 173 MET B N 1
ATOM 3495 C CA . MET B 1 173 ? -8.523 23.844 8.914 1 74.19 173 MET B CA 1
ATOM 3496 C C . MET B 1 173 ? -9.773 24.516 9.484 1 74.19 173 MET B C 1
ATOM 3498 O O . MET B 1 173 ? -9.805 24.875 10.656 1 74.19 173 MET B O 1
ATOM 3502 N N . SER B 1 174 ? -10.742 24.766 8.547 1 82.44 174 SER B N 1
ATOM 3503 C CA . SER B 1 174 ? -12.07 25.203 8.961 1 82.44 174 SER B CA 1
ATOM 3504 C C . SER B 1 174 ? -13.094 24.078 8.773 1 82.44 174 SER B C 1
ATOM 3506 O O . SER B 1 174 ? -12.883 23.156 7.988 1 82.44 174 SER B O 1
ATOM 3508 N N . ILE B 1 175 ? -14.094 24.172 9.625 1 88.69 175 ILE B N 1
ATOM 3509 C CA . ILE B 1 175 ? -15.156 23.172 9.523 1 88.69 175 ILE B CA 1
ATOM 3510 C C . ILE B 1 175 ? -15.789 23.25 8.133 1 88.69 175 ILE B C 1
ATOM 3512 O O . ILE B 1 175 ? -16.188 22.219 7.578 1 88.69 175 ILE B O 1
ATOM 3516 N N . GLU B 1 176 ? -15.75 24.5 7.625 1 87.12 176 GLU B N 1
ATOM 3517 C CA . GLU B 1 176 ? -16.281 24.688 6.281 1 87.12 176 GLU B CA 1
ATOM 3518 C C . GLU B 1 176 ? -15.445 23.938 5.246 1 87.12 176 GLU B C 1
ATOM 3520 O O . GLU B 1 176 ? -15.984 23.266 4.359 1 87.12 176 GLU B O 1
ATOM 3525 N N . SER B 1 177 ? -14.203 24.125 5.359 1 82.44 177 SER B N 1
ATOM 3526 C CA . SER B 1 177 ? -13.305 23.438 4.43 1 82.44 177 SER B CA 1
ATOM 3527 C C . SER B 1 177 ? -13.383 21.938 4.586 1 82.44 177 SER B C 1
ATOM 3529 O O . SER B 1 177 ? -13.32 21.188 3.598 1 82.44 177 SER B O 1
ATOM 3531 N N . LEU B 1 178 ? -13.516 21.5 5.785 1 84.06 178 LEU B N 1
ATOM 3532 C CA . LEU B 1 178 ? -13.656 20.078 6.07 1 84.06 178 LEU B CA 1
ATOM 3533 C C . LEU B 1 178 ? -14.938 19.516 5.457 1 84.06 178 LEU B C 1
ATOM 3535 O O . LEU B 1 178 ? -14.93 18.453 4.832 1 84.06 178 LEU B O 1
ATOM 3539 N N . ALA B 1 179 ? -16.016 20.219 5.676 1 86.56 179 ALA B N 1
ATOM 3540 C CA . ALA B 1 179 ? -17.297 19.797 5.121 1 86.56 179 ALA B CA 1
ATOM 3541 C C . ALA B 1 179 ? -17.234 19.688 3.602 1 86.56 179 ALA B C 1
ATOM 3543 O O . ALA B 1 179 ? -17.719 18.703 3.023 1 86.56 179 ALA B O 1
ATOM 3544 N N . SER B 1 180 ? -16.641 20.703 3.002 1 81.5 180 SER B N 1
ATOM 3545 C CA . SER B 1 180 ? -16.484 20.703 1.551 1 81.5 180 SER B CA 1
ATOM 3546 C C . SER B 1 180 ? -15.648 19.531 1.071 1 81.5 180 SER B C 1
ATOM 3548 O O . SER B 1 180 ? -15.938 18.938 0.036 1 81.5 180 SER B O 1
ATOM 3550 N N . TYR B 1 181 ? -14.719 19.266 1.806 1 71.31 181 TYR B N 1
ATOM 3551 C CA . TYR B 1 181 ? -13.805 18.188 1.479 1 71.31 181 TYR B CA 1
ATOM 3552 C C . TYR B 1 181 ? -14.547 16.859 1.417 1 71.31 181 TYR B C 1
ATOM 3554 O O . TYR B 1 181 ? -14.25 16.016 0.569 1 71.31 181 TYR B O 1
ATOM 3562 N N . ILE B 1 182 ? -15.453 16.641 2.299 1 75.12 182 ILE B N 1
ATOM 3563 C CA . ILE B 1 182 ? -16.141 15.352 2.334 1 75.12 182 ILE B CA 1
ATOM 3564 C C . ILE B 1 182 ? -17.422 15.43 1.507 1 75.12 182 ILE B C 1
ATOM 3566 O O . ILE B 1 182 ? -18.25 14.523 1.566 1 75.12 182 ILE B O 1
ATOM 3570 N N . GLY B 1 183 ? -17.641 16.578 0.89 1 76.12 183 GLY B N 1
ATOM 3571 C CA . GLY B 1 183 ? -18.719 16.719 -0.074 1 76.12 183 GLY B CA 1
ATOM 3572 C C . GLY B 1 183 ? -20.031 17.109 0.563 1 76.12 183 GLY B C 1
ATOM 3573 O O . GLY B 1 183 ? -21.109 16.75 0.053 1 76.12 183 GLY B O 1
ATOM 3574 N N . LEU B 1 184 ? -19.969 17.734 1.71 1 83.06 184 LEU B N 1
ATOM 3575 C CA . LEU B 1 184 ? -21.188 18.141 2.402 1 83.06 184 LEU B CA 1
ATOM 3576 C C . LEU B 1 184 ? -21.188 19.641 2.65 1 83.06 184 LEU B C 1
ATOM 3578 O O . LEU B 1 184 ? -20.141 20.281 2.598 1 83.06 184 LEU B O 1
ATOM 3582 N N . ASN B 1 185 ? -22.344 20.109 2.754 1 87.5 185 ASN B N 1
ATOM 3583 C CA . ASN B 1 185 ? -22.406 21.484 3.248 1 87.5 185 ASN B CA 1
ATOM 3584 C C . ASN B 1 185 ? -22.156 21.547 4.754 1 87.5 185 ASN B C 1
ATOM 3586 O O . ASN B 1 185 ? -22.422 20.594 5.473 1 87.5 185 ASN B O 1
ATOM 3590 N N . LYS B 1 186 ? -21.703 22.719 5.141 1 90.81 186 LYS B N 1
ATOM 3591 C CA . LYS B 1 186 ? -21.266 22.891 6.523 1 90.81 186 LYS B CA 1
ATOM 3592 C C . LYS B 1 186 ? -22.406 22.578 7.496 1 90.81 186 LYS B C 1
ATOM 3594 O O . LYS B 1 186 ? -22.203 21.922 8.516 1 90.81 186 LYS B O 1
ATOM 3599 N N . ASN B 1 187 ? -23.578 23.031 7.176 1 90.88 187 ASN B N 1
ATOM 3600 C CA . ASN B 1 187 ? -24.719 22.875 8.078 1 90.88 187 ASN B CA 1
ATOM 3601 C C . ASN B 1 187 ? -25.109 21.406 8.234 1 90.88 187 ASN B C 1
ATOM 3603 O O . ASN B 1 187 ? -25.297 20.922 9.352 1 90.88 187 ASN B O 1
ATOM 3607 N N . TYR B 1 188 ? -25.281 20.781 7.133 1 89.94 188 TYR B N 1
ATOM 3608 C CA . TYR B 1 188 ? -25.641 19.359 7.172 1 89.94 188 TYR B CA 1
ATOM 3609 C C . TYR B 1 188 ? -24.562 18.547 7.863 1 89.94 188 TYR B C 1
ATOM 3611 O O . TYR B 1 188 ? -24.859 17.672 8.688 1 89.94 188 TYR B O 1
ATOM 3619 N N . PHE B 1 189 ? -23.344 18.828 7.551 1 92.5 189 PHE B N 1
ATOM 3620 C CA . PHE B 1 189 ? -22.219 18.156 8.172 1 92.5 189 PHE B CA 1
ATOM 3621 C C . PHE B 1 189 ? -22.25 18.312 9.688 1 92.5 189 PHE B C 1
ATOM 3623 O O . PHE B 1 189 ? -22.141 17.328 10.43 1 92.5 189 PHE B O 1
ATOM 3630 N N . SER B 1 190 ? -22.438 19.531 10.109 1 93.25 190 SER B N 1
ATOM 3631 C CA . SER B 1 190 ? -22.469 19.812 11.547 1 93.25 190 SER B CA 1
ATOM 3632 C C . SER B 1 190 ? -23.594 19.062 12.227 1 93.25 190 SER B C 1
ATOM 3634 O O . SER B 1 190 ? -23.438 18.547 13.336 1 93.25 190 SER B O 1
ATOM 3636 N N . THR B 1 191 ? -24.641 18.969 11.508 1 92.25 191 THR B N 1
ATOM 3637 C CA . THR B 1 191 ? -25.828 18.312 12.055 1 92.25 191 THR B CA 1
ATOM 3638 C C . THR B 1 191 ? -25.562 16.812 12.234 1 92.25 191 THR B C 1
ATOM 3640 O O . THR B 1 191 ? -25.781 16.266 13.32 1 92.25 191 THR B O 1
ATOM 3643 N N . ILE B 1 192 ? -25.094 16.219 11.234 1 90.81 192 ILE B N 1
ATOM 3644 C CA . ILE B 1 192 ? -24.922 14.766 11.305 1 90.81 192 ILE B CA 1
ATOM 3645 C C . ILE B 1 192 ? -23.75 14.43 12.234 1 90.81 192 ILE B C 1
ATOM 3647 O O . ILE B 1 192 ? -23.781 13.391 12.906 1 90.81 192 ILE B O 1
ATOM 3651 N N . PHE B 1 193 ? -22.766 15.195 12.25 1 93.38 193 PHE B N 1
ATOM 3652 C CA . PHE B 1 193 ? -21.641 14.992 13.148 1 93.38 193 PHE B CA 1
ATOM 3653 C C . PHE B 1 193 ? -22.109 15.016 14.602 1 93.38 193 PHE B C 1
ATOM 3655 O O . PHE B 1 193 ? -21.781 14.117 15.375 1 93.38 193 PHE B O 1
ATOM 3662 N N . SER B 1 194 ? -22.875 16.031 14.906 1 93.25 194 SER B N 1
ATOM 3663 C CA . SER B 1 194 ? -23.375 16.188 16.266 1 93.25 194 SER B CA 1
ATOM 3664 C C . SER B 1 194 ? -24.344 15.062 16.625 1 93.25 194 SER B C 1
ATOM 3666 O O . SER B 1 194 ? -24.359 14.578 17.766 1 93.25 194 SER B O 1
ATOM 3668 N N . GLU B 1 195 ? -25.062 14.711 15.695 1 90.88 195 GLU B N 1
ATOM 3669 C CA . GLU B 1 195 ? -26 13.625 15.898 1 90.88 195 GLU B CA 1
ATOM 3670 C C . GLU B 1 195 ? -25.281 12.32 16.234 1 90.88 195 GLU B C 1
ATOM 3672 O O . GLU B 1 195 ? -25.703 11.594 17.141 1 90.88 195 GLU B O 1
ATOM 3677 N N . LEU B 1 196 ? -24.266 12.117 15.602 1 88.19 196 LEU B N 1
ATOM 3678 C CA . LEU B 1 196 ? -23.609 10.82 15.711 1 88.19 196 LEU B CA 1
ATOM 3679 C C . LEU B 1 196 ? -22.578 10.828 16.844 1 88.19 196 LEU B C 1
ATOM 3681 O O . LEU B 1 196 ? -22.391 9.82 17.516 1 88.19 196 LEU B O 1
ATOM 3685 N N . LEU B 1 197 ? -21.891 12.023 17.062 1 91.81 197 LEU B N 1
ATOM 3686 C CA . LEU B 1 197 ? -20.797 12.047 18.016 1 91.81 197 LEU B CA 1
ATOM 3687 C C . LEU B 1 197 ? -21.203 12.773 19.297 1 91.81 197 LEU B C 1
ATOM 3689 O O . LEU B 1 197 ? -20.484 12.727 20.297 1 91.81 197 LEU B O 1
ATOM 3693 N N . GLY B 1 198 ? -22.281 13.516 19.234 1 91.94 198 GLY B N 1
ATOM 3694 C CA . GLY B 1 198 ? -22.812 14.18 20.422 1 91.94 198 GLY B CA 1
ATOM 3695 C C . GLY B 1 198 ? -22.234 15.57 20.625 1 91.94 198 GLY B C 1
ATOM 3696 O O . GLY B 1 198 ? -22.641 16.297 21.531 1 91.94 198 GLY B O 1
ATOM 3697 N N . ILE B 1 199 ? -21.266 15.938 19.844 1 92.62 199 ILE B N 1
ATOM 3698 C CA . ILE B 1 199 ? -20.688 17.266 19.938 1 92.62 199 ILE B CA 1
ATOM 3699 C C . ILE B 1 199 ? -20.484 17.844 18.531 1 92.62 199 ILE B C 1
ATOM 3701 O O . ILE B 1 199 ? -20.328 17.094 17.562 1 92.62 199 ILE B O 1
ATOM 3705 N N . PRO B 1 200 ? -20.438 19.156 18.406 1 94 200 PRO B N 1
ATOM 3706 C CA . PRO B 1 200 ? -20.203 19.75 17.094 1 94 200 PRO B CA 1
ATOM 3707 C C . PRO B 1 200 ? -18.781 19.516 16.594 1 94 200 PRO B C 1
ATOM 3709 O O . PRO B 1 200 ? -17.859 19.312 17.391 1 94 200 PRO B O 1
ATOM 3712 N N . PRO B 1 201 ? -18.578 19.578 15.289 1 93.81 201 PRO B N 1
ATOM 3713 C CA . PRO B 1 201 ? -17.25 19.328 14.711 1 93.81 201 PRO B CA 1
ATOM 3714 C C . PRO B 1 201 ? -16.188 20.281 15.234 1 93.81 201 PRO B C 1
ATOM 3716 O O . PRO B 1 201 ? -15.047 19.875 15.469 1 93.81 201 PRO B O 1
ATOM 3719 N N . GLN B 1 202 ? -16.594 21.5 15.461 1 93.38 202 GLN B N 1
ATOM 3720 C CA . GLN B 1 202 ? -15.641 22.484 15.969 1 93.38 202 GLN B CA 1
ATOM 3721 C C . GLN B 1 202 ? -15.156 22.125 17.359 1 93.38 202 GLN B C 1
ATOM 3723 O O . GLN B 1 202 ? -13.969 22.266 17.672 1 93.38 202 GLN B O 1
ATOM 3728 N N . GLU B 1 203 ? -16.062 21.734 18.141 1 93.81 203 GLU B N 1
ATOM 3729 C CA . GLU B 1 203 ? -15.711 21.328 19.484 1 93.81 203 GLU B CA 1
ATOM 3730 C C . GLU B 1 203 ? -14.82 20.078 19.469 1 93.81 203 GLU B C 1
ATOM 3732 O O . GLU B 1 203 ? -13.883 19.969 20.266 1 93.81 203 GLU B O 1
ATOM 3737 N N . TYR B 1 204 ? -15.148 19.172 18.594 1 94.38 204 TYR B N 1
ATOM 3738 C CA . TYR B 1 204 ? -14.328 17.969 18.453 1 94.38 204 TYR B CA 1
ATOM 3739 C C . TYR B 1 204 ? -12.891 18.328 18.094 1 94.38 204 TYR B C 1
ATOM 3741 O O . TYR B 1 204 ? -11.945 17.797 18.672 1 94.38 204 TYR B O 1
ATOM 3749 N N . LEU B 1 205 ? -12.773 19.219 17.172 1 93.06 205 LEU B N 1
ATOM 3750 C CA . LEU B 1 205 ? -11.453 19.672 16.734 1 93.06 205 LEU B CA 1
ATOM 3751 C C . LEU B 1 205 ? -10.68 20.297 17.875 1 93.06 205 LEU B C 1
ATOM 3753 O O . LEU B 1 205 ? -9.5 19.984 18.078 1 93.06 205 LEU B O 1
ATOM 3757 N N . ILE B 1 206 ? -11.305 21.141 18.594 1 94.06 206 ILE B N 1
ATOM 3758 C CA . ILE B 1 206 ? -10.672 21.844 19.703 1 94.06 206 ILE B CA 1
ATOM 3759 C C . ILE B 1 206 ? -10.203 20.828 20.75 1 94.06 206 ILE B C 1
ATOM 3761 O O . ILE B 1 206 ? -9.055 20.891 21.203 1 94.06 206 ILE B O 1
ATOM 3765 N N . LYS B 1 207 ? -11.055 19.953 21.094 1 93.81 207 LYS B N 1
ATOM 3766 C CA . LYS B 1 207 ? -10.711 18.938 22.094 1 93.81 207 LYS B CA 1
ATOM 3767 C C . LYS B 1 207 ? -9.547 18.078 21.609 1 93.81 207 LYS B C 1
ATOM 3769 O O . LYS B 1 207 ? -8.664 17.719 22.391 1 93.81 207 LYS B O 1
ATOM 3774 N N . TYR B 1 208 ? -9.617 17.719 20.359 1 91.62 208 TYR B N 1
ATOM 3775 C CA . TYR B 1 208 ? -8.539 16.922 19.781 1 91.62 208 TYR B CA 1
ATOM 3776 C C . TYR B 1 208 ? -7.207 17.656 19.891 1 91.62 208 TYR B C 1
ATOM 3778 O O . TYR B 1 208 ? -6.199 17.078 20.312 1 91.62 208 TYR B O 1
ATOM 3786 N N . ARG B 1 209 ? -7.195 18.891 19.516 1 93.12 209 ARG B N 1
ATOM 3787 C CA . ARG B 1 209 ? -5.992 19.703 19.578 1 93.12 209 ARG B CA 1
ATOM 3788 C C . ARG B 1 209 ? -5.473 19.828 21 1 93.12 209 ARG B C 1
ATOM 3790 O O . ARG B 1 209 ? -4.273 19.703 21.25 1 93.12 209 ARG B O 1
ATOM 3797 N N . VAL B 1 210 ? -6.344 20.062 21.859 1 94.38 210 VAL B N 1
ATOM 3798 C CA . VAL B 1 210 ? -5.965 20.234 23.266 1 94.38 210 VAL B CA 1
ATOM 3799 C C . VAL B 1 210 ? -5.387 18.922 23.812 1 94.38 210 VAL B C 1
ATOM 3801 O O . VAL B 1 210 ? -4.391 18.938 24.531 1 94.38 210 VAL B O 1
ATOM 3804 N N . ASN B 1 211 ? -6 17.875 23.5 1 92.31 211 ASN B N 1
ATOM 3805 C CA . ASN B 1 211 ? -5.492 16.578 23.938 1 92.31 211 ASN B CA 1
ATOM 3806 C C . ASN B 1 211 ? -4.086 16.312 23.406 1 92.31 211 ASN B C 1
ATOM 3808 O O . ASN B 1 211 ? -3.234 15.781 24.109 1 92.31 211 ASN B O 1
ATOM 3812 N N . LYS B 1 212 ? -3.926 16.656 22.219 1 91 212 LYS B N 1
ATOM 3813 C CA . LYS B 1 212 ? -2.596 16.531 21.625 1 91 212 LYS B CA 1
ATOM 3814 C C . LYS B 1 212 ? -1.588 17.422 22.344 1 91 212 LYS B C 1
ATOM 3816 O O . LYS B 1 212 ? -0.439 17.031 22.547 1 91 212 LYS B O 1
ATOM 3821 N N . ALA B 1 213 ? -2 18.547 22.641 1 93.06 213 ALA B N 1
ATOM 3822 C CA . ALA B 1 213 ? -1.148 19.469 23.391 1 93.06 213 ALA B CA 1
ATOM 3823 C C . ALA B 1 213 ? -0.753 18.875 24.734 1 93.06 213 ALA B C 1
ATOM 3825 O O . ALA B 1 213 ? 0.399 19 25.156 1 93.06 213 ALA B O 1
ATOM 3826 N N . CYS B 1 214 ? -1.7 18.234 25.344 1 91.94 214 CYS B N 1
ATOM 3827 C CA . CYS B 1 214 ? -1.43 17.609 26.641 1 91.94 214 CYS B CA 1
ATOM 3828 C C . CYS B 1 214 ? -0.29 16.594 26.516 1 91.94 214 CYS B C 1
ATOM 3830 O O . CYS B 1 214 ? 0.575 16.531 27.391 1 91.94 214 CYS B O 1
ATOM 3832 N N . LYS B 1 215 ? -0.286 15.898 25.547 1 87.5 215 LYS B N 1
ATOM 3833 C CA . LYS B 1 215 ? 0.76 14.906 25.312 1 87.5 215 LYS B CA 1
ATOM 3834 C C . LYS B 1 215 ? 2.119 15.57 25.125 1 87.5 215 LYS B C 1
ATOM 3836 O O . LYS B 1 215 ? 3.133 15.086 25.625 1 87.5 215 LYS B O 1
ATOM 3841 N N . LEU B 1 216 ? 2.105 16.688 24.453 1 88.88 216 LEU B N 1
ATOM 3842 C CA . LEU B 1 216 ? 3.344 17.406 24.156 1 88.88 216 LEU B CA 1
ATOM 3843 C C . LEU B 1 216 ? 3.879 18.094 25.406 1 88.88 216 LEU B C 1
ATOM 3845 O O . LEU B 1 216 ? 5.086 18.297 25.547 1 88.88 216 LEU B O 1
ATOM 3849 N N . LEU B 1 217 ? 2.984 18.422 26.25 1 91.88 217 LEU B N 1
ATOM 3850 C CA . LEU B 1 217 ? 3.344 19.156 27.453 1 91.88 217 LEU B CA 1
ATOM 3851 C C . LEU B 1 217 ? 4.191 18.312 28.375 1 91.88 217 LEU B C 1
ATOM 3853 O O . LEU B 1 217 ? 4.859 18.828 29.281 1 91.88 217 LEU B O 1
ATOM 3857 N N . SER B 1 218 ? 4.152 17.031 28.156 1 85.81 218 SER B N 1
ATOM 3858 C CA . SER B 1 218 ? 4.996 16.141 28.938 1 85.81 218 SER B CA 1
ATOM 3859 C C . SER B 1 218 ? 6.469 16.312 28.594 1 85.81 218 SER B C 1
ATOM 3861 O O . SER B 1 218 ? 7.348 15.938 29.375 1 85.81 218 SER B O 1
ATOM 3863 N N . ASN B 1 219 ? 6.73 16.781 27.5 1 83.81 219 ASN B N 1
ATOM 3864 C CA . ASN B 1 219 ? 8.094 17.078 27.078 1 83.81 219 ASN B CA 1
ATOM 3865 C C . ASN B 1 219 ? 8.539 18.453 27.562 1 83.81 219 ASN B C 1
ATOM 3867 O O . ASN B 1 219 ? 8.133 19.484 27 1 83.81 219 ASN B O 1
ATOM 3871 N N . LYS B 1 220 ? 9.453 18.5 28.391 1 85.56 220 LYS B N 1
ATOM 3872 C CA . LYS B 1 220 ? 9.859 19.734 29.078 1 85.56 220 LYS B CA 1
ATOM 3873 C C . LYS B 1 220 ? 10.727 20.594 28.156 1 85.56 220 LYS B C 1
ATOM 3875 O O . LYS B 1 220 ? 10.922 21.781 28.438 1 85.56 220 LYS B O 1
ATOM 3880 N N . ASP B 1 221 ? 11.156 20.047 27.156 1 85.31 221 ASP B N 1
ATOM 3881 C CA . ASP B 1 221 ? 12.055 20.781 26.266 1 85.31 221 ASP B CA 1
ATOM 3882 C C . ASP B 1 221 ? 11.266 21.672 25.297 1 85.31 221 ASP B C 1
ATOM 3884 O O . ASP B 1 221 ? 11.828 22.531 24.641 1 85.31 221 ASP B O 1
ATOM 3888 N N . LEU B 1 222 ? 9.984 21.547 25.344 1 88.81 222 LEU B N 1
ATOM 3889 C CA . LEU B 1 222 ? 9.156 22.312 24.422 1 88.81 222 LEU B CA 1
ATOM 3890 C C . LEU B 1 222 ? 8.57 23.547 25.109 1 88.81 222 LEU B C 1
ATOM 3892 O O . LEU B 1 222 ? 8.102 23.453 26.25 1 88.81 222 LEU B O 1
ATOM 3896 N N . THR B 1 223 ? 8.633 24.641 24.328 1 91.75 223 THR B N 1
ATOM 3897 C CA . THR B 1 223 ? 7.984 25.828 24.859 1 91.75 223 THR B CA 1
ATOM 3898 C C . THR B 1 223 ? 6.48 25.797 24.594 1 91.75 223 THR B C 1
ATOM 3900 O O . THR B 1 223 ? 6.016 25.031 23.75 1 91.75 223 THR B O 1
ATOM 3903 N N . ILE B 1 224 ? 5.746 26.594 25.328 1 92.44 224 ILE B N 1
ATOM 3904 C CA . ILE B 1 224 ? 4.301 26.672 25.141 1 92.44 224 ILE B CA 1
ATOM 3905 C C . ILE B 1 224 ? 3.99 27.156 23.734 1 92.44 224 ILE B C 1
ATOM 3907 O O . ILE B 1 224 ? 3.025 26.719 23.109 1 92.44 224 ILE B O 1
ATOM 3911 N N . SER B 1 225 ? 4.832 28.062 23.266 1 92.19 225 SER B N 1
ATOM 3912 C CA . SER B 1 225 ? 4.648 28.594 21.906 1 92.19 225 SER B CA 1
ATOM 3913 C C . SER B 1 225 ? 4.84 27.5 20.859 1 92.19 225 SER B C 1
ATOM 3915 O O . SER B 1 225 ? 4.074 27.422 19.906 1 92.19 225 SER B O 1
ATOM 3917 N N . GLU B 1 226 ? 5.801 26.703 21.094 1 88.38 226 GLU B N 1
ATOM 3918 C CA . GLU B 1 226 ? 6.055 25.594 20.172 1 88.38 226 GLU B CA 1
ATOM 3919 C C . GLU B 1 226 ? 4.91 24.594 20.203 1 88.38 226 GLU B C 1
ATOM 3921 O O . GLU B 1 226 ? 4.504 24.078 19.156 1 88.38 226 GLU B O 1
ATOM 3926 N N . ILE B 1 227 ? 4.41 24.312 21.344 1 91.75 227 ILE B N 1
ATOM 3927 C CA . ILE B 1 227 ? 3.305 23.391 21.5 1 91.75 227 ILE B CA 1
ATOM 3928 C C . ILE B 1 227 ? 2.049 23.953 20.844 1 91.75 227 ILE B C 1
ATOM 3930 O O . ILE B 1 227 ? 1.351 23.25 20.109 1 91.75 227 ILE B O 1
ATOM 3934 N N . SER B 1 228 ? 1.829 25.234 21.078 1 92.69 228 SER B N 1
ATOM 3935 C CA . SER B 1 228 ? 0.678 25.906 20.5 1 92.69 228 SER B CA 1
ATOM 3936 C C . SER B 1 228 ? 0.675 25.781 18.969 1 92.69 228 SER B C 1
ATOM 3938 O O . SER B 1 228 ? -0.319 25.359 18.391 1 92.69 228 SER B O 1
ATOM 3940 N N . ARG B 1 229 ? 1.754 26 18.359 1 87.81 229 ARG B N 1
ATOM 3941 C CA . ARG B 1 229 ? 1.88 25.938 16.906 1 87.81 229 ARG B CA 1
ATOM 3942 C C . ARG B 1 229 ? 1.781 24.484 16.422 1 87.81 229 ARG B C 1
ATOM 3944 O O . ARG B 1 229 ? 1.24 24.234 15.344 1 87.81 229 ARG B O 1
ATOM 3951 N N . SER B 1 230 ? 2.234 23.594 17.234 1 87 230 SER B N 1
ATOM 3952 C CA . SER B 1 230 ? 2.268 22.172 16.859 1 87 230 SER B CA 1
ATOM 3953 C C . SER B 1 230 ? 0.861 21.594 16.797 1 87 230 SER B C 1
ATOM 3955 O O . SER B 1 230 ? 0.632 20.578 16.125 1 87 230 SER B O 1
ATOM 3957 N N . VAL B 1 231 ? 0.006 22.234 17.516 1 89 231 VAL B N 1
ATOM 3958 C CA . VAL B 1 231 ? -1.329 21.641 17.562 1 89 231 VAL B CA 1
ATOM 3959 C C . VAL B 1 231 ? -2.303 22.516 16.766 1 89 231 VAL B C 1
ATOM 3961 O O . VAL B 1 231 ? -3.514 22.281 16.797 1 89 231 VAL B O 1
ATOM 3964 N N . GLY B 1 232 ? -1.782 23.609 16.156 1 87.94 232 GLY B N 1
ATOM 3965 C CA . GLY B 1 232 ? -2.596 24.281 15.156 1 87.94 232 GLY B CA 1
ATOM 3966 C C . GLY B 1 232 ? -3 25.688 15.57 1 87.94 232 GLY B C 1
ATOM 3967 O O . GLY B 1 232 ? -3.91 26.281 14.984 1 87.94 232 GLY B O 1
ATOM 3968 N N . TYR B 1 233 ? -2.412 26.266 16.625 1 89.94 233 TYR B N 1
ATOM 3969 C CA . TYR B 1 233 ? -2.703 27.625 17.062 1 89.94 233 TYR B CA 1
ATOM 3970 C C . TYR B 1 233 ? -1.483 28.516 16.891 1 89.94 233 TYR B C 1
ATOM 3972 O O . TYR B 1 233 ? -0.478 28.344 17.594 1 89.94 233 TYR B O 1
ATOM 3980 N N . ASP B 1 234 ? -1.683 29.484 16.094 1 86.88 234 ASP B N 1
ATOM 3981 C CA . ASP B 1 234 ? -0.575 30.391 15.836 1 86.88 234 ASP B CA 1
ATOM 3982 C C . ASP B 1 234 ? -0.36 31.344 17.016 1 86.88 234 ASP B C 1
ATOM 3984 O O . ASP B 1 234 ? 0.756 31.828 17.234 1 86.88 234 ASP B O 1
ATOM 3988 N N . ASP B 1 235 ? -1.434 31.594 17.719 1 90.88 235 ASP B N 1
ATOM 3989 C CA . ASP B 1 235 ? -1.381 32.531 18.844 1 90.88 235 ASP B CA 1
ATOM 3990 C C . ASP B 1 235 ? -1.327 31.766 20.172 1 90.88 235 ASP B C 1
ATOM 3992 O O . ASP B 1 235 ? -2.33 31.203 20.609 1 90.88 235 ASP B O 1
ATOM 3996 N N . PRO B 1 236 ? -0.138 31.812 20.844 1 93.19 236 PRO B N 1
ATOM 3997 C CA . PRO B 1 236 ? -0.006 31.078 22.109 1 93.19 236 PRO B CA 1
ATOM 3998 C C . PRO B 1 236 ? -0.978 31.562 23.172 1 93.19 236 PRO B C 1
ATOM 4000 O O . PRO B 1 236 ? -1.424 30.781 24.016 1 93.19 236 PRO B O 1
ATOM 4003 N N . LEU B 1 237 ? -1.233 32.844 23.078 1 93.88 237 LEU B N 1
ATOM 4004 C CA . LEU B 1 237 ? -2.17 33.375 24.062 1 93.88 237 LEU B CA 1
ATOM 4005 C C . LEU B 1 237 ? -3.568 32.812 23.844 1 93.88 237 LEU B C 1
ATOM 4007 O O . LEU B 1 237 ? -4.238 32.438 24.797 1 93.88 237 LEU B O 1
ATOM 4011 N N . GLY B 1 238 ? -4.008 32.906 22.594 1 95 238 GLY B N 1
ATOM 4012 C CA . GLY B 1 238 ? -5.285 32.281 22.266 1 95 238 GLY B CA 1
ATOM 4013 C C . GLY B 1 238 ? -5.348 30.812 22.625 1 95 238 GLY B C 1
ATOM 4014 O O . GLY B 1 238 ? -6.352 30.344 23.156 1 95 238 GLY B O 1
ATOM 4015 N N . PHE B 1 239 ? -4.289 30.141 22.375 1 95.75 239 PHE B N 1
ATOM 4016 C CA . PHE B 1 239 ? -4.18 28.734 22.719 1 95.75 239 PHE B CA 1
ATOM 4017 C C . PHE B 1 239 ? -4.328 28.516 24.219 1 95.75 239 PHE B C 1
ATOM 4019 O O . PHE B 1 239 ? -5.062 27.625 24.656 1 95.75 239 PHE B O 1
ATOM 4026 N N . SER B 1 240 ? -3.641 29.266 24.984 1 95.81 240 SER B N 1
ATOM 4027 C CA . SER B 1 240 ? -3.66 29.109 26.422 1 95.81 240 SER B CA 1
ATOM 4028 C C . SER B 1 240 ? -5.066 29.312 26.984 1 95.81 240 SER B C 1
ATOM 4030 O O . SER B 1 240 ? -5.473 28.609 27.922 1 95.81 240 SER B O 1
ATOM 4032 N N . LYS B 1 241 ? -5.766 30.266 26.391 1 96.44 241 LYS B N 1
ATOM 4033 C CA . LYS B 1 241 ? -7.137 30.516 26.812 1 96.44 241 LYS B CA 1
ATOM 4034 C C . LYS B 1 241 ? -8.039 29.328 26.531 1 96.44 241 LYS B C 1
ATOM 4036 O O . LYS B 1 241 ? -8.812 28.906 27.391 1 96.44 241 LYS B O 1
ATOM 4041 N N . ILE B 1 242 ? -7.934 28.844 25.375 1 96 242 ILE B N 1
ATOM 4042 C CA . ILE B 1 242 ? -8.734 27.703 24.953 1 96 242 ILE B CA 1
ATOM 4043 C C . ILE B 1 242 ? -8.391 26.484 25.812 1 96 242 ILE B C 1
ATOM 4045 O O . ILE B 1 242 ? -9.281 25.75 26.266 1 96 242 ILE B O 1
ATOM 4049 N N . PHE B 1 243 ? -7.129 26.281 26.031 1 97.06 243 PHE B N 1
ATOM 4050 C CA . PHE B 1 243 ? -6.648 25.156 26.828 1 97.06 243 PHE B CA 1
ATOM 4051 C C . PHE B 1 243 ? -7.23 25.219 28.234 1 97.06 243 PHE B C 1
ATOM 4053 O O . PHE B 1 243 ? -7.723 24.203 28.75 1 97.06 243 PHE B O 1
ATOM 4060 N N . LYS B 1 244 ? -7.191 26.359 28.734 1 96.12 244 LYS B N 1
ATOM 4061 C CA . LYS B 1 244 ? -7.727 26.547 30.094 1 96.12 244 LYS B CA 1
ATOM 4062 C C . LYS B 1 244 ? -9.227 26.266 30.125 1 96.12 244 LYS B C 1
ATOM 4064 O O . LYS B 1 244 ? -9.734 25.703 31.094 1 96.12 244 LYS B O 1
ATOM 4069 N N . GLN B 1 245 ? -9.898 26.719 29.141 1 95.94 245 GLN B N 1
ATOM 4070 C CA . GLN B 1 245 ? -11.336 26.484 29.062 1 95.94 245 GLN B CA 1
ATOM 4071 C C . GLN B 1 245 ? -11.648 24.984 29.047 1 95.94 245 GLN B C 1
ATOM 4073 O O . GLN B 1 245 ? -12.633 24.547 29.656 1 95.94 245 GLN B O 1
ATOM 4078 N N . ILE B 1 246 ? -10.828 24.281 28.422 1 95.06 246 ILE B N 1
ATOM 4079 C CA . ILE B 1 246 ? -11.102 22.859 28.203 1 95.06 246 ILE B CA 1
ATOM 4080 C C . ILE B 1 246 ? -10.578 22.047 29.391 1 95.06 246 ILE B C 1
ATOM 4082 O O . ILE B 1 246 ? -11.25 21.141 29.859 1 95.06 246 ILE B O 1
ATOM 4086 N N . LYS B 1 247 ? -9.422 22.375 29.922 1 94.81 247 LYS B N 1
ATOM 4087 C CA . LYS B 1 247 ? -8.75 21.547 30.922 1 94.81 247 LYS B CA 1
ATOM 4088 C C . LYS B 1 247 ? -8.914 22.109 32.312 1 94.81 247 LYS B C 1
ATOM 4090 O O . LYS B 1 247 ? -8.625 21.438 33.312 1 94.81 247 LYS B O 1
ATOM 4095 N N . GLY B 1 248 ? -9.312 23.312 32.375 1 94.81 248 GLY B N 1
ATOM 4096 C CA . GLY B 1 248 ? -9.539 23.953 33.688 1 94.81 248 GLY B CA 1
ATOM 4097 C C . GLY B 1 248 ? -8.312 24.625 34.25 1 94.81 248 GLY B C 1
ATOM 4098 O O . GLY B 1 248 ? -8.398 25.391 35.188 1 94.81 248 GLY B O 1
ATOM 4099 N N . VAL B 1 249 ? -7.176 24.359 33.656 1 94.81 249 VAL B N 1
ATOM 4100 C CA . VAL B 1 249 ? -5.922 24.969 34.062 1 94.81 249 VAL B CA 1
ATOM 4101 C C . VAL B 1 249 ? -5.125 25.422 32.844 1 94.81 249 VAL B C 1
ATOM 4103 O O . VAL B 1 249 ? -5.395 25 31.734 1 94.81 249 VAL B O 1
ATOM 4106 N N . SER B 1 250 ? -4.172 26.328 33.062 1 95.25 250 SER B N 1
ATOM 4107 C CA . SER B 1 250 ? -3.326 26.797 31.969 1 95.25 250 SER B CA 1
ATOM 4108 C C . SER B 1 250 ? -2.359 25.703 31.516 1 95.25 250 SER B C 1
ATOM 4110 O O . SER B 1 250 ? -2.096 24.75 32.25 1 95.25 250 SER B O 1
ATOM 4112 N N . PRO B 1 251 ? -1.872 25.828 30.297 1 95.62 251 PRO B N 1
ATOM 4113 C CA . PRO B 1 251 ? -0.871 24.859 29.844 1 95.62 251 PRO B CA 1
ATOM 4114 C C . PRO B 1 251 ? 0.33 24.766 30.781 1 95.62 251 PRO B C 1
ATOM 4116 O O . PRO B 1 251 ? 0.818 23.672 31.062 1 95.62 251 PRO B O 1
ATOM 4119 N N . LYS B 1 252 ? 0.836 25.906 31.25 1 93.94 252 LYS B N 1
ATOM 4120 C CA . LYS B 1 252 ? 1.975 25.938 32.156 1 93.94 252 LYS B CA 1
ATOM 4121 C C . LYS B 1 252 ? 1.674 25.172 33.438 1 93.94 252 LYS B C 1
ATOM 4123 O O . LYS B 1 252 ? 2.49 24.359 33.875 1 93.94 252 LYS B O 1
ATOM 4128 N N . SER B 1 253 ? 0.531 25.469 34 1 93.62 253 SER B N 1
ATOM 4129 C CA . SER B 1 253 ? 0.122 24.781 35.219 1 93.62 253 SER B CA 1
ATOM 4130 C C . SER B 1 253 ? -0.054 23.281 35 1 9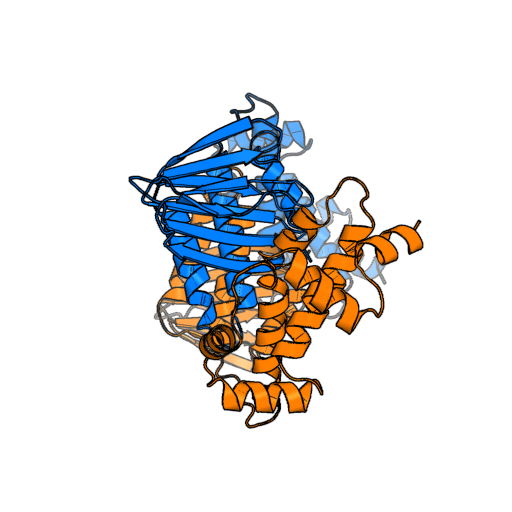3.62 253 SER B C 1
ATOM 4132 O O . SER B 1 253 ? 0.293 22.469 35.844 1 93.62 253 SER B O 1
ATOM 4134 N N . TYR B 1 254 ? -0.668 22.969 33.875 1 93.88 254 TYR B N 1
ATOM 4135 C CA . TYR B 1 254 ? -0.86 21.578 33.5 1 93.88 254 TYR B CA 1
ATOM 4136 C C . TYR B 1 254 ? 0.472 20.828 33.469 1 93.88 254 TYR B C 1
ATOM 4138 O O . TYR B 1 254 ? 0.588 19.719 34 1 93.88 254 TYR B O 1
ATOM 4146 N N . ARG B 1 255 ? 1.419 21.453 32.844 1 92.62 255 ARG B N 1
ATOM 4147 C CA . ARG B 1 255 ? 2.764 20.891 32.719 1 92.62 255 ARG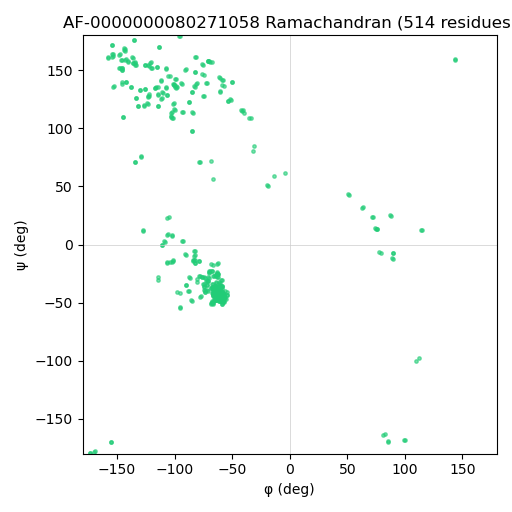 B CA 1
ATOM 4148 C C . ARG B 1 255 ? 3.377 20.672 34.094 1 92.62 255 ARG B C 1
ATOM 4150 O O . ARG B 1 255 ? 4.008 19.656 34.344 1 92.62 255 ARG B O 1
ATOM 4157 N N . GLN B 1 256 ? 3.211 21.594 34.906 1 90.25 256 GLN B N 1
ATOM 4158 C CA . GLN B 1 256 ? 3.76 21.531 36.281 1 90.25 256 GLN B CA 1
ATOM 4159 C C . GLN B 1 256 ? 3.115 20.391 37.062 1 90.25 256 GLN B C 1
ATOM 4161 O O . GLN B 1 256 ? 3.77 19.766 37.906 1 90.25 256 GLN B O 1
ATOM 4166 N N . ALA B 1 257 ? 1.881 20.156 36.75 1 84.38 257 ALA B N 1
ATOM 4167 C CA . ALA B 1 257 ? 1.15 19.109 37.469 1 84.38 257 ALA B CA 1
ATOM 4168 C C . ALA B 1 257 ? 1.582 17.734 37 1 84.38 257 ALA B C 1
ATOM 4170 O O . ALA B 1 257 ? 1.403 16.734 37.688 1 84.38 257 ALA B O 1
ATOM 4171 N N . LEU B 1 258 ? 1.907 17.641 35.719 1 78.56 258 LEU B N 1
ATOM 4172 C CA . LEU B 1 258 ? 2.375 16.375 35.188 1 78.56 258 LEU B CA 1
ATOM 4173 C C . LEU B 1 258 ? 3.703 15.977 35.844 1 78.56 258 LEU B C 1
ATOM 4175 O O . LEU B 1 258 ? 4.059 14.789 35.844 1 78.56 258 LEU B O 1
ATOM 4179 N N . LEU B 1 259 ? 4.445 16.969 36.281 1 60.91 259 LEU B N 1
ATOM 4180 C CA . LEU B 1 259 ? 5.695 16.719 36.969 1 60.91 259 LEU B CA 1
ATOM 4181 C C . LEU B 1 259 ? 5.422 16.219 38.406 1 60.91 259 LEU B C 1
ATOM 4183 O O . LEU B 1 259 ? 4.469 16.672 39.031 1 60.91 259 LEU B O 1
#

pLDDT: mean 86.62, std 10.42, range [44.47, 98.12]

Solvent-accessible surface area (backbone atoms only — not comparable to full-atom values): 26375 Å² total; per-residue (Å²): 113,51,63,44,72,40,30,70,51,70,44,80,45,51,62,52,38,66,48,65,58,22,41,38,89,38,33,33,44,36,40,26,72,34,43,25,29,40,39,34,45,89,90,42,78,42,81,46,40,51,46,22,32,40,50,44,47,52,76,42,59,31,31,37,32,24,25,70,87,42,32,22,30,35,34,37,43,27,32,44,38,74,50,46,57,56,55,30,52,70,40,59,42,40,85,91,36,30,65,49,76,59,76,80,59,61,58,59,48,34,53,52,49,48,65,51,29,61,76,45,86,74,20,26,67,38,32,42,39,8,38,50,27,36,41,54,14,51,49,34,56,66,42,62,62,70,73,52,76,64,66,57,48,52,50,50,52,41,52,52,48,51,46,44,45,75,30,39,50,44,45,97,70,46,68,56,58,50,19,49,55,76,72,35,53,48,66,61,40,39,48,54,36,22,69,75,70,71,46,44,58,66,58,51,50,51,52,51,30,47,54,52,37,56,63,51,45,72,42,80,87,58,50,67,57,31,44,22,35,32,33,38,28,87,45,42,67,61,37,37,52,52,36,20,71,72,69,72,41,42,59,70,58,48,36,55,63,74,97,113,53,63,43,71,40,31,68,52,72,45,80,45,50,62,52,38,65,48,66,58,21,41,38,88,38,34,32,44,36,40,26,71,36,42,24,30,40,41,34,45,89,91,42,78,42,82,46,41,51,47,23,32,39,50,44,46,53,75,40,60,31,31,37,32,25,24,68,89,45,32,22,29,35,34,39,43,27,32,42,38,75,49,46,58,58,55,30,52,70,41,59,42,39,87,89,37,30,66,49,76,59,77,79,60,61,58,59,48,35,53,52,49,46,67,52,28,60,76,44,86,76,21,26,66,37,32,41,37,9,38,49,27,35,42,53,14,51,49,34,56,66,34,69,58,70,73,49,75,65,67,55,47,53,48,49,52,43,52,51,47,51,46,45,45,75,30,40,48,44,46,97,69,47,67,55,58,51,18,50,56,74,71,35,52,47,66,60,41,38,49,53,37,22,69,73,70,72,45,45,59,67,57,52,51,52,52,51,30,45,53,52,36,56,62,52,46,72,42,79,87,57,51,66,57,29,45,23,36,32,34,37,28,88,44,42,66,62,37,36,53,52,36,21,70,73,68,72,42,42,61,69,57,48,36,57,63,76,94

Secondary structure (DSSP, 8-state):
---EEEEEEEEEPPTT-EEEEEE-SSEEEEEEEESEEEEEETTEEEEEETTEEEEEPTT-EEEEEE-SSSBPEEEEEEEE-HHHHHHHHHTT-SSSS-EEE--SSHHHHHHHHHHHGGG-SSSHHHHHHHHHHHHHHHHHHHS-----TTHHHHHHHHHHHHHHHHHHTTS---HHHHHHHTT--HHHHHHHHHHHHSS-HHHHHHHHHHHHHHHHHT-TTS-HHHHHHHTT-S-HHHHHHHHHHHHSS-HHHHHHHH-/---EEEEEEEEEPPTT-EEEEEE-SSEEEEEEEESEEEEEETTEEEEEETTEEEEEPTT-EEEEEE-SSSBPEEEEEEEE-HHHHHHHHHTT-SSSS-EEE--SSHHHHHHHHHHHGGG-SSSHHHHHHHHHHHHHHHHHHHS-----TTHHHHHHHHHHHHHHHHHHTTS---HHHHHHHTT--HHHHHHHHHHHHSS-HHHHHHHHHHHHHHHHHT-TTS-HHHHHHHTT-S-HHHHHHHHHHHHSS-HHHHHHHH-

Organism: NCBI:txid1552

InterPro domains:
  IPR003313 AraC-type arabinose-binding/dimerisation domain [PF02311] (6-130)
  IPR009057 Homedomain-like superfamily [SSF46689] (156-206)
  IPR009057 Homedomain-like superfamily [SSF46689] (208-257)
  IPR018060 AraC-like, DNA binding HTH domain [PF12833] (178-256)
  IPR018060 AraC-like, DNA binding HTH domain [PS01124] (159-257)
  IPR018060 AraC-like, DNA binding HTH domain [SM00342] (172-255)
  IPR018062 HTH domain AraC-type, conserved site [PS00041] (209-251)
  IPR020449 Transcription regulator HTH, AraC- type, HTH domain [PR00032] (224-239)
  IPR020449 Transcription regulator HTH, AraC- type, HTH domain [PR00032] (239-255)
  IPR037923 Transcription regulator HTH-like [SSF51215] (3-141)

Sequence (518 aa):
MDLIVYHYGMENCKPSHSYGPALRDHFLLHYIISGSGLFELDGKSYTLYANQGFLICPDVITYYEASSKDPWIYTWIGFRGIKAETFLKNIKLDKDNPVFKCKGDIIKKCFEEIRHSSTYKLGYELRLQGYLNILLSELTEQSEAPKTKGDGQKKNYIKKSIQFIETNYSGSMSIESLASYIGLNKNYFSTIFSELLGIPPQEYLIKYRVNKACKLLSNKDLTISEISRSVGYDDPLGFSKIFKQIKGVSPKSYRQALLMDLIVYHYGMENCKPSHSYGPALRDHFLLHYIISGSGLFELDGKSYTLYANQGFLICPDVITYYEASSKDPWIYTWIGFRGIKAETFLKNIKLDKDNPVFKCKGDIIKKCFEEIRHSSTYKLGYELRLQGYLNILLSELTEQSEAPKTKGDGQKKNYIKKSIQFIETNYSGSMSIESLASYIGLNKNYFSTIFSELLGIPPQEYLIKYRVNKACKLLSNKDLTISEISRSVGYDDPLGFSKIFKQIKGVSPKSYRQALL

Nearest PDB structures (foldseek):
  6nwo-assembly1_A  TM=9.053E-01  e=3.429E-12  Clostridium perfringens str. 13
  6nwj-assembly1_B  TM=8.983E-01  e=5.407E-12  Clostridium perfringens str. 13
  3oio-assembly1_A  TM=8.683E-01  e=2.347E-06  Chromobacterium violaceum
  4e2g-assembly2_C  TM=8.340E-01  e=9.499E-05  Sphaerobacter thermophilus DSM 20745
  4e2g-assembly2_D  TM=8.430E-01  e=1.337E-04  Sphaerobacter thermophilus DSM 20745